Protein AF-A0A9E2FX42-F1 (afdb_monomer_lite)

pLDDT: mean 86.34, std 11.67, range [35.94, 96.38]

Sequence (482 aa):
MENTEETIAGIKALLRQCRVDSQGIVSDPVVRQWSNIDIDQNTAVLVDLDINVQEVVAAVTGYQKTVDETLQQVIRLENELSNLEADLRLNSLPVEEAQRLTRKLLHDAQELQTPLAKIRQYKAILVAAAKDIQGKFSLKNLLQIAQINAAKSHKEREMFEKGYMVFKLVTPDKNFKEDFLNIHDVSAKADRIEAKFRQLDLPTIPELAKVILTCQIDTCYEALQEINRFLAFINHSLKGEITQIDIINEDIKSFKSKPFSEILESLANEGNKLCRNINEFQYKANFIKEIENTDLLLDNLQTFYESLRYSYYPHLAVTMNESGFRLNPRVIAVETGSGYFRGLWGIIRRLKLALSATDGSGSIDKDILSQKIFIALSSCPYYYCGNSEDAARIPDFIDSLISKFRKPYPYD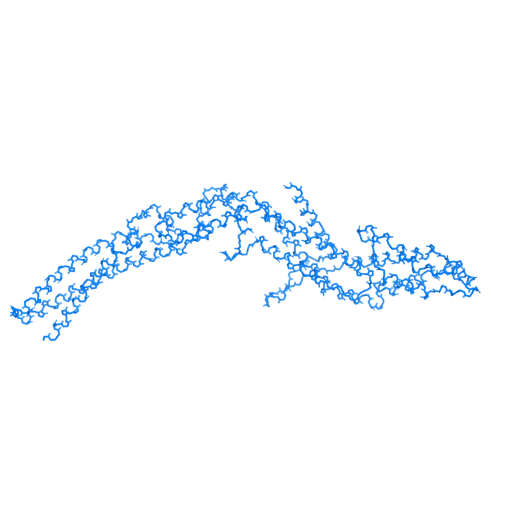DLFRLIKDAITTYGSLIEKDFAQFKAEKRPDPAEDEGSLSPPLMPEILMGRLLSKIETGSARLCSLQNRN

Radius of gyration: 44.35 Å; chains: 1; bounding box: 100×50×130 Å

Structure (mmCIF, N/CA/C/O backbone):
data_AF-A0A9E2FX42-F1
#
_entry.id   AF-A0A9E2FX42-F1
#
loop_
_atom_site.group_PDB
_atom_site.id
_atom_site.type_symbol
_atom_site.label_atom_id
_atom_site.label_alt_id
_atom_site.label_comp_id
_atom_site.label_asym_id
_atom_site.label_entity_id
_atom_site.label_seq_id
_atom_site.pdbx_PDB_ins_code
_atom_site.Cartn_x
_atom_site.Cartn_y
_atom_site.Cartn_z
_atom_site.occupancy
_atom_site.B_iso_or_equiv
_atom_site.auth_seq_id
_atom_site.auth_comp_id
_atom_site.auth_asym_id
_atom_site.auth_atom_id
_atom_site.pdbx_PDB_model_num
ATOM 1 N N . MET A 1 1 ? -58.916 -25.038 46.148 1.00 55.28 1 MET A N 1
ATOM 2 C CA . MET A 1 1 ? -57.530 -25.245 46.614 1.00 55.28 1 MET A CA 1
ATOM 3 C C . MET A 1 1 ? -56.542 -25.231 45.450 1.00 55.28 1 MET A C 1
ATOM 5 O O . MET A 1 1 ? -55.570 -24.508 45.586 1.00 55.28 1 MET A O 1
ATOM 9 N N . GLU A 1 2 ? -56.825 -25.867 44.298 1.00 52.50 2 GLU A N 1
ATOM 10 C CA . GLU A 1 2 ? -55.959 -25.832 43.087 1.00 52.50 2 GLU A CA 1
ATOM 11 C C . GLU A 1 2 ? -55.433 -24.430 42.706 1.00 52.50 2 GLU A C 1
ATOM 13 O O . GLU A 1 2 ? -54.232 -24.241 42.570 1.00 52.50 2 GLU A O 1
ATOM 18 N N . ASN A 1 3 ? -56.296 -23.408 42.656 1.00 72.44 3 ASN A N 1
ATOM 19 C CA . ASN A 1 3 ? -55.891 -22.037 42.291 1.00 72.44 3 ASN A CA 1
ATOM 20 C C . ASN A 1 3 ? -54.934 -21.376 43.323 1.00 72.44 3 ASN A C 1
ATOM 22 O O . ASN A 1 3 ? -54.072 -20.568 42.980 1.00 72.44 3 ASN A O 1
ATOM 26 N N . THR A 1 4 ? -55.038 -21.732 44.609 1.00 78.88 4 THR A N 1
ATOM 27 C CA . THR A 1 4 ? -54.169 -21.182 45.668 1.00 78.88 4 THR A CA 1
ATOM 28 C C . THR A 1 4 ? -52.769 -21.793 45.610 1.00 78.88 4 THR A C 1
ATOM 30 O O . THR A 1 4 ? -51.787 -21.071 45.766 1.00 78.88 4 THR A O 1
ATOM 33 N N . GLU A 1 5 ? -52.668 -23.097 45.349 1.00 82.62 5 GLU A N 1
ATOM 34 C CA . GLU A 1 5 ? -51.383 -23.796 45.212 1.00 82.62 5 GLU A CA 1
ATOM 35 C C . GLU A 1 5 ? -50.612 -23.324 43.975 1.00 82.62 5 GLU A C 1
ATOM 37 O O . GLU A 1 5 ? -49.419 -23.027 44.076 1.00 82.62 5 GLU A O 1
ATOM 42 N N . GLU A 1 6 ? -51.294 -23.153 42.837 1.00 86.06 6 GLU A N 1
ATOM 43 C CA . GLU A 1 6 ? -50.702 -22.563 41.629 1.00 86.06 6 GLU A CA 1
ATOM 44 C C . GLU A 1 6 ? -50.213 -21.130 41.875 1.00 86.06 6 GLU A C 1
ATOM 46 O O . GLU A 1 6 ? -49.101 -20.770 41.478 1.00 86.06 6 GLU A O 1
ATOM 51 N N . THR A 1 7 ? -50.999 -20.318 42.590 1.00 88.31 7 THR A N 1
ATOM 52 C CA . THR A 1 7 ? -50.607 -18.941 42.921 1.00 88.31 7 THR A CA 1
ATOM 53 C C . THR A 1 7 ? -49.375 -18.908 43.830 1.00 88.31 7 THR A C 1
ATOM 55 O O . THR A 1 7 ? -48.439 -18.151 43.570 1.00 88.31 7 THR A O 1
ATOM 58 N N . ILE A 1 8 ? -49.326 -19.754 44.865 1.00 90.56 8 ILE A N 1
ATOM 59 C CA . ILE A 1 8 ? -48.162 -19.883 45.758 1.00 90.56 8 ILE A CA 1
ATOM 60 C C . ILE A 1 8 ? -46.922 -20.326 44.974 1.00 90.56 8 ILE A C 1
ATOM 62 O O . ILE A 1 8 ? -45.842 -19.760 45.162 1.00 90.56 8 ILE A O 1
ATOM 66 N N . ALA A 1 9 ? -47.061 -21.293 44.063 1.00 90.75 9 ALA A N 1
ATOM 67 C CA . ALA A 1 9 ? -45.969 -21.719 43.193 1.00 90.75 9 ALA A CA 1
ATOM 68 C C . ALA A 1 9 ? -45.464 -20.567 42.302 1.00 90.75 9 ALA A C 1
ATOM 70 O O . ALA A 1 9 ? -44.251 -20.374 42.178 1.00 90.75 9 ALA A O 1
ATOM 71 N N . GLY A 1 10 ? -46.373 -19.754 41.752 1.00 91.62 10 GLY A N 1
ATOM 72 C CA . GLY A 1 10 ? -46.040 -18.549 40.988 1.00 91.62 10 GLY A CA 1
ATOM 73 C C . GLY A 1 10 ? -45.273 -17.504 41.807 1.00 91.62 10 GLY A C 1
ATOM 74 O O . GLY A 1 10 ? -44.257 -16.983 41.340 1.00 91.62 10 GLY A O 1
ATOM 75 N N . ILE A 1 11 ? -45.688 -17.251 43.053 1.00 93.88 11 ILE A N 1
ATOM 76 C CA . ILE A 1 11 ? -44.979 -16.345 43.976 1.00 93.88 11 ILE A CA 1
ATOM 77 C C . ILE A 1 11 ? -43.564 -16.872 44.250 1.00 93.88 11 ILE A C 1
ATOM 79 O O . ILE A 1 11 ? -42.592 -16.127 44.116 1.00 93.88 11 ILE A O 1
ATOM 83 N N . LYS A 1 12 ? -43.415 -18.167 44.564 1.00 94.38 12 LYS A N 1
ATOM 84 C CA . LYS A 1 12 ? -42.096 -18.790 44.786 1.00 94.38 12 LYS A CA 1
ATOM 85 C C . LYS A 1 12 ? -41.180 -18.648 43.577 1.00 94.38 12 LYS A C 1
ATOM 87 O O . LYS A 1 12 ? -39.992 -18.370 43.743 1.00 94.38 12 LYS A O 1
ATOM 92 N N . ALA A 1 13 ? -41.714 -18.833 42.371 1.00 93.56 13 ALA A N 1
ATOM 93 C CA . ALA A 1 13 ? -40.950 -18.675 41.141 1.00 93.56 13 ALA A CA 1
ATOM 94 C C . ALA A 1 13 ? -40.448 -17.231 40.966 1.00 93.56 13 ALA A C 1
ATOM 96 O O . ALA A 1 13 ? -39.268 -17.037 40.670 1.00 93.56 13 ALA A O 1
ATOM 97 N N . LEU A 1 14 ? -41.297 -16.226 41.220 1.00 93.88 14 LEU A N 1
ATOM 98 C CA . LEU A 1 14 ? -40.919 -14.808 41.164 1.00 93.88 14 LEU A CA 1
ATOM 99 C C . LEU A 1 14 ? -39.843 -14.449 42.194 1.00 93.88 14 LEU A C 1
ATOM 101 O O . LEU A 1 14 ? -38.828 -13.853 41.831 1.00 93.88 14 LEU A O 1
ATOM 105 N N . LEU A 1 15 ? -40.022 -14.845 43.457 1.00 94.56 15 LEU A N 1
ATOM 106 C CA . LEU A 1 15 ? -39.051 -14.579 44.527 1.00 94.56 15 LEU A CA 1
ATOM 107 C C . LEU A 1 15 ? -37.701 -15.246 44.232 1.00 94.56 15 LEU A C 1
ATOM 109 O O . LEU A 1 15 ? -36.646 -14.618 44.362 1.00 94.56 15 LEU A O 1
ATOM 113 N N . ARG A 1 16 ? -37.726 -16.492 43.739 1.00 94.06 16 ARG A N 1
ATOM 114 C CA . ARG A 1 16 ? -36.521 -17.205 43.299 1.00 94.06 16 ARG A CA 1
ATOM 115 C C . ARG A 1 16 ? -35.827 -16.481 42.147 1.00 94.06 16 ARG A C 1
ATOM 117 O O . ARG A 1 16 ? -34.609 -16.327 42.200 1.00 94.06 16 ARG A O 1
ATOM 124 N N . GLN A 1 17 ? -36.571 -16.022 41.140 1.00 93.25 17 GLN A N 1
ATOM 125 C CA . GLN A 1 17 ? -36.011 -15.261 40.020 1.00 93.25 17 GLN A CA 1
ATOM 126 C C . GLN A 1 17 ? -35.354 -13.961 40.499 1.00 93.25 17 GLN A C 1
ATOM 128 O O . GLN A 1 17 ? -34.236 -13.658 40.087 1.00 93.25 17 GLN A O 1
ATOM 133 N N . CYS A 1 18 ? -36.010 -13.231 41.406 1.00 92.81 18 CYS A N 1
ATOM 134 C CA . CYS A 1 18 ? -35.458 -12.009 41.986 1.00 92.81 18 CYS A CA 1
ATOM 135 C C . CYS A 1 18 ? -34.134 -12.283 42.702 1.00 92.81 18 CYS A C 1
ATOM 137 O O . CYS A 1 18 ? -33.164 -11.560 42.495 1.00 92.81 18 CYS A O 1
ATOM 139 N N . ARG A 1 19 ? -34.054 -13.357 43.499 1.00 92.75 19 ARG A N 1
ATOM 140 C CA . ARG A 1 19 ? -32.804 -13.744 44.167 1.00 92.75 19 ARG A CA 1
ATOM 141 C C . ARG A 1 19 ? -31.709 -14.100 43.159 1.00 92.75 19 ARG A C 1
ATOM 143 O O . ARG A 1 19 ? -30.586 -13.633 43.322 1.00 92.75 19 ARG A O 1
ATOM 150 N N . VAL A 1 20 ? -32.025 -14.890 42.132 1.00 92.88 20 VAL A N 1
ATOM 151 C CA . VAL A 1 20 ? -31.056 -15.309 41.104 1.00 92.88 20 VAL A CA 1
ATOM 152 C C . VAL A 1 20 ? -30.486 -14.110 40.347 1.00 92.88 20 VAL A C 1
ATOM 154 O O . VAL A 1 20 ? -29.271 -14.017 40.211 1.00 92.88 20 VAL A O 1
ATOM 157 N N . ASP A 1 21 ? -31.318 -13.171 39.901 1.00 91.25 21 ASP A N 1
ATOM 158 C CA . ASP A 1 21 ? -30.847 -12.011 39.132 1.00 91.25 21 ASP A CA 1
ATOM 159 C C . ASP A 1 21 ? -30.064 -11.020 40.005 1.00 91.25 21 ASP A C 1
ATOM 161 O O . ASP A 1 21 ? -28.999 -10.542 39.601 1.00 91.25 21 ASP A O 1
ATOM 165 N N . SER A 1 22 ? -30.550 -10.758 41.223 1.00 92.38 22 SER A N 1
ATOM 166 C CA . SER A 1 22 ? -29.889 -9.883 42.198 1.00 92.38 22 SER A CA 1
ATOM 167 C C . SER A 1 22 ? -28.546 -10.441 42.673 1.00 92.38 22 SER A C 1
ATOM 169 O O . SER A 1 22 ? -27.586 -9.694 42.825 1.00 92.38 22 SER A O 1
ATOM 171 N N . GLN A 1 23 ? -28.426 -11.754 42.879 1.00 90.12 23 GLN A N 1
ATOM 172 C CA . GLN A 1 23 ? -27.127 -12.374 43.171 1.00 90.12 23 GLN A CA 1
ATOM 173 C C . GLN A 1 23 ? -26.255 -12.446 41.914 1.00 90.12 23 GLN A C 1
ATOM 175 O O . GLN A 1 23 ? -25.044 -12.232 41.981 1.00 90.12 23 GLN A O 1
ATOM 180 N N . GLY A 1 24 ? -26.879 -12.690 40.760 1.00 90.31 24 GLY A N 1
ATOM 181 C CA . GLY A 1 24 ? -26.226 -12.798 39.465 1.00 90.31 24 GLY A CA 1
ATOM 182 C C . GLY A 1 24 ? -25.442 -11.543 39.100 1.00 90.31 24 GLY A C 1
ATOM 183 O O . GLY A 1 24 ? -24.285 -11.664 38.708 1.00 90.31 24 GLY A O 1
ATOM 184 N N . ILE A 1 25 ? -26.017 -10.350 39.275 1.00 92.50 25 ILE A N 1
ATOM 185 C CA . ILE A 1 25 ? -25.323 -9.081 38.994 1.00 92.50 25 ILE A CA 1
ATOM 186 C C . ILE A 1 25 ? -24.154 -8.820 39.959 1.00 92.50 25 ILE A C 1
ATOM 188 O O . ILE A 1 25 ? -23.085 -8.423 39.514 1.00 92.50 25 ILE A O 1
ATOM 192 N N . VAL A 1 26 ? -24.308 -9.114 41.256 1.00 88.25 26 VAL A N 1
ATOM 193 C CA . VAL A 1 26 ? -23.246 -8.932 42.269 1.00 88.25 26 VAL A CA 1
ATOM 194 C C . VAL A 1 26 ? -22.086 -9.905 42.044 1.00 88.25 26 VAL A C 1
ATOM 196 O O . VAL A 1 26 ? -20.930 -9.610 42.355 1.00 88.25 26 VAL A O 1
ATOM 199 N N . SER A 1 27 ? -22.379 -11.093 41.516 1.00 89.56 27 SER A N 1
ATOM 200 C CA . SER A 1 27 ? -21.373 -12.092 41.150 1.00 89.56 27 SER A CA 1
ATOM 201 C C . SER A 1 27 ? -20.753 -11.876 39.768 1.00 89.56 27 SER A C 1
ATOM 203 O O . SER A 1 27 ? -19.773 -12.544 39.442 1.00 89.56 27 SER A O 1
ATOM 205 N N . ASP A 1 28 ? -21.296 -10.957 38.967 1.00 92.88 28 ASP A N 1
ATOM 206 C CA . ASP A 1 28 ? -20.860 -10.752 37.593 1.00 92.88 28 ASP A CA 1
ATOM 207 C C . ASP A 1 28 ? -19.450 -10.127 37.556 1.00 92.88 28 ASP A C 1
ATOM 209 O O . ASP A 1 28 ? -19.225 -9.060 38.141 1.00 92.88 28 ASP A O 1
ATOM 213 N N . PRO A 1 29 ? -18.475 -10.765 36.883 1.00 91.75 29 PRO A N 1
ATOM 214 C CA . PRO A 1 29 ? -17.095 -10.291 36.870 1.00 91.75 29 PRO A CA 1
ATOM 215 C C . PRO A 1 29 ? -16.936 -8.936 36.172 1.00 91.75 29 PRO A C 1
ATOM 217 O O . PRO A 1 29 ? -15.995 -8.209 36.488 1.00 91.75 29 PRO A O 1
ATOM 220 N N . VAL A 1 30 ? -17.827 -8.579 35.240 1.00 93.81 30 VAL A N 1
ATOM 221 C CA . VAL A 1 30 ? -17.792 -7.285 34.544 1.00 93.81 30 VAL A CA 1
ATOM 222 C C . VAL A 1 30 ? -18.280 -6.175 35.468 1.00 93.81 30 VAL A C 1
ATOM 224 O O . VAL A 1 30 ? -17.649 -5.126 35.571 1.00 93.81 30 VAL A O 1
ATOM 227 N N . VAL A 1 31 ? -19.369 -6.421 36.195 1.00 93.06 31 VAL A N 1
ATOM 228 C CA . VAL A 1 31 ? -19.929 -5.453 37.152 1.00 93.06 31 VAL A CA 1
ATOM 229 C C . VAL A 1 31 ? -18.943 -5.179 38.289 1.00 93.06 31 VAL A C 1
ATOM 231 O O . VAL A 1 31 ? -18.733 -4.025 38.656 1.00 93.06 31 VAL A O 1
ATOM 234 N N . ARG A 1 32 ? -18.269 -6.220 38.792 1.00 92.38 32 ARG A N 1
ATOM 235 C CA . ARG A 1 32 ? -17.219 -6.080 39.817 1.00 92.38 32 ARG A CA 1
ATOM 236 C C . ARG A 1 32 ? -16.003 -5.287 39.345 1.00 92.38 32 ARG A C 1
ATOM 238 O O . ARG A 1 32 ? -15.376 -4.601 40.144 1.00 92.38 32 ARG A O 1
ATOM 245 N N . GLN A 1 33 ? -15.640 -5.388 38.068 1.00 93.50 33 GLN A N 1
ATOM 246 C CA . GLN A 1 33 ? -14.580 -4.550 37.506 1.00 93.50 33 GLN A CA 1
ATOM 247 C C . GLN A 1 33 ? -15.005 -3.082 37.504 1.00 93.50 33 GLN A C 1
ATOM 249 O O . GLN A 1 33 ? -14.257 -2.244 37.992 1.00 93.50 33 GLN A O 1
ATOM 254 N N . TRP A 1 34 ? -16.227 -2.777 37.058 1.00 93.94 34 TRP A N 1
ATOM 255 C CA . TRP A 1 34 ? -16.752 -1.409 37.067 1.00 93.94 34 TRP A CA 1
ATOM 256 C C . TRP A 1 34 ? -16.781 -0.764 38.454 1.00 93.94 34 TRP A C 1
ATOM 258 O O . TRP A 1 34 ? -16.526 0.430 38.557 1.00 93.94 34 TRP A O 1
ATOM 268 N N . SER A 1 35 ? -17.033 -1.527 39.523 1.00 87.94 35 SER A N 1
ATOM 269 C CA . SER A 1 35 ? -16.974 -0.987 40.890 1.00 87.94 35 SER A CA 1
ATOM 270 C C . SER A 1 35 ? -15.564 -0.629 41.370 1.00 87.94 35 SER A C 1
ATOM 272 O O . SER A 1 35 ? -15.437 0.080 42.363 1.00 87.94 35 SER A O 1
ATOM 274 N N . ASN A 1 36 ? -14.522 -1.121 40.696 1.00 89.12 36 ASN A N 1
ATOM 275 C CA . ASN A 1 36 ? -13.124 -0.865 41.050 1.00 89.12 36 ASN A CA 1
ATOM 276 C C . ASN A 1 36 ? -12.463 0.197 40.157 1.00 89.12 36 ASN A C 1
ATOM 278 O O . ASN A 1 36 ? -11.352 0.622 40.456 1.00 89.12 36 ASN A O 1
ATOM 282 N N . ILE A 1 37 ? -13.122 0.603 39.068 1.00 91.12 37 ILE A N 1
ATOM 283 C CA . ILE A 1 37 ? -12.618 1.610 38.131 1.00 91.12 37 ILE A CA 1
ATOM 284 C C . ILE A 1 37 ? -12.961 3.005 38.656 1.00 91.12 37 ILE A C 1
ATOM 286 O O . ILE A 1 37 ? -14.112 3.291 38.988 1.00 91.12 37 ILE A O 1
ATOM 290 N N . ASP A 1 38 ? -11.978 3.904 38.644 1.00 90.06 38 ASP A N 1
ATOM 291 C CA . ASP A 1 38 ? -12.222 5.338 38.801 1.00 90.06 38 ASP A CA 1
ATOM 292 C C . ASP A 1 38 ? -12.773 5.907 37.480 1.00 90.06 38 ASP A C 1
ATOM 294 O O . ASP A 1 38 ? -12.035 6.178 36.526 1.00 90.06 38 ASP A O 1
ATOM 298 N N . ILE A 1 39 ? -14.103 6.013 37.390 1.00 90.12 39 ILE A N 1
ATOM 299 C CA . ILE A 1 39 ? -14.792 6.484 36.178 1.00 90.12 39 ILE A CA 1
ATOM 300 C C . ILE A 1 39 ? -14.477 7.959 35.914 1.00 90.12 39 ILE A C 1
ATOM 302 O O . ILE A 1 39 ? -14.316 8.345 34.755 1.00 90.12 39 ILE A O 1
ATOM 306 N N . ASP A 1 40 ? -14.322 8.768 36.964 1.00 88.25 40 ASP A N 1
ATOM 307 C CA . ASP A 1 40 ? -14.064 10.202 36.833 1.00 88.25 40 ASP A CA 1
ATOM 308 C C . ASP A 1 40 ? -12.725 10.435 36.124 1.00 88.25 40 ASP A C 1
ATOM 310 O O . ASP A 1 40 ? -12.668 11.197 35.153 1.00 88.25 40 ASP A O 1
ATOM 314 N N . GLN A 1 41 ? -11.680 9.691 36.506 1.00 87.56 41 GLN A N 1
ATOM 315 C CA . GLN A 1 41 ? -10.368 9.741 35.844 1.00 87.56 41 GLN A CA 1
ATOM 316 C C . GLN A 1 41 ? -10.402 9.304 34.371 1.00 87.56 41 GLN A C 1
ATOM 318 O O . GLN A 1 41 ? -9.593 9.776 33.572 1.00 87.56 41 GLN A O 1
ATOM 323 N N . ASN A 1 42 ? -11.343 8.436 33.992 1.00 87.62 42 ASN A N 1
ATOM 324 C CA . ASN A 1 42 ? -11.452 7.878 32.641 1.00 87.62 42 ASN A CA 1
ATOM 325 C C . ASN A 1 42 ? -12.539 8.548 31.780 1.00 87.62 42 ASN A C 1
ATOM 327 O O . ASN A 1 42 ? -12.758 8.134 30.641 1.00 87.62 42 ASN A O 1
ATOM 331 N N . THR A 1 43 ? -13.193 9.603 32.279 1.00 89.75 43 THR A N 1
ATOM 332 C CA . THR A 1 43 ? -14.316 10.277 31.601 1.00 89.75 43 THR A CA 1
ATOM 333 C C . THR A 1 43 ? -13.972 10.691 30.171 1.00 89.75 43 THR A C 1
ATOM 335 O O . THR A 1 43 ? -14.744 10.420 29.256 1.00 89.75 43 THR A O 1
ATOM 338 N N . ALA A 1 44 ? -12.804 11.306 29.956 1.00 84.00 44 ALA A N 1
ATOM 339 C CA . ALA A 1 44 ? -12.393 11.762 28.627 1.00 84.00 44 ALA A CA 1
ATOM 340 C C . ALA A 1 44 ? -12.260 10.597 27.631 1.00 84.00 44 ALA A C 1
ATOM 342 O O . ALA A 1 44 ? -12.790 10.668 26.529 1.00 84.00 44 ALA A O 1
ATOM 343 N N . VAL A 1 45 ? -11.635 9.492 28.053 1.00 82.81 45 VAL A N 1
ATOM 344 C CA . VAL A 1 45 ? -11.458 8.295 27.215 1.00 82.81 45 VAL A CA 1
ATOM 345 C C . VAL A 1 45 ? -12.805 7.653 26.888 1.00 82.81 45 VAL A C 1
ATOM 347 O O . VAL A 1 45 ? -13.029 7.233 25.758 1.00 82.81 45 VAL A O 1
ATOM 350 N N . LEU A 1 46 ? -13.722 7.585 27.856 1.00 87.88 46 LEU A N 1
ATOM 351 C CA . LEU A 1 46 ? -15.063 7.043 27.633 1.00 87.88 46 LEU A CA 1
ATOM 352 C C . LEU A 1 46 ? -15.868 7.895 26.642 1.00 87.88 46 LEU A C 1
ATOM 354 O O . LEU A 1 46 ? -16.551 7.336 25.785 1.00 87.88 46 LEU A O 1
ATOM 358 N N . VAL A 1 47 ? -15.748 9.224 26.715 1.00 86.88 47 VAL A N 1
ATOM 359 C CA . VAL A 1 47 ? -16.361 10.145 25.745 1.00 86.88 47 VAL A CA 1
ATOM 360 C C . VAL A 1 47 ? -15.759 9.957 24.352 1.00 86.88 47 VAL A C 1
ATOM 362 O O . VAL A 1 47 ? -16.512 9.840 23.388 1.00 86.88 47 VAL A O 1
ATOM 365 N N . ASP A 1 48 ? -14.433 9.849 24.238 1.00 80.25 48 ASP A N 1
ATOM 366 C CA . ASP A 1 48 ? -13.751 9.600 22.958 1.00 80.25 48 ASP A CA 1
ATOM 367 C C . ASP A 1 48 ? -14.153 8.249 22.340 1.00 80.25 48 ASP A C 1
ATOM 369 O O . ASP A 1 48 ? -14.182 8.087 21.119 1.00 80.25 48 ASP A O 1
ATOM 373 N N . LEU A 1 49 ? -14.501 7.273 23.182 1.00 81.06 49 LEU A N 1
ATOM 374 C CA . LEU A 1 49 ? -15.040 5.983 22.768 1.00 81.06 49 LEU A CA 1
ATOM 375 C C . LEU A 1 49 ? -16.547 6.002 22.490 1.00 81.06 49 LEU A C 1
ATOM 377 O O . LEU A 1 49 ? -17.086 4.935 22.199 1.00 81.06 49 LEU A O 1
ATOM 381 N N . ASP A 1 50 ? -17.230 7.146 22.550 1.00 86.81 50 ASP A N 1
ATOM 382 C CA . ASP A 1 50 ? -18.685 7.263 22.364 1.00 86.81 50 ASP A CA 1
ATOM 383 C C . ASP A 1 50 ? -19.480 6.393 23.362 1.00 86.81 50 ASP A C 1
ATOM 385 O O . ASP A 1 50 ? -20.411 5.670 23.005 1.00 86.81 50 ASP A O 1
ATOM 389 N N . ILE A 1 51 ? -19.050 6.387 24.629 1.00 89.75 51 ILE A N 1
ATOM 390 C CA . ILE A 1 51 ? -19.729 5.706 25.739 1.00 89.75 51 ILE A CA 1
ATOM 391 C C . ILE A 1 51 ? -20.423 6.753 26.610 1.00 89.75 51 ILE A C 1
ATOM 393 O O . ILE A 1 51 ? -19.808 7.720 27.063 1.00 89.75 51 ILE A O 1
ATOM 397 N N . ASN A 1 52 ? -21.711 6.542 26.898 1.00 93.00 52 ASN A N 1
ATOM 398 C CA . ASN A 1 52 ? -22.481 7.436 27.759 1.00 93.00 52 ASN A CA 1
ATOM 399 C C . ASN A 1 52 ? -22.032 7.315 29.226 1.00 93.00 52 ASN A C 1
ATOM 401 O O . ASN A 1 52 ? -22.492 6.451 29.977 1.00 93.00 52 ASN A O 1
ATOM 405 N N . VAL A 1 53 ? -21.145 8.220 29.643 1.00 93.44 53 VAL A N 1
ATOM 406 C CA . VAL A 1 53 ? -20.575 8.247 30.999 1.00 93.44 53 VAL A CA 1
ATOM 407 C C . VAL A 1 53 ? -21.659 8.374 32.071 1.00 93.44 53 VAL A C 1
ATOM 409 O O . VAL A 1 53 ? -21.577 7.711 33.102 1.00 93.44 53 VAL A O 1
ATOM 412 N N . GLN A 1 54 ? -22.711 9.164 31.828 1.00 94.00 54 GLN A N 1
ATOM 413 C CA . GLN A 1 54 ? -23.778 9.375 32.813 1.00 94.00 54 GLN A CA 1
ATOM 414 C C . GLN A 1 54 ? -24.557 8.087 33.095 1.00 94.00 54 GLN A C 1
ATOM 416 O O . GLN A 1 54 ? -24.862 7.792 34.251 1.00 94.00 54 GLN A O 1
ATOM 421 N N . GLU A 1 55 ? -24.846 7.297 32.059 1.00 94.62 55 GLU A N 1
ATOM 422 C CA . GLU A 1 55 ? -25.527 6.007 32.207 1.00 94.62 55 GLU A CA 1
ATOM 423 C C . GLU A 1 55 ? -24.666 4.987 32.950 1.00 94.62 55 GLU A C 1
ATOM 425 O O . GLU A 1 55 ? -25.170 4.290 33.834 1.00 94.62 55 GLU A O 1
ATOM 430 N N . VAL A 1 56 ? -23.367 4.924 32.640 1.00 94.81 56 VAL A N 1
ATOM 431 C CA . VAL A 1 56 ? -22.429 4.021 33.321 1.00 94.81 56 VAL A CA 1
ATOM 432 C C . VAL A 1 56 ? -22.307 4.394 34.800 1.00 94.81 56 VAL A C 1
ATOM 434 O O . VAL A 1 56 ? -22.483 3.528 35.657 1.00 94.81 56 VAL A O 1
ATOM 437 N N . VAL A 1 57 ? -22.104 5.675 35.126 1.00 94.50 57 VAL A N 1
ATOM 438 C CA . VAL A 1 57 ? -22.030 6.153 36.519 1.00 94.50 57 VAL A CA 1
ATOM 439 C C . VAL A 1 57 ? -23.331 5.863 37.273 1.00 94.50 57 VAL A C 1
ATOM 441 O O . VAL A 1 57 ? -23.298 5.342 38.392 1.00 94.50 57 VAL A O 1
ATOM 444 N N . ALA A 1 58 ? -24.490 6.143 36.669 1.00 93.50 58 ALA A N 1
ATOM 445 C CA . ALA A 1 58 ? -25.790 5.856 37.276 1.00 93.50 58 ALA A CA 1
ATOM 446 C C . ALA A 1 58 ? -26.007 4.352 37.512 1.00 93.50 58 ALA A C 1
ATOM 448 O O . ALA A 1 58 ? -26.605 3.964 38.520 1.00 93.50 58 ALA A O 1
ATOM 449 N N . ALA A 1 59 ? -25.513 3.500 36.610 1.00 94.56 59 ALA A N 1
ATOM 450 C CA . ALA A 1 59 ? -25.582 2.055 36.767 1.00 94.56 59 ALA A CA 1
ATOM 451 C C . ALA A 1 59 ? -24.672 1.559 37.896 1.00 94.56 59 ALA A C 1
ATOM 453 O O . ALA A 1 59 ? -25.156 0.834 38.764 1.00 94.56 59 ALA A O 1
ATOM 454 N N . VAL A 1 60 ? -23.404 1.987 37.940 1.00 93.12 60 VAL A N 1
ATOM 455 C CA . VAL A 1 60 ? -22.433 1.585 38.978 1.00 93.12 60 VAL A CA 1
ATOM 456 C C . VAL A 1 60 ? -22.870 2.031 40.373 1.00 93.12 60 VAL A C 1
ATOM 458 O O . VAL A 1 60 ? -22.794 1.256 41.322 1.00 93.12 60 VAL A O 1
ATOM 461 N N . THR A 1 61 ? -23.372 3.255 40.509 1.00 91.06 61 THR A N 1
ATOM 462 C CA . THR A 1 61 ? -23.805 3.790 41.811 1.00 91.06 61 THR A CA 1
ATOM 463 C C . THR A 1 61 ? -25.170 3.253 42.250 1.00 91.06 61 THR A C 1
ATOM 465 O O . THR A 1 61 ? -25.421 3.086 43.445 1.00 91.06 61 THR A O 1
ATOM 468 N N . GLY A 1 62 ? -26.066 2.971 41.299 1.00 90.44 62 GLY A N 1
ATOM 469 C CA . GLY A 1 62 ? -27.451 2.592 41.575 1.00 90.44 62 GLY A CA 1
ATOM 470 C C . GLY A 1 62 ? -27.691 1.097 41.793 1.00 90.44 62 GLY A C 1
ATOM 471 O O . GLY A 1 62 ? -28.647 0.739 42.495 1.00 90.44 62 GLY A O 1
ATOM 472 N N . TYR A 1 63 ? -26.869 0.213 41.210 1.00 93.19 63 TYR A N 1
ATOM 473 C CA . TYR A 1 63 ? -27.181 -1.220 41.208 1.00 93.19 63 TYR A CA 1
ATOM 474 C C . TYR A 1 63 ? -27.138 -1.831 42.610 1.00 93.19 63 TYR A C 1
ATOM 476 O O . TYR A 1 63 ? -28.075 -2.539 42.968 1.00 93.19 63 TYR A O 1
ATOM 484 N N . GLN A 1 64 ? -26.113 -1.522 43.415 1.00 91.31 64 GLN A N 1
ATOM 485 C CA . GLN A 1 64 ? -25.923 -2.146 44.728 1.00 91.31 64 GLN A CA 1
ATOM 486 C C . GLN A 1 64 ? -27.091 -1.824 45.664 1.00 91.31 64 GLN A C 1
ATOM 488 O O . GLN A 1 64 ? -27.709 -2.728 46.217 1.00 91.31 64 GLN A O 1
ATOM 493 N N . LYS A 1 65 ? -27.481 -0.544 45.738 1.00 92.12 65 LYS A N 1
ATOM 494 C CA . LYS A 1 65 ? -28.652 -0.106 46.508 1.00 92.12 65 LYS A CA 1
ATOM 495 C C . LYS A 1 65 ? -29.931 -0.816 46.054 1.00 92.12 65 LYS A C 1
ATOM 497 O O . LYS A 1 65 ? -30.678 -1.321 46.884 1.00 92.12 65 LYS A O 1
ATOM 502 N N . THR A 1 66 ? -30.163 -0.882 44.741 1.00 93.44 66 THR A N 1
ATOM 503 C CA . THR A 1 66 ? -31.362 -1.531 44.183 1.00 93.44 66 THR A CA 1
ATOM 504 C C . THR A 1 66 ? -31.377 -3.032 44.493 1.00 93.44 66 THR A C 1
ATOM 506 O O . THR A 1 66 ? -32.427 -3.581 44.819 1.00 93.44 66 THR A O 1
ATOM 509 N N . VAL A 1 67 ? -30.221 -3.700 44.428 1.00 93.81 67 VAL A N 1
ATOM 510 C CA . VAL A 1 67 ? -30.059 -5.115 44.789 1.00 93.81 67 VAL A CA 1
ATOM 511 C C . VAL A 1 67 ? -30.350 -5.343 46.269 1.00 93.81 67 VAL A C 1
ATOM 513 O O . VAL A 1 67 ? -31.135 -6.235 46.589 1.00 93.81 67 VAL A O 1
ATOM 516 N N . ASP A 1 68 ? -29.769 -4.538 47.155 1.00 93.31 68 ASP A N 1
ATOM 517 C CA . ASP A 1 68 ? -29.930 -4.687 48.603 1.00 93.31 68 ASP A CA 1
ATOM 518 C C . ASP A 1 68 ? -31.391 -4.467 49.024 1.00 93.31 68 ASP A C 1
ATOM 520 O O . ASP A 1 68 ? -31.958 -5.294 49.742 1.00 93.31 68 ASP A O 1
ATOM 524 N N . GLU A 1 69 ? -32.040 -3.418 48.506 1.00 93.75 69 GLU A N 1
ATOM 525 C CA . GLU A 1 69 ? -33.468 -3.147 48.729 1.00 93.75 69 GLU A CA 1
ATOM 526 C C . GLU A 1 69 ? -34.348 -4.298 48.210 1.00 93.75 69 GLU A C 1
ATOM 528 O O . GLU A 1 69 ? -35.247 -4.765 48.913 1.00 93.75 69 GLU A O 1
ATOM 533 N N . THR A 1 70 ? -34.058 -4.815 47.010 1.00 93.62 70 THR A N 1
ATOM 534 C CA . THR A 1 70 ? -34.808 -5.935 46.413 1.00 93.62 70 THR A CA 1
ATOM 535 C C . THR A 1 70 ? -34.640 -7.214 47.227 1.00 93.62 70 THR A C 1
ATOM 537 O O . THR A 1 70 ? -35.620 -7.905 47.497 1.00 93.62 70 THR A O 1
ATOM 540 N N . LEU A 1 71 ? -33.418 -7.548 47.652 1.00 94.19 71 LEU A N 1
ATOM 541 C CA . LEU A 1 71 ? -33.150 -8.751 48.442 1.00 94.19 71 LEU A CA 1
ATOM 542 C C . LEU A 1 71 ? -33.795 -8.678 49.829 1.00 94.19 71 LEU A C 1
ATOM 544 O O . LEU A 1 71 ? -34.333 -9.685 50.292 1.00 94.19 71 LEU A O 1
ATOM 548 N N . GLN A 1 72 ? -33.801 -7.507 50.471 1.00 95.00 72 GLN A N 1
ATOM 549 C CA . GLN A 1 72 ? -34.520 -7.304 51.732 1.00 95.00 72 GLN A CA 1
ATOM 550 C C . GLN A 1 72 ? -36.028 -7.522 51.566 1.00 95.00 72 GLN A C 1
ATOM 552 O O . GLN A 1 72 ? -36.639 -8.210 52.388 1.00 95.00 72 GLN A O 1
ATOM 557 N N . GLN A 1 73 ? -36.627 -6.995 50.493 1.00 94.56 73 GLN A N 1
ATOM 558 C CA . GLN A 1 73 ? -38.043 -7.236 50.212 1.00 94.56 73 GLN A CA 1
ATOM 559 C C . GLN A 1 73 ? -38.333 -8.704 49.887 1.00 94.56 73 GLN A C 1
ATOM 561 O O . GLN A 1 73 ? -39.308 -9.250 50.398 1.00 94.56 73 GLN A O 1
ATOM 566 N N . VAL A 1 74 ? -37.469 -9.377 49.121 1.00 95.00 74 VAL A N 1
ATOM 567 C CA . VAL A 1 74 ? -37.593 -10.820 48.857 1.00 95.00 74 VAL A CA 1
ATOM 568 C C . VAL A 1 74 ? -37.581 -11.611 50.164 1.00 95.00 74 VAL A C 1
ATOM 570 O O . VAL A 1 74 ? -38.476 -12.421 50.373 1.00 95.00 74 VAL A O 1
ATOM 573 N N . ILE A 1 75 ? -36.636 -11.348 51.075 1.00 95.06 75 ILE A N 1
ATOM 574 C CA . ILE A 1 75 ? -36.564 -12.028 52.383 1.00 95.06 75 ILE A CA 1
ATOM 575 C C . ILE A 1 75 ? -37.849 -11.805 53.189 1.00 95.06 75 ILE A C 1
ATOM 577 O O . ILE A 1 75 ? -38.382 -12.740 53.787 1.00 95.06 75 ILE A O 1
ATOM 581 N N . ARG A 1 76 ? -38.368 -10.573 53.196 1.00 96.38 76 ARG A N 1
ATOM 582 C CA . ARG A 1 76 ? -39.630 -10.258 53.868 1.00 96.38 76 ARG A CA 1
ATOM 583 C C . ARG A 1 76 ? -40.791 -11.072 53.286 1.00 96.38 76 ARG A C 1
ATOM 585 O O . ARG A 1 76 ? -41.516 -11.702 54.052 1.00 96.38 76 ARG A O 1
ATOM 592 N N . LEU A 1 77 ? -40.947 -11.091 51.962 1.00 95.62 77 LEU A N 1
ATOM 593 C CA . LEU A 1 77 ? -42.028 -11.820 51.291 1.00 95.62 77 LEU A CA 1
ATOM 594 C C . LEU A 1 77 ? -41.882 -13.341 51.418 1.00 95.62 77 LEU A C 1
ATOM 596 O O . LEU A 1 77 ? -42.886 -14.032 51.545 1.00 95.62 77 LEU A O 1
ATOM 600 N N . GLU A 1 78 ? -40.658 -13.874 51.447 1.00 95.06 78 GLU A N 1
ATOM 601 C CA . GLU A 1 78 ? -40.402 -15.294 51.727 1.00 95.06 78 GLU A CA 1
ATOM 602 C C . GLU A 1 78 ? -40.866 -15.685 53.136 1.00 95.06 78 GLU A C 1
ATOM 604 O O . GLU A 1 78 ? -41.486 -16.735 53.306 1.00 95.06 78 GLU A O 1
ATOM 609 N N . ASN A 1 79 ? -40.623 -14.832 54.136 1.00 94.88 79 ASN A N 1
ATOM 610 C CA . ASN A 1 79 ? -41.094 -15.063 55.502 1.00 94.88 79 ASN A CA 1
ATOM 611 C C . ASN A 1 79 ? -42.626 -14.993 55.592 1.00 94.88 79 ASN A C 1
ATOM 613 O O . ASN A 1 79 ? -43.243 -15.870 56.196 1.00 94.88 79 ASN A O 1
ATOM 617 N N . GLU A 1 80 ? -43.248 -13.983 54.973 1.00 93.88 80 GLU A N 1
ATOM 618 C CA . GLU A 1 80 ? -44.711 -13.851 54.935 1.00 93.88 80 GLU A CA 1
ATOM 619 C C . GLU A 1 80 ? -45.367 -15.035 54.195 1.00 93.88 80 GLU A C 1
ATOM 621 O O . GLU A 1 80 ? -46.380 -15.567 54.654 1.00 93.88 80 GLU A O 1
ATOM 626 N N . LEU A 1 81 ? -44.756 -15.513 53.105 1.00 94.38 81 LEU A N 1
ATOM 627 C CA . LEU A 1 81 ? -45.204 -16.697 52.372 1.00 94.38 81 LEU A CA 1
ATOM 628 C C . LEU A 1 81 ? -45.054 -17.979 53.199 1.00 94.38 81 LEU A C 1
ATOM 630 O O . LEU A 1 81 ? -45.977 -18.787 53.230 1.00 94.38 81 LEU A O 1
ATOM 634 N N . SER A 1 82 ? -43.924 -18.162 53.885 1.00 92.62 82 SER A N 1
ATOM 635 C CA . SER A 1 82 ? -43.679 -19.324 54.749 1.00 92.62 82 SER A CA 1
ATOM 636 C C . SER A 1 82 ? -44.699 -19.405 55.892 1.00 92.62 82 SER A C 1
ATOM 638 O O . SER A 1 82 ? -45.221 -20.484 56.177 1.00 92.62 82 SER A O 1
ATOM 640 N N . ASN A 1 83 ? -45.047 -18.261 56.494 1.00 92.31 83 ASN A N 1
ATOM 641 C CA . ASN A 1 83 ? -46.103 -18.178 57.506 1.00 92.31 83 ASN A CA 1
ATOM 642 C C . ASN A 1 83 ? -47.464 -18.586 56.925 1.00 92.31 83 ASN A C 1
ATOM 644 O O . ASN A 1 83 ? -48.130 -19.452 57.487 1.00 92.31 83 ASN A O 1
ATOM 648 N N . LEU A 1 84 ? -47.836 -18.043 55.758 1.00 90.56 84 LEU A N 1
ATOM 649 C CA . LEU A 1 84 ? -49.085 -18.406 55.083 1.00 90.56 84 LEU A CA 1
ATOM 650 C C . LEU A 1 84 ? -49.142 -19.905 54.737 1.00 90.56 84 LEU A C 1
ATOM 652 O O . LEU A 1 84 ? -50.182 -20.537 54.906 1.00 90.56 84 LEU A O 1
ATOM 656 N N . GLU A 1 85 ? -48.042 -20.497 54.268 1.00 90.81 85 GLU A N 1
ATOM 657 C CA . GLU A 1 85 ? -47.972 -21.935 53.986 1.00 90.81 85 GLU A CA 1
ATOM 658 C C . GLU A 1 85 ? -48.098 -22.791 55.251 1.00 90.81 85 GLU A C 1
ATOM 660 O O . GLU A 1 85 ? -48.744 -23.841 55.215 1.00 90.81 85 GLU A O 1
ATOM 665 N N . ALA A 1 86 ? -47.492 -22.368 56.363 1.00 89.94 86 ALA A N 1
ATOM 666 C CA . ALA A 1 86 ? -47.637 -23.043 57.649 1.00 89.94 86 ALA A CA 1
ATOM 667 C C . ALA A 1 86 ? -49.092 -22.999 58.131 1.00 89.94 86 ALA A C 1
ATOM 669 O O . ALA A 1 86 ? -49.642 -24.034 58.513 1.00 89.94 86 ALA A O 1
ATOM 670 N N . ASP A 1 87 ? -49.737 -21.840 58.028 1.00 88.06 87 ASP A N 1
ATOM 671 C CA . ASP A 1 87 ? -51.128 -21.665 58.427 1.00 88.06 87 ASP A CA 1
ATOM 672 C C . ASP A 1 87 ? -52.108 -22.471 57.561 1.00 88.06 87 ASP A C 1
ATOM 674 O O . ASP A 1 87 ? -53.033 -23.113 58.068 1.00 88.06 87 ASP A O 1
ATOM 678 N N . LEU A 1 88 ? -51.869 -22.511 56.247 1.00 86.88 88 LEU A N 1
ATOM 679 C CA . LEU A 1 88 ? -52.634 -23.343 55.316 1.00 86.88 88 LEU A CA 1
ATOM 680 C C . LEU A 1 88 ? -52.493 -24.838 55.634 1.00 86.88 88 LEU A C 1
ATOM 682 O O . LEU A 1 88 ? -53.484 -25.563 55.592 1.00 86.88 88 LEU A O 1
ATOM 686 N N . ARG A 1 89 ? -51.290 -25.311 55.989 1.00 87.19 89 ARG A N 1
ATOM 687 C CA . ARG A 1 89 ? -51.059 -26.717 56.381 1.00 87.19 89 ARG A CA 1
ATOM 688 C C . ARG A 1 89 ? -51.745 -27.085 57.693 1.00 87.19 89 ARG A C 1
ATOM 690 O O . ARG A 1 89 ? -52.178 -28.223 57.852 1.00 87.19 89 ARG A O 1
ATOM 697 N N . LEU A 1 90 ? -51.816 -26.144 58.631 1.00 88.50 90 LEU A N 1
ATOM 698 C CA . LEU A 1 90 ? -52.430 -26.336 59.946 1.00 88.50 90 LEU A CA 1
ATOM 699 C C . LEU A 1 90 ? -53.952 -26.110 59.939 1.00 88.50 90 LEU A C 1
ATOM 701 O O . LEU A 1 90 ? -54.588 -26.324 60.969 1.00 88.50 90 LEU A O 1
ATOM 705 N N . ASN A 1 91 ? -54.540 -25.702 58.804 1.00 80.38 91 ASN A N 1
ATOM 706 C CA . ASN A 1 91 ? -55.936 -25.258 58.689 1.00 80.38 91 ASN A CA 1
ATOM 707 C C . ASN A 1 91 ? -56.303 -24.168 59.721 1.00 80.38 91 ASN A C 1
ATOM 709 O O . ASN A 1 91 ? -57.437 -24.112 60.196 1.00 80.38 91 ASN A O 1
ATOM 713 N N . SER A 1 92 ? -55.343 -23.312 60.092 1.00 79.56 92 SER A N 1
ATOM 714 C CA . SER A 1 92 ? -55.500 -22.291 61.142 1.00 79.56 92 SER A CA 1
ATOM 715 C C . SER A 1 92 ? -56.195 -21.011 60.657 1.00 79.56 92 SER A C 1
ATOM 717 O O . SER A 1 92 ? -56.541 -20.158 61.473 1.00 79.56 92 SER A O 1
ATOM 719 N N . LEU A 1 93 ? -56.421 -20.873 59.346 1.00 83.69 93 LEU A N 1
ATOM 720 C CA . LEU A 1 93 ? -56.918 -19.658 58.697 1.00 83.69 93 LEU A CA 1
ATOM 721 C C . LEU A 1 93 ? -58.220 -19.918 57.913 1.00 83.69 93 LEU A C 1
ATOM 723 O O . LEU A 1 93 ? -58.290 -20.883 57.145 1.00 83.69 93 LEU A O 1
ATOM 727 N N . PRO A 1 94 ? -59.246 -19.050 58.033 1.00 87.00 94 PRO A N 1
ATOM 728 C CA . PRO A 1 94 ? -60.427 -19.104 57.176 1.00 87.00 94 PRO A CA 1
ATOM 729 C C . PRO A 1 94 ? -60.063 -18.969 55.690 1.00 87.00 94 PRO A C 1
ATOM 731 O O . PRO A 1 94 ? -59.201 -18.172 55.315 1.00 87.00 94 PRO A O 1
ATOM 734 N N . VAL A 1 95 ? -60.769 -19.704 54.824 1.00 82.81 95 VAL A N 1
ATOM 735 C CA . VAL A 1 95 ? -60.491 -19.774 53.373 1.00 82.81 95 VAL A CA 1
ATOM 736 C C . VAL A 1 95 ? -60.469 -18.392 52.707 1.00 82.81 95 VAL A C 1
ATOM 738 O O . VAL A 1 95 ? -59.602 -18.120 51.876 1.00 82.81 95 VAL A O 1
ATOM 741 N N . GLU A 1 96 ? -61.394 -17.505 53.073 1.00 84.19 96 GLU A N 1
ATOM 742 C CA . GLU A 1 96 ? -61.476 -16.144 52.522 1.00 84.19 96 GLU A CA 1
ATOM 743 C C . GLU A 1 96 ? -60.255 -15.293 52.892 1.00 84.19 96 GLU A C 1
ATOM 745 O O . GLU A 1 96 ? -59.726 -14.547 52.063 1.00 84.19 96 GLU A O 1
ATOM 750 N N . GLU A 1 97 ? -59.761 -15.438 54.121 1.00 87.06 97 GLU A N 1
ATOM 751 C CA . GLU A 1 97 ? -58.612 -14.688 54.615 1.00 87.06 97 GLU A CA 1
ATOM 752 C C . GLU A 1 97 ? -57.303 -15.212 54.018 1.00 87.06 97 GLU A C 1
ATOM 754 O O . GLU A 1 97 ? -56.471 -14.416 53.577 1.00 87.06 97 GLU A O 1
ATOM 759 N N . ALA A 1 98 ? -57.172 -16.533 53.867 1.00 84.44 98 ALA A N 1
ATOM 760 C CA . ALA A 1 98 ? -56.066 -17.153 53.144 1.00 84.44 98 ALA A CA 1
ATOM 761 C C . ALA A 1 98 ? -56.008 -16.698 51.675 1.00 84.44 98 ALA A C 1
ATOM 763 O O . ALA A 1 98 ? -54.936 -16.356 51.168 1.00 84.44 98 ALA A O 1
ATOM 764 N N . GLN A 1 99 ? -57.153 -16.613 50.986 1.00 87.25 99 GLN A N 1
ATOM 765 C CA . GLN A 1 99 ? -57.210 -16.074 49.622 1.00 87.25 99 GLN A CA 1
ATOM 766 C C . GLN A 1 99 ? -56.827 -14.592 49.565 1.00 87.25 99 GLN A C 1
ATOM 768 O O . GLN A 1 99 ? -56.109 -14.187 48.649 1.00 87.25 99 GLN A O 1
ATOM 773 N N . ARG A 1 100 ? -57.282 -13.777 50.525 1.00 89.75 100 ARG A N 1
ATOM 774 C CA . ARG A 1 100 ? -56.926 -12.351 50.606 1.00 89.75 100 ARG A CA 1
ATOM 775 C C . ARG A 1 100 ? -55.420 -12.166 50.792 1.00 89.75 100 ARG A C 1
ATOM 777 O O . ARG A 1 100 ? -54.820 -11.375 50.068 1.00 89.75 100 ARG A O 1
ATOM 784 N N . LEU A 1 101 ? -54.813 -12.906 51.722 1.00 90.12 101 LEU A N 1
ATOM 785 C CA . LEU A 1 101 ? -53.369 -12.873 51.978 1.00 90.12 101 LEU A CA 1
ATOM 786 C C . LEU A 1 101 ? -52.568 -13.367 50.770 1.00 90.12 101 LEU A C 1
ATOM 788 O O . LEU A 1 101 ? -51.596 -12.723 50.391 1.00 90.12 101 LEU A O 1
ATOM 792 N N . THR A 1 102 ? -53.021 -14.437 50.108 1.00 91.00 102 THR A N 1
ATOM 793 C CA . THR A 1 102 ? -52.386 -14.945 48.880 1.00 91.00 102 THR A CA 1
ATOM 794 C C . THR A 1 102 ? -52.405 -13.894 47.765 1.00 91.00 102 THR A C 1
ATOM 796 O O . THR A 1 102 ? -51.381 -13.654 47.133 1.00 91.00 102 THR A O 1
ATOM 799 N N . ARG A 1 103 ? -53.546 -13.223 47.532 1.00 89.88 103 ARG A N 1
ATOM 800 C CA . ARG A 1 103 ? -53.650 -12.157 46.516 1.00 89.88 103 ARG A CA 1
ATOM 801 C C . ARG A 1 103 ? -52.774 -10.955 46.852 1.00 89.88 103 ARG A C 1
ATOM 803 O O . ARG A 1 103 ? -52.167 -10.392 45.949 1.00 89.88 103 ARG A O 1
ATOM 810 N N . LYS A 1 104 ? -52.702 -10.579 48.132 1.00 93.62 104 LYS A N 1
ATOM 811 C CA . LYS A 1 104 ? -51.818 -9.506 48.593 1.00 93.62 104 LYS A CA 1
ATOM 812 C C . LYS A 1 104 ? -50.350 -9.863 48.345 1.00 93.62 104 LYS A C 1
ATOM 814 O O . LYS A 1 104 ? -49.654 -9.091 47.709 1.00 93.62 104 LYS A O 1
ATOM 819 N N . LEU A 1 105 ? -49.912 -11.054 48.756 1.00 93.75 105 LEU A N 1
ATOM 820 C CA . LEU A 1 105 ? -48.542 -11.517 48.518 1.00 93.75 105 LEU A CA 1
ATOM 821 C C . LEU A 1 105 ? -48.207 -11.624 47.031 1.00 93.75 105 LEU A C 1
ATOM 823 O O . LEU A 1 105 ? -47.089 -11.311 46.640 1.00 93.75 105 LEU A O 1
ATOM 827 N N . LEU A 1 106 ? -49.163 -12.041 46.197 1.00 93.06 106 LEU A N 1
ATOM 828 C CA . LEU A 1 106 ? -48.986 -12.031 44.749 1.00 93.06 106 LEU A CA 1
ATOM 829 C C . LEU A 1 106 ? -48.766 -10.609 44.226 1.00 93.06 106 LEU A C 1
ATOM 831 O O . LEU A 1 106 ? -47.874 -10.407 43.410 1.00 93.06 106 LEU A O 1
ATOM 835 N N . HIS A 1 107 ? -49.559 -9.644 44.692 1.00 93.88 107 HIS A N 1
ATOM 836 C CA . HIS A 1 107 ? -49.407 -8.243 44.313 1.00 93.88 107 HIS A CA 1
ATOM 837 C C . HIS A 1 107 ? -48.051 -7.684 44.759 1.00 93.88 107 HIS A C 1
ATOM 839 O O . HIS A 1 107 ? -47.291 -7.212 43.918 1.00 93.88 107 HIS A O 1
ATOM 845 N N . ASP A 1 108 ? -47.696 -7.846 46.034 1.00 93.81 108 ASP A N 1
ATOM 846 C CA . ASP A 1 108 ? -46.424 -7.377 46.594 1.00 93.81 108 ASP A CA 1
ATOM 847 C C . ASP A 1 108 ? -45.223 -8.053 45.884 1.00 93.81 108 ASP A C 1
ATOM 849 O O . ASP A 1 108 ? -44.209 -7.419 45.592 1.00 93.81 108 ASP A O 1
ATOM 853 N N . ALA A 1 109 ? -45.340 -9.334 45.509 1.00 93.19 109 ALA A N 1
ATOM 854 C CA . ALA A 1 109 ? -44.327 -10.032 44.712 1.00 93.19 109 ALA A CA 1
ATOM 855 C C . ALA A 1 109 ? -44.264 -9.552 43.250 1.00 93.19 109 ALA A C 1
ATOM 857 O O . ALA A 1 109 ? -43.198 -9.600 42.635 1.00 93.19 109 ALA A O 1
ATOM 858 N N . GLN A 1 110 ? -45.377 -9.095 42.671 1.00 93.31 110 GLN A N 1
ATOM 859 C CA . GLN A 1 110 ? -45.397 -8.484 41.339 1.00 93.31 110 GLN A CA 1
ATOM 860 C C . GLN A 1 110 ? -44.745 -7.097 41.342 1.00 93.31 110 GLN A C 1
ATOM 862 O O . GLN A 1 110 ? -44.084 -6.750 40.362 1.00 93.31 110 GLN A O 1
ATOM 867 N N . GLU A 1 111 ? -44.845 -6.333 42.433 1.00 94.44 111 GLU A N 1
ATOM 868 C CA . GLU A 1 111 ? -44.162 -5.037 42.562 1.00 94.44 111 GLU A CA 1
ATOM 869 C C . GLU A 1 111 ? -42.634 -5.168 42.434 1.00 94.44 111 GLU A C 1
ATOM 871 O O . GLU A 1 111 ? -41.990 -4.276 41.872 1.00 94.44 111 GLU A O 1
ATOM 876 N N . LEU A 1 112 ? -42.057 -6.316 42.824 1.00 93.50 112 LEU A N 1
ATOM 877 C CA . LEU A 1 112 ? -40.630 -6.626 42.644 1.00 93.50 112 LEU A CA 1
ATOM 878 C C . LEU A 1 112 ? -40.181 -6.700 41.177 1.00 93.50 112 LEU A C 1
ATOM 880 O O . LEU A 1 112 ? -38.983 -6.615 40.901 1.00 93.50 112 LEU A O 1
ATOM 884 N N . GLN A 1 113 ? -41.095 -6.820 40.211 1.00 91.56 113 GLN A N 1
ATOM 885 C CA . GLN A 1 113 ? -40.717 -6.853 38.795 1.00 91.56 113 GLN A CA 1
ATOM 886 C C . GLN A 1 113 ? -40.082 -5.539 38.328 1.00 91.56 113 GLN A C 1
ATOM 888 O O . GLN A 1 113 ? -39.178 -5.564 37.493 1.00 91.56 113 GLN A O 1
ATOM 893 N N . THR A 1 114 ? -40.504 -4.402 38.886 1.00 93.75 114 THR A N 1
ATOM 894 C CA . THR A 1 114 ? -39.950 -3.083 38.544 1.00 93.75 114 THR A CA 1
ATOM 895 C C . THR A 1 114 ? -38.477 -2.945 38.954 1.00 93.75 114 THR A C 1
ATOM 897 O O . THR A 1 114 ? -37.643 -2.677 38.082 1.00 93.75 114 THR A O 1
ATOM 900 N N . PRO A 1 115 ? -38.089 -3.153 40.232 1.00 92.94 115 PRO A N 1
ATOM 901 C CA . PRO A 1 115 ? -36.682 -3.113 40.614 1.00 92.94 115 PRO A CA 1
ATOM 902 C C . PRO A 1 115 ? -35.868 -4.229 39.946 1.00 92.94 115 PRO A C 1
ATOM 904 O O . PRO A 1 115 ? -34.725 -3.989 39.560 1.00 92.94 115 PRO A O 1
ATOM 907 N N . LEU A 1 116 ? -36.454 -5.405 39.693 1.00 92.25 116 LEU A N 1
ATOM 908 C CA . LEU A 1 116 ? -35.796 -6.473 38.935 1.00 92.25 116 LEU A CA 1
ATOM 909 C C . LEU A 1 116 ? -35.460 -6.054 37.494 1.00 92.25 116 LEU A C 1
ATOM 911 O O . LEU A 1 116 ? -34.345 -6.288 37.021 1.00 92.25 116 LEU A O 1
ATOM 915 N N . ALA A 1 117 ? -36.397 -5.413 36.791 1.00 93.25 117 ALA A N 1
ATOM 916 C CA . ALA A 1 117 ? -36.163 -4.875 35.452 1.00 93.25 117 ALA A CA 1
ATOM 917 C C . ALA A 1 117 ? -35.039 -3.829 35.462 1.00 93.25 117 ALA A C 1
ATOM 919 O O . ALA A 1 117 ? -34.172 -3.844 34.588 1.00 93.25 117 ALA A O 1
ATOM 920 N N . LYS A 1 118 ? -34.999 -2.986 36.498 1.00 93.94 118 LYS A N 1
ATOM 921 C CA . LYS A 1 118 ? -33.944 -1.989 36.698 1.00 93.94 118 LYS A CA 1
ATOM 922 C C . LYS A 1 118 ? -32.571 -2.626 36.952 1.00 93.94 118 LYS A C 1
ATOM 924 O O . LYS A 1 118 ? -31.589 -2.202 36.352 1.00 93.94 118 LYS A O 1
ATOM 929 N N . ILE A 1 119 ? -32.495 -3.690 37.756 1.00 93.62 119 ILE A N 1
ATOM 930 C CA . ILE A 1 119 ? -31.261 -4.475 37.957 1.00 93.62 119 ILE A CA 1
ATOM 931 C C . ILE A 1 119 ? -30.768 -5.059 36.626 1.00 93.62 119 ILE A C 1
ATOM 933 O O . ILE A 1 119 ? -29.591 -4.931 36.284 1.00 93.62 119 ILE A O 1
ATOM 937 N N . ARG A 1 120 ? -31.668 -5.659 35.838 1.00 93.50 120 ARG A N 1
ATOM 938 C CA . ARG A 1 120 ? -31.333 -6.200 34.509 1.00 93.50 120 ARG A CA 1
ATOM 939 C C . ARG A 1 120 ? -30.838 -5.109 33.559 1.00 93.50 120 ARG A C 1
ATOM 941 O O . ARG A 1 120 ? -29.873 -5.339 32.835 1.00 93.50 120 ARG A O 1
ATOM 948 N N . GLN A 1 121 ? -31.451 -3.927 33.596 1.00 95.06 121 GLN A N 1
ATOM 949 C CA . GLN A 1 121 ? -31.021 -2.769 32.815 1.00 95.06 121 GLN A CA 1
ATOM 950 C C . GLN A 1 121 ? -29.610 -2.315 33.208 1.00 95.06 121 GLN A C 1
ATOM 952 O O . GLN A 1 121 ? -28.769 -2.143 32.329 1.00 95.06 121 GLN A O 1
ATOM 957 N N . TYR A 1 122 ? -29.315 -2.184 34.505 1.00 95.00 122 TYR A N 1
ATOM 958 C CA . TYR A 1 122 ? -27.971 -1.835 34.972 1.00 95.00 122 TYR A CA 1
ATOM 959 C C . TYR A 1 122 ? -26.921 -2.836 34.503 1.00 95.00 122 TYR A C 1
ATOM 961 O O . TYR A 1 122 ? -25.898 -2.437 33.949 1.00 95.00 122 TYR A O 1
ATOM 969 N N . LYS A 1 123 ? -27.199 -4.138 34.638 1.00 94.62 123 LYS A N 1
ATOM 970 C CA . LYS A 1 123 ? -26.315 -5.181 34.110 1.00 94.62 123 LYS A CA 1
ATOM 971 C C . LYS A 1 123 ? -26.081 -5.009 32.607 1.00 94.62 123 LYS A C 1
ATOM 973 O O . LYS A 1 123 ? -24.940 -5.085 32.161 1.00 94.62 123 LYS A O 1
ATOM 978 N N . ALA A 1 124 ? -27.143 -4.783 31.834 1.00 94.75 124 ALA A N 1
ATOM 979 C CA . ALA A 1 124 ? -27.050 -4.632 30.387 1.00 94.75 124 ALA A CA 1
ATOM 980 C C . ALA A 1 124 ? -26.172 -3.437 29.981 1.00 94.75 124 ALA A C 1
ATOM 982 O O . ALA A 1 124 ? -25.310 -3.608 29.123 1.00 94.75 124 ALA A O 1
ATOM 983 N N . ILE A 1 125 ? -26.331 -2.278 30.632 1.00 95.38 125 ILE A N 1
ATOM 984 C CA . ILE A 1 125 ? -25.512 -1.076 30.388 1.00 95.38 125 ILE A CA 1
ATOM 985 C C . ILE A 1 125 ? -24.029 -1.374 30.642 1.00 95.38 125 ILE A C 1
ATOM 987 O O . ILE A 1 125 ? -23.190 -1.141 29.774 1.00 95.38 125 ILE A O 1
ATOM 991 N N . LEU A 1 126 ? -23.702 -1.941 31.808 1.00 95.38 126 LEU A N 1
ATOM 992 C CA . LEU A 1 126 ? -22.315 -2.206 32.206 1.00 95.38 126 LEU A CA 1
ATOM 993 C C . LEU A 1 126 ? -21.634 -3.249 31.309 1.00 95.38 126 LEU A C 1
ATOM 995 O O . LEU A 1 126 ? -20.467 -3.091 30.943 1.00 95.38 126 LEU A O 1
ATOM 999 N N . VAL A 1 127 ? -22.362 -4.302 30.928 1.00 94.75 127 VAL A N 1
ATOM 1000 C CA . VAL A 1 127 ? -21.858 -5.343 30.021 1.00 94.75 127 VAL A CA 1
ATOM 1001 C C . VAL A 1 127 ? -21.688 -4.808 28.600 1.00 94.75 127 VAL A C 1
ATOM 1003 O O . VAL A 1 127 ? -20.683 -5.117 27.960 1.00 94.75 127 VAL A O 1
ATOM 1006 N N . ALA A 1 128 ? -22.629 -3.998 28.109 1.00 94.50 128 ALA A N 1
ATOM 1007 C CA . ALA A 1 128 ? -22.526 -3.376 26.792 1.00 94.50 128 ALA A CA 1
ATOM 1008 C C . ALA A 1 128 ? -21.314 -2.439 26.717 1.00 94.50 128 ALA A C 1
ATOM 1010 O O . ALA A 1 128 ? -20.484 -2.604 25.828 1.00 94.50 128 ALA A O 1
ATOM 1011 N N . ALA A 1 129 ? -21.142 -1.549 27.699 1.00 94.38 129 ALA A N 1
ATOM 1012 C CA . ALA A 1 129 ? -20.004 -0.634 27.751 1.00 94.38 129 ALA A CA 1
ATOM 1013 C C . ALA A 1 129 ? -18.657 -1.379 27.803 1.00 94.38 129 ALA A C 1
ATOM 1015 O O . ALA A 1 129 ? -17.737 -1.049 27.059 1.00 94.38 129 ALA A O 1
ATOM 1016 N N . ALA A 1 130 ? -18.541 -2.429 28.624 1.00 93.56 130 ALA A N 1
ATOM 1017 C CA . ALA A 1 130 ? -17.325 -3.244 28.691 1.00 93.56 130 ALA A CA 1
ATOM 1018 C C . ALA A 1 130 ? -17.005 -3.931 27.353 1.00 93.56 130 ALA A C 1
ATOM 1020 O O . ALA A 1 130 ? -15.855 -3.937 26.904 1.00 93.56 130 ALA A O 1
ATOM 1021 N N . LYS A 1 131 ? -18.031 -4.480 26.693 1.00 91.50 131 LYS A N 1
ATOM 1022 C CA . LYS A 1 131 ? -17.894 -5.099 25.372 1.00 91.50 131 LYS A CA 1
ATOM 1023 C C . LYS A 1 131 ? -17.483 -4.076 24.314 1.00 91.50 131 LYS A C 1
ATOM 1025 O O . LYS A 1 131 ? -16.644 -4.392 23.471 1.00 91.50 131 LYS A O 1
ATOM 1030 N N . ASP A 1 132 ? -18.025 -2.865 24.374 1.00 90.12 132 ASP A N 1
ATOM 1031 C CA . ASP A 1 132 ? -17.670 -1.779 23.464 1.00 90.12 132 ASP A CA 1
ATOM 1032 C C . ASP A 1 132 ? -16.222 -1.332 23.661 1.00 90.12 132 ASP A C 1
ATOM 1034 O O . ASP A 1 132 ? -15.510 -1.202 22.671 1.00 90.12 132 ASP A O 1
ATOM 1038 N N . ILE A 1 133 ? -15.742 -1.190 24.902 1.00 89.94 133 ILE A N 1
ATOM 1039 C CA . ILE A 1 133 ? -14.327 -0.890 25.195 1.00 89.94 133 ILE A CA 1
ATOM 1040 C C . ILE A 1 133 ? -13.415 -1.959 24.576 1.00 89.94 133 ILE A C 1
ATOM 1042 O O . ILE A 1 133 ? -12.471 -1.636 23.853 1.00 89.94 133 ILE A O 1
ATOM 1046 N N . GLN A 1 134 ? -13.722 -3.241 24.796 1.00 88.62 134 GLN A N 1
ATOM 1047 C CA . GLN A 1 134 ? -12.942 -4.353 24.241 1.00 88.62 134 GLN A CA 1
ATOM 1048 C C . GLN A 1 134 ? -12.987 -4.401 22.707 1.00 88.62 134 GLN A C 1
ATOM 1050 O O . GLN A 1 134 ? -11.965 -4.633 22.059 1.00 88.62 134 GLN A O 1
ATOM 1055 N N . GLY A 1 135 ? -14.160 -4.169 22.112 1.00 83.75 135 GLY A N 1
ATOM 1056 C CA . GLY A 1 135 ? -14.343 -4.151 20.662 1.00 83.75 135 GLY A CA 1
ATOM 1057 C C . GLY A 1 135 ? -13.659 -2.959 19.991 1.00 83.75 135 GLY A C 1
ATOM 1058 O O . GLY A 1 135 ? -13.090 -3.102 18.907 1.00 83.75 135 GLY A O 1
ATOM 1059 N N . LYS A 1 136 ? -13.672 -1.798 20.652 1.00 81.50 136 LYS A N 1
ATOM 1060 C CA . LYS A 1 136 ? -13.072 -0.548 20.175 1.00 81.50 136 LYS A CA 1
ATOM 1061 C C . LYS A 1 136 ? -11.562 -0.484 20.433 1.00 81.50 136 LYS A C 1
ATOM 1063 O O . LYS A 1 136 ? -10.899 0.355 19.831 1.00 81.50 136 LYS A O 1
ATOM 1068 N N . PHE A 1 137 ? -10.966 -1.375 21.223 1.00 85.06 137 PHE A N 1
ATOM 1069 C CA . PHE A 1 137 ? -9.509 -1.424 21.358 1.00 85.06 137 PHE A CA 1
ATOM 1070 C C . PHE A 1 137 ? -8.849 -1.901 20.050 1.00 85.06 137 PHE A C 1
ATOM 1072 O O . PHE A 1 137 ? -8.826 -3.086 19.713 1.00 85.06 137 PHE A O 1
ATOM 1079 N N . SER A 1 138 ? -8.359 -0.958 19.250 1.00 83.94 138 SER A N 1
ATOM 1080 C CA . SER A 1 138 ? -7.792 -1.204 17.923 1.00 83.94 138 SER A CA 1
ATOM 1081 C C . SER A 1 138 ? -6.777 -0.126 17.559 1.00 83.94 138 SER A C 1
ATOM 1083 O O . SER A 1 138 ? -6.828 0.980 18.095 1.00 83.94 138 SER A O 1
ATOM 1085 N N . LEU A 1 139 ? -5.896 -0.423 16.597 1.00 86.19 139 LEU A N 1
ATOM 1086 C CA . LEU A 1 139 ? -4.910 0.543 16.106 1.00 86.19 139 LEU A CA 1
ATOM 1087 C C . LEU A 1 139 ? -5.583 1.820 15.587 1.00 86.19 139 LEU A C 1
ATOM 1089 O O . LEU A 1 139 ? -5.119 2.917 15.869 1.00 86.19 139 LEU A O 1
ATOM 1093 N N . LYS A 1 140 ? -6.724 1.681 14.902 1.00 83.94 140 LYS A N 1
ATOM 1094 C CA . LYS A 1 140 ? -7.524 2.808 14.408 1.00 83.94 140 LYS A CA 1
ATOM 1095 C C . LYS A 1 140 ? -7.958 3.758 15.528 1.00 83.94 140 LYS A C 1
ATOM 1097 O O . LYS A 1 140 ? -7.802 4.965 15.389 1.00 83.94 140 LYS A O 1
ATOM 1102 N N . ASN A 1 141 ? -8.468 3.231 16.636 1.00 82.06 141 ASN A N 1
ATOM 1103 C CA . ASN A 1 141 ? -8.950 4.076 17.731 1.00 82.06 141 ASN A CA 1
ATOM 1104 C C . ASN A 1 141 ? -7.793 4.640 18.564 1.00 82.06 141 ASN A C 1
ATOM 1106 O O . ASN A 1 141 ? -7.843 5.793 18.981 1.00 82.06 141 ASN A O 1
ATOM 1110 N N . LEU A 1 142 ? -6.700 3.887 18.724 1.00 87.44 142 LEU A N 1
ATOM 1111 C CA . LEU A 1 142 ? -5.475 4.428 19.317 1.00 87.44 142 LEU A CA 1
ATOM 1112 C C . LEU A 1 142 ? -4.898 5.579 18.481 1.00 87.44 142 LEU A C 1
ATOM 1114 O O . LEU A 1 142 ? -4.421 6.555 19.052 1.00 87.44 142 LEU A O 1
ATOM 1118 N N . LEU A 1 143 ? -4.977 5.507 17.146 1.00 88.50 143 LEU A N 1
ATOM 1119 C CA . LEU A 1 143 ? -4.573 6.603 16.258 1.00 88.50 143 LEU A CA 1
ATOM 1120 C C . LEU A 1 143 ? -5.437 7.852 16.442 1.00 88.50 143 LEU A C 1
ATOM 1122 O O . LEU A 1 143 ? -4.892 8.950 16.436 1.00 88.50 143 LEU A O 1
ATOM 1126 N N . GLN A 1 144 ? -6.750 7.705 16.638 1.00 85.44 144 GLN A N 1
ATOM 1127 C CA . GLN A 1 144 ? -7.632 8.842 16.934 1.00 85.44 144 GLN A CA 1
ATOM 1128 C C . GLN A 1 144 ? -7.235 9.519 18.252 1.00 85.44 144 GLN A C 1
ATOM 1130 O O . GLN A 1 144 ? -7.055 10.736 18.293 1.00 85.44 144 GLN A O 1
ATOM 1135 N N . ILE A 1 145 ? -6.992 8.732 19.304 1.00 85.31 145 ILE A N 1
ATOM 1136 C CA . ILE A 1 145 ? -6.499 9.246 20.592 1.00 85.31 145 ILE A CA 1
ATOM 1137 C C . ILE A 1 145 ? -5.129 9.925 20.412 1.00 85.31 145 ILE A C 1
ATOM 1139 O O . ILE A 1 145 ? -4.880 10.998 20.964 1.00 85.31 145 ILE A O 1
ATOM 1143 N N . ALA A 1 146 ? -4.229 9.340 19.617 1.00 89.69 146 ALA A N 1
ATOM 1144 C CA . ALA A 1 146 ? -2.922 9.920 19.320 1.00 89.69 146 ALA A CA 1
ATOM 1145 C C . ALA A 1 146 ? -3.034 11.264 18.570 1.00 89.69 146 ALA A C 1
ATOM 1147 O O . ALA A 1 146 ? -2.344 12.216 18.929 1.00 89.69 146 ALA A O 1
ATOM 1148 N N . GLN A 1 147 ? -3.942 11.373 17.595 1.00 88.75 147 GLN A N 1
ATOM 1149 C CA . GLN A 1 147 ? -4.231 12.612 16.860 1.00 88.75 147 GLN A CA 1
ATOM 1150 C C . GLN A 1 147 ? -4.758 13.720 17.778 1.00 88.75 147 GLN A C 1
ATOM 1152 O O . GLN A 1 147 ? -4.272 14.851 17.716 1.00 88.75 147 GLN A O 1
ATOM 1157 N N . ILE A 1 148 ? -5.713 13.400 18.659 1.00 85.81 148 ILE A N 1
ATOM 1158 C CA . ILE A 1 148 ? -6.243 14.345 19.655 1.00 85.81 148 ILE A CA 1
ATOM 1159 C C . ILE A 1 148 ? -5.115 14.829 20.573 1.00 85.81 148 ILE A C 1
ATOM 1161 O O . ILE A 1 148 ? -4.992 16.026 20.840 1.00 85.81 148 ILE A O 1
ATOM 1165 N N . ASN A 1 149 ? -4.244 13.919 21.018 1.00 81.69 149 ASN A N 1
ATOM 1166 C CA . ASN A 1 149 ? -3.097 14.272 21.851 1.00 81.69 149 ASN A CA 1
ATOM 1167 C C . ASN A 1 149 ? -2.089 15.174 21.127 1.00 81.69 149 ASN A C 1
ATOM 1169 O O . ASN A 1 149 ? -1.614 16.135 21.729 1.00 81.69 149 ASN A O 1
ATOM 1173 N N . ALA A 1 150 ? -1.797 14.918 19.851 1.00 86.31 150 ALA A N 1
ATOM 1174 C CA . ALA A 1 150 ? -0.900 15.755 19.054 1.00 86.31 150 ALA A CA 1
ATOM 1175 C C . ALA A 1 150 ? -1.465 17.163 18.788 1.00 86.31 150 ALA A C 1
ATOM 1177 O O . ALA A 1 150 ? -0.706 18.117 18.630 1.00 86.31 150 ALA A O 1
ATOM 1178 N N . ALA A 1 151 ? -2.793 17.326 18.781 1.00 84.88 151 ALA A N 1
ATOM 1179 C CA . ALA A 1 151 ? -3.451 18.612 18.545 1.00 84.88 151 ALA A CA 1
ATOM 1180 C C . ALA A 1 151 ? -3.280 19.637 19.690 1.00 84.88 151 ALA A C 1
ATOM 1182 O O . ALA A 1 151 ? -3.710 20.783 19.548 1.00 84.88 151 ALA A O 1
ATOM 1183 N N . LYS A 1 152 ? -2.632 19.263 20.805 1.00 83.06 152 LYS A N 1
ATOM 1184 C CA . LYS A 1 152 ? -2.371 20.138 21.964 1.00 83.06 152 LYS A CA 1
ATOM 1185 C C . LYS A 1 152 ? -1.453 21.318 21.645 1.00 83.06 152 LYS A C 1
ATOM 1187 O O . LYS A 1 152 ? -1.561 22.365 22.282 1.00 83.06 152 LYS A O 1
ATOM 1192 N N . SER A 1 153 ? -0.564 21.180 20.662 1.00 89.00 153 SER A N 1
ATOM 1193 C CA . SER A 1 153 ? 0.293 22.271 20.200 1.00 89.00 153 SER A CA 1
ATOM 1194 C C . SER A 1 153 ? 0.506 22.219 18.690 1.00 89.00 153 SER A C 1
ATOM 1196 O O . SER A 1 153 ? 0.537 21.151 18.083 1.00 89.00 153 SER A O 1
ATOM 1198 N N . HIS A 1 154 ? 0.709 23.383 18.064 1.00 89.62 154 HIS A N 1
ATOM 1199 C CA . HIS A 1 154 ? 0.989 23.451 16.623 1.00 89.62 154 HIS A CA 1
ATOM 1200 C C . HIS A 1 154 ? 2.235 22.637 16.244 1.00 89.62 154 HIS A C 1
ATOM 1202 O O . HIS A 1 154 ? 2.272 21.995 15.198 1.00 89.62 154 HIS A O 1
ATOM 1208 N N . LYS A 1 155 ? 3.263 22.657 17.099 1.00 91.12 155 LYS A N 1
ATOM 1209 C CA . LYS A 1 155 ? 4.516 21.939 16.859 1.00 91.12 155 LYS A CA 1
ATOM 1210 C C . LYS A 1 155 ? 4.293 20.426 16.858 1.00 91.12 155 LYS A C 1
ATOM 1212 O O . LYS A 1 155 ? 4.724 19.765 15.923 1.00 91.12 155 LYS A O 1
ATOM 1217 N N . GLU A 1 156 ? 3.625 19.882 17.875 1.00 89.38 156 GLU A N 1
ATOM 1218 C CA . GLU A 1 156 ? 3.345 18.440 17.959 1.00 89.38 156 GLU A CA 1
ATOM 1219 C C . GLU A 1 156 ? 2.432 17.973 16.832 1.00 89.38 156 GLU A C 1
ATOM 1221 O O . GLU A 1 156 ? 2.680 16.917 16.257 1.00 89.38 156 GLU A O 1
ATOM 1226 N N . ARG A 1 157 ? 1.443 18.788 16.456 1.00 92.19 157 ARG A N 1
ATOM 1227 C CA . ARG A 1 157 ? 0.584 18.511 15.307 1.00 92.19 157 ARG A CA 1
ATOM 1228 C C . ARG A 1 157 ? 1.387 18.357 14.015 1.00 92.19 157 ARG A C 1
ATOM 1230 O O . ARG A 1 157 ? 1.183 17.389 13.295 1.00 92.19 157 ARG A O 1
ATOM 1237 N N . GLU A 1 158 ? 2.316 19.270 13.736 1.00 92.62 158 GLU A N 1
ATOM 1238 C CA . GLU A 1 158 ? 3.147 19.197 12.528 1.00 92.62 158 GLU A CA 1
ATOM 1239 C C . GLU A 1 158 ? 4.064 17.959 12.529 1.00 92.62 158 GLU A C 1
ATOM 1241 O O . GLU A 1 158 ? 4.210 17.290 11.502 1.00 92.62 158 GLU A O 1
ATOM 1246 N N . MET A 1 159 ? 4.665 17.629 13.681 1.00 93.94 159 MET A N 1
ATOM 1247 C CA . MET A 1 159 ? 5.472 16.409 13.828 1.00 93.94 159 MET A CA 1
ATOM 1248 C C . MET A 1 159 ? 4.633 15.160 13.566 1.00 93.94 159 MET A C 1
ATOM 1250 O O . MET A 1 159 ? 5.062 14.270 12.830 1.00 93.94 159 MET A O 1
ATOM 1254 N N . PHE A 1 160 ? 3.429 15.122 14.138 1.00 94.75 160 PHE A N 1
ATOM 1255 C CA . PHE A 1 160 ? 2.514 14.004 13.998 1.00 94.75 160 PHE A CA 1
ATOM 1256 C C . PHE A 1 160 ? 2.051 13.850 12.556 1.00 94.75 160 PHE A C 1
ATOM 1258 O O . PHE A 1 160 ? 2.097 12.746 12.038 1.00 94.75 160 PHE A O 1
ATOM 1265 N N . GLU A 1 161 ? 1.656 14.927 11.875 1.00 93.44 161 GLU A N 1
ATOM 1266 C CA . GLU A 1 161 ? 1.215 14.873 10.474 1.00 93.44 161 GLU A CA 1
ATOM 1267 C C . GLU A 1 161 ? 2.314 14.304 9.560 1.00 93.44 161 GLU A C 1
ATOM 1269 O O . GLU A 1 161 ? 2.049 13.405 8.760 1.00 93.44 161 GLU A O 1
ATOM 1274 N N . LYS A 1 162 ? 3.568 14.747 9.725 1.00 93.81 162 LYS A N 1
ATOM 1275 C CA . LYS A 1 162 ? 4.722 14.213 8.975 1.00 93.81 162 LYS A CA 1
ATOM 1276 C C . LYS A 1 162 ? 4.996 12.747 9.296 1.00 93.81 162 LYS A C 1
ATOM 1278 O O . LYS A 1 162 ? 5.181 11.937 8.389 1.00 93.81 162 LYS A O 1
ATOM 1283 N N . GLY A 1 163 ? 5.022 12.407 10.579 1.00 94.88 163 GLY A N 1
ATOM 1284 C CA . GLY A 1 163 ? 5.226 11.039 11.038 1.00 94.88 163 GLY A CA 1
ATOM 1285 C C . GLY A 1 163 ? 4.107 10.093 10.613 1.00 94.88 163 GLY A C 1
ATOM 1286 O O . GLY A 1 163 ? 4.356 8.944 10.259 1.00 94.88 163 GLY A O 1
ATOM 1287 N N . TYR A 1 164 ? 2.875 10.590 10.570 1.00 92.88 164 TYR A N 1
ATOM 1288 C CA . TYR A 1 164 ? 1.695 9.834 10.180 1.00 92.88 164 TYR A CA 1
ATOM 1289 C C . TYR A 1 164 ? 1.720 9.466 8.695 1.00 92.88 164 TYR A C 1
ATOM 1291 O O . TYR A 1 164 ? 1.297 8.371 8.335 1.00 92.88 164 TYR A O 1
ATOM 1299 N N . MET A 1 165 ? 2.293 10.314 7.834 1.00 91.56 165 MET A N 1
ATOM 1300 C CA . MET A 1 165 ? 2.538 9.949 6.434 1.00 91.56 165 MET A CA 1
ATOM 1301 C C . MET A 1 165 ? 3.529 8.788 6.313 1.00 91.56 165 MET A C 1
ATOM 1303 O O . MET A 1 165 ? 3.306 7.874 5.525 1.00 91.56 165 MET A O 1
ATOM 1307 N N . VAL A 1 166 ? 4.592 8.773 7.125 1.00 93.19 166 VAL A N 1
ATOM 1308 C CA . VAL A 1 166 ? 5.544 7.648 7.158 1.00 93.19 166 VAL A CA 1
ATOM 1309 C C . VAL A 1 166 ? 4.886 6.395 7.720 1.00 93.19 166 VAL A C 1
ATOM 1311 O O . VAL A 1 166 ? 5.037 5.325 7.142 1.00 93.19 166 VAL A O 1
ATOM 1314 N N . PHE A 1 167 ? 4.099 6.529 8.789 1.00 92.00 167 PHE A N 1
ATOM 1315 C CA . PHE A 1 167 ? 3.292 5.439 9.330 1.00 92.00 167 PHE A CA 1
ATOM 1316 C C . PHE A 1 167 ? 2.396 4.825 8.246 1.00 92.00 167 PHE A C 1
ATOM 1318 O O . PHE A 1 167 ? 2.386 3.607 8.085 1.00 92.00 167 PHE A O 1
ATOM 1325 N N . LYS A 1 168 ? 1.693 5.652 7.462 1.00 89.56 168 LYS A N 1
ATOM 1326 C CA . LYS A 1 168 ? 0.885 5.198 6.322 1.00 89.56 168 LYS A CA 1
ATOM 1327 C C . LYS A 1 168 ? 1.732 4.480 5.276 1.00 89.56 168 LYS A C 1
ATOM 1329 O O . LYS A 1 168 ? 1.386 3.371 4.890 1.00 89.56 168 LYS A O 1
ATOM 1334 N N . LEU A 1 169 ? 2.871 5.056 4.891 1.00 90.06 169 LEU A N 1
ATOM 1335 C CA . LEU A 1 169 ? 3.762 4.485 3.878 1.00 90.06 169 LEU A CA 1
ATOM 1336 C C . LEU A 1 169 ? 4.162 3.032 4.181 1.00 90.06 169 LEU A C 1
ATOM 1338 O O . LEU A 1 169 ? 4.281 2.233 3.253 1.00 90.06 169 LEU A O 1
ATOM 1342 N N . VAL A 1 170 ? 4.376 2.698 5.456 1.00 89.12 170 VAL A N 1
ATOM 1343 C CA . VAL A 1 170 ? 4.872 1.378 5.880 1.00 89.12 170 VAL A CA 1
ATOM 1344 C C . VAL A 1 170 ? 3.790 0.451 6.441 1.00 89.12 170 VAL A C 1
ATOM 1346 O O . VAL A 1 170 ? 4.069 -0.718 6.694 1.00 89.12 170 VAL A O 1
ATOM 1349 N N . THR A 1 171 ? 2.561 0.934 6.658 1.00 85.12 171 THR A N 1
ATOM 1350 C CA . THR A 1 171 ? 1.491 0.109 7.238 1.00 85.12 171 THR A CA 1
ATOM 1351 C C . THR A 1 171 ? 0.617 -0.504 6.143 1.00 85.12 171 THR A C 1
ATOM 1353 O O . THR A 1 171 ? -0.004 0.246 5.395 1.00 85.12 171 THR A O 1
ATOM 1356 N N . PRO A 1 172 ? 0.488 -1.842 6.050 1.00 72.25 172 PRO A N 1
ATOM 1357 C CA . PRO A 1 172 ? -0.349 -2.497 5.039 1.00 72.25 172 PRO A CA 1
ATOM 1358 C C . PRO A 1 172 ? -1.813 -2.011 5.050 1.00 72.25 172 PRO A C 1
ATOM 1360 O O . PRO A 1 172 ? -2.447 -1.977 6.109 1.00 72.25 172 PRO A O 1
ATOM 1363 N N . ASP A 1 173 ? -2.377 -1.716 3.871 1.00 60.78 173 ASP A N 1
ATOM 1364 C CA . ASP A 1 173 ? -3.708 -1.091 3.688 1.00 60.78 173 ASP A CA 1
ATOM 1365 C C . ASP A 1 173 ? -4.892 -1.910 4.255 1.00 60.78 173 ASP A C 1
ATOM 1367 O O . ASP A 1 173 ? -5.939 -1.376 4.629 1.00 60.78 173 ASP A O 1
ATOM 1371 N N . LYS A 1 174 ? -4.703 -3.218 4.485 1.00 62.16 174 LYS A N 1
ATOM 1372 C CA . LYS A 1 174 ? -5.734 -4.113 5.057 1.00 62.16 174 LYS A CA 1
ATOM 1373 C C . LYS A 1 174 ? -6.364 -3.604 6.366 1.00 62.16 174 LYS A C 1
ATOM 1375 O O . LYS A 1 174 ? -7.446 -4.065 6.729 1.00 62.16 174 LYS A O 1
ATOM 1380 N N . ASN A 1 175 ? -5.705 -2.681 7.067 1.00 56.25 175 ASN A N 1
ATOM 1381 C CA . ASN A 1 175 ? -6.143 -2.149 8.352 1.00 56.25 175 ASN A CA 1
ATOM 1382 C C . ASN A 1 175 ? -6.949 -0.836 8.276 1.00 56.25 175 ASN A C 1
ATOM 1384 O O . ASN A 1 175 ? -7.641 -0.529 9.249 1.00 56.25 175 ASN A O 1
ATOM 1388 N N . PHE A 1 176 ? -6.893 -0.073 7.174 1.00 59.25 176 PHE A N 1
ATOM 1389 C CA . PHE A 1 176 ? -7.382 1.317 7.161 1.00 59.25 176 PHE A CA 1
ATOM 1390 C C . PHE A 1 176 ? -8.407 1.650 6.074 1.00 59.25 176 PHE A C 1
ATOM 1392 O O . PHE A 1 176 ? -9.255 2.500 6.350 1.00 59.25 176 PHE A O 1
ATOM 1399 N N . LYS A 1 177 ? -8.431 0.942 4.931 1.00 58.62 177 LYS A N 1
ATOM 1400 C CA . LYS A 1 177 ? -9.347 1.242 3.805 1.00 58.62 177 LYS A CA 1
ATOM 1401 C C . LYS A 1 177 ? -9.309 2.726 3.408 1.00 58.62 177 LYS A C 1
ATOM 1403 O O . LYS A 1 177 ? -10.352 3.339 3.179 1.00 58.62 177 LYS A O 1
ATOM 1408 N N . GLU A 1 178 ? -8.123 3.313 3.418 1.00 60.69 178 GLU A N 1
ATOM 1409 C CA . GLU A 1 178 ? -7.899 4.688 2.982 1.00 60.69 178 GLU A CA 1
ATOM 1410 C C . GLU A 1 178 ? -7.024 4.616 1.728 1.00 60.69 178 GLU A C 1
ATOM 1412 O O . GLU A 1 178 ? -6.044 3.880 1.727 1.00 60.69 178 GLU A O 1
ATOM 1417 N N . ASP A 1 179 ? -7.339 5.382 0.682 1.00 63.00 179 ASP A N 1
ATOM 1418 C CA . ASP A 1 179 ? -6.476 5.479 -0.501 1.00 63.00 179 ASP A CA 1
ATOM 1419 C C . ASP A 1 179 ? -5.199 6.251 -0.129 1.00 63.00 179 ASP A C 1
ATOM 1421 O O . ASP A 1 179 ? -5.150 7.484 -0.195 1.00 63.00 179 ASP A O 1
ATOM 1425 N N . PHE A 1 180 ? -4.164 5.546 0.328 1.00 72.75 180 PHE A N 1
ATOM 1426 C CA . PHE A 1 180 ? -2.847 6.124 0.590 1.00 72.75 180 PHE A CA 1
ATOM 1427 C C . PHE A 1 180 ? -1.731 5.321 -0.068 1.00 72.75 180 PHE A C 1
ATOM 1429 O O . PHE A 1 180 ? -1.810 4.111 -0.259 1.00 72.75 180 PHE A O 1
ATOM 1436 N N . LEU A 1 181 ? -0.653 6.030 -0.397 1.00 80.44 181 LEU A N 1
ATOM 1437 C CA . LEU A 1 181 ? 0.522 5.461 -1.035 1.00 80.44 181 LEU A CA 1
ATOM 1438 C C . LEU A 1 181 ? 1.298 4.585 -0.042 1.00 80.44 181 LEU A C 1
ATOM 1440 O O . LEU A 1 181 ? 1.796 5.077 0.972 1.00 80.44 181 LEU A O 1
ATOM 1444 N N . ASN A 1 182 ? 1.413 3.295 -0.350 1.00 85.75 182 ASN A N 1
ATOM 1445 C CA . ASN A 1 182 ? 2.108 2.300 0.461 1.00 85.75 182 ASN A CA 1
ATOM 1446 C C . ASN A 1 182 ? 3.320 1.740 -0.297 1.00 85.75 182 ASN A C 1
ATOM 1448 O O . ASN A 1 182 ? 3.225 1.407 -1.480 1.00 85.75 182 ASN A O 1
ATOM 1452 N N . ILE A 1 183 ? 4.458 1.582 0.384 1.00 89.25 183 ILE A N 1
ATOM 1453 C CA . ILE A 1 183 ? 5.685 1.050 -0.224 1.00 89.25 183 ILE A CA 1
ATOM 1454 C C . ILE A 1 183 ? 5.510 -0.367 -0.786 1.00 89.25 183 ILE A C 1
ATOM 1456 O O . ILE A 1 183 ? 6.098 -0.697 -1.818 1.00 89.25 183 ILE A O 1
ATOM 1460 N N . HIS A 1 184 ? 4.687 -1.200 -0.149 1.00 87.19 184 HIS A N 1
ATOM 1461 C CA . HIS A 1 184 ? 4.389 -2.554 -0.607 1.00 87.19 184 HIS A CA 1
ATOM 1462 C C . HIS A 1 184 ? 3.597 -2.545 -1.916 1.00 87.19 184 HIS A C 1
ATOM 1464 O O . HIS A 1 184 ? 3.906 -3.331 -2.811 1.00 87.19 184 HIS A O 1
ATOM 1470 N N . ASP A 1 185 ? 2.637 -1.630 -2.059 1.00 88.62 185 ASP A N 1
ATOM 1471 C CA . ASP A 1 185 ? 1.827 -1.514 -3.274 1.00 88.62 185 ASP A CA 1
ATOM 1472 C C . ASP A 1 185 ? 2.646 -0.947 -4.437 1.00 88.62 185 ASP A C 1
ATOM 1474 O O . ASP A 1 185 ? 2.576 -1.467 -5.552 1.00 88.62 185 ASP A O 1
ATOM 1478 N N . VAL A 1 186 ? 3.505 0.042 -4.168 1.00 92.25 186 VAL A N 1
ATOM 1479 C CA . VAL A 1 186 ? 4.448 0.586 -5.160 1.00 92.25 186 VAL A CA 1
ATOM 1480 C C . VAL A 1 186 ? 5.453 -0.482 -5.608 1.00 92.25 186 VAL A C 1
ATOM 1482 O O . VAL A 1 186 ? 5.713 -0.615 -6.804 1.00 92.25 186 VAL A O 1
ATOM 1485 N N . SER A 1 187 ? 5.965 -1.298 -4.682 1.00 93.19 187 SER A N 1
ATOM 1486 C CA . SER A 1 187 ? 6.854 -2.426 -5.012 1.00 93.19 187 SER A CA 1
ATOM 1487 C C . SER A 1 187 ? 6.136 -3.470 -5.868 1.00 93.19 187 SER A C 1
ATOM 1489 O O . SER A 1 187 ? 6.636 -3.868 -6.916 1.00 93.19 187 SER A O 1
ATOM 1491 N N . ALA A 1 18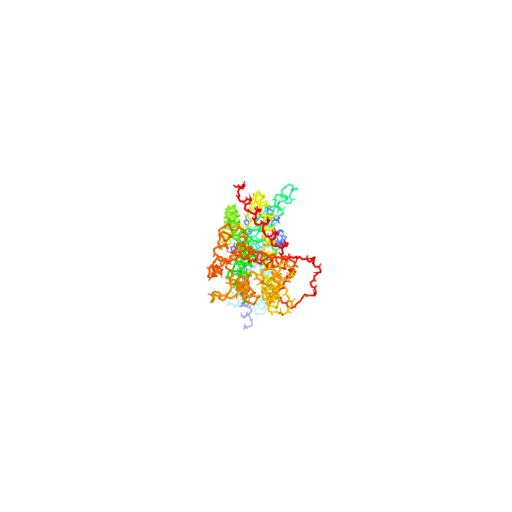8 ? 4.910 -3.844 -5.494 1.00 91.69 188 ALA A N 1
ATOM 1492 C CA . ALA A 1 188 ? 4.108 -4.780 -6.276 1.00 91.69 188 ALA A CA 1
ATOM 1493 C C . ALA A 1 188 ? 3.769 -4.234 -7.676 1.00 91.69 188 ALA A C 1
ATOM 1495 O O . ALA A 1 188 ? 3.699 -5.002 -8.637 1.00 91.69 188 ALA A O 1
ATOM 1496 N N . LYS A 1 189 ? 3.553 -2.921 -7.816 1.00 93.75 189 LYS A N 1
ATOM 1497 C CA . LYS A 1 189 ? 3.362 -2.256 -9.113 1.00 93.75 189 LYS A CA 1
ATOM 1498 C C . LYS A 1 189 ? 4.629 -2.336 -9.967 1.00 93.75 189 LYS A C 1
ATOM 1500 O O . LYS A 1 189 ? 4.524 -2.688 -11.141 1.00 93.75 189 LYS A O 1
ATOM 1505 N N . ALA A 1 190 ? 5.803 -2.080 -9.388 1.00 95.94 190 ALA A N 1
ATOM 1506 C CA . ALA A 1 190 ? 7.086 -2.211 -10.078 1.00 95.94 190 ALA A CA 1
ATOM 1507 C C . ALA A 1 190 ? 7.312 -3.639 -10.602 1.00 95.94 190 ALA A C 1
ATOM 1509 O O . ALA A 1 190 ? 7.569 -3.811 -11.794 1.00 95.94 190 ALA A O 1
ATOM 1510 N N . ASP A 1 191 ? 7.089 -4.657 -9.765 1.00 93.88 191 ASP A N 1
ATOM 1511 C CA . ASP A 1 191 ? 7.215 -6.071 -10.148 1.00 93.88 191 ASP A CA 1
ATOM 1512 C C . ASP A 1 191 ? 6.273 -6.453 -11.304 1.00 93.88 191 ASP A C 1
ATOM 1514 O O . ASP A 1 191 ? 6.662 -7.157 -12.241 1.00 93.88 191 ASP A O 1
ATOM 1518 N N . ARG A 1 192 ? 5.019 -5.971 -11.278 1.00 94.44 192 ARG A N 1
ATOM 1519 C CA . ARG A 1 192 ? 4.049 -6.206 -12.364 1.00 94.44 192 ARG A CA 1
ATOM 1520 C C . ARG A 1 192 ? 4.503 -5.573 -13.676 1.00 94.44 192 ARG A C 1
ATOM 1522 O O . ARG A 1 192 ? 4.368 -6.200 -14.727 1.00 94.44 192 ARG A O 1
ATOM 1529 N N . ILE A 1 193 ? 5.011 -4.341 -13.632 1.00 94.81 193 ILE A N 1
ATOM 1530 C CA . ILE A 1 193 ? 5.498 -3.637 -14.825 1.00 94.81 193 ILE A CA 1
ATOM 1531 C C . ILE A 1 193 ? 6.746 -4.342 -15.367 1.00 94.81 193 ILE A C 1
ATOM 1533 O O . ILE A 1 193 ? 6.823 -4.604 -16.566 1.00 94.81 193 ILE A O 1
ATOM 1537 N N . GLU A 1 194 ? 7.681 -4.739 -14.505 1.00 93.81 194 GLU A N 1
ATOM 1538 C CA . GLU A 1 194 ? 8.864 -5.500 -14.915 1.00 93.81 194 GLU A CA 1
ATOM 1539 C C . GLU A 1 194 ? 8.488 -6.824 -15.591 1.00 93.81 194 GLU A C 1
ATOM 1541 O O . GLU A 1 194 ? 9.016 -7.148 -16.658 1.00 93.81 194 GLU A O 1
ATOM 1546 N N . ALA A 1 195 ? 7.524 -7.561 -15.036 1.00 91.88 195 ALA A N 1
ATOM 1547 C CA . ALA A 1 195 ? 7.021 -8.785 -15.652 1.00 91.88 195 ALA A CA 1
ATOM 1548 C C . ALA A 1 195 ? 6.428 -8.537 -17.052 1.00 91.88 195 ALA A C 1
ATOM 1550 O O . ALA A 1 195 ? 6.684 -9.326 -17.965 1.00 91.88 195 ALA A O 1
ATOM 1551 N N . LYS A 1 196 ? 5.694 -7.429 -17.247 1.00 91.06 196 LYS A N 1
ATOM 1552 C CA . LYS A 1 196 ? 5.167 -7.023 -18.563 1.00 91.06 196 LYS A CA 1
ATOM 1553 C C . LYS A 1 196 ? 6.295 -6.759 -19.567 1.00 91.06 196 LYS A C 1
ATOM 1555 O O . LYS A 1 196 ? 6.209 -7.238 -20.697 1.00 91.06 196 LYS A O 1
ATOM 1560 N N . PHE A 1 197 ? 7.356 -6.052 -19.169 1.00 90.56 197 PHE A N 1
ATOM 1561 C CA . PHE A 1 197 ? 8.520 -5.799 -20.030 1.00 90.56 197 PHE A CA 1
ATOM 1562 C C . PHE A 1 197 ? 9.302 -7.077 -20.364 1.00 90.56 197 PHE A C 1
ATOM 1564 O O . PHE A 1 197 ? 9.695 -7.256 -21.512 1.00 90.56 197 PHE A O 1
ATOM 1571 N N . ARG A 1 198 ? 9.476 -8.008 -19.415 1.00 87.56 198 ARG A N 1
ATOM 1572 C CA . ARG A 1 198 ? 10.156 -9.296 -19.674 1.00 87.56 198 ARG A CA 1
ATOM 1573 C C . ARG A 1 198 ? 9.426 -10.184 -20.686 1.00 87.56 198 ARG A C 1
ATOM 1575 O O . ARG A 1 198 ? 10.059 -11.004 -21.338 1.00 87.56 198 ARG A O 1
ATOM 1582 N N . GLN A 1 199 ? 8.107 -10.043 -20.790 1.00 87.81 199 GLN A N 1
ATOM 1583 C CA . GLN A 1 199 ? 7.262 -10.777 -21.740 1.00 87.81 199 GLN A CA 1
ATOM 1584 C C . GLN A 1 199 ? 7.019 -9.993 -23.042 1.00 87.81 199 GLN A C 1
ATOM 1586 O O . GLN A 1 199 ? 6.166 -10.370 -23.847 1.00 87.81 199 GLN A O 1
ATOM 1591 N N . LEU A 1 200 ? 7.702 -8.862 -23.238 1.00 88.12 200 LEU A N 1
ATOM 1592 C CA . LEU A 1 200 ? 7.483 -8.003 -24.391 1.00 88.12 200 LEU A CA 1
ATOM 1593 C C . LEU A 1 200 ? 8.139 -8.592 -25.643 1.00 88.12 200 LEU A C 1
ATOM 1595 O O . LEU A 1 200 ? 9.319 -8.379 -25.907 1.00 88.12 200 LEU A O 1
ATOM 1599 N N . ASP A 1 201 ? 7.335 -9.258 -26.465 1.00 86.44 201 ASP A N 1
ATOM 1600 C CA . ASP A 1 201 ? 7.787 -9.729 -27.771 1.00 86.44 201 ASP A CA 1
ATOM 1601 C C . ASP A 1 201 ? 7.760 -8.606 -28.814 1.00 86.44 201 ASP A C 1
ATOM 1603 O O . ASP A 1 201 ? 6.724 -7.964 -29.058 1.00 86.44 201 ASP A O 1
ATOM 1607 N N . LEU A 1 202 ? 8.904 -8.400 -29.473 1.00 87.00 202 LEU A N 1
ATOM 1608 C CA . LEU A 1 202 ? 9.014 -7.511 -30.626 1.00 87.00 202 LEU A CA 1
ATOM 1609 C C . LEU A 1 202 ? 8.222 -8.072 -31.821 1.00 87.00 202 LEU A C 1
ATOM 1611 O O . LEU A 1 202 ? 8.231 -9.282 -32.065 1.00 87.00 202 LEU A O 1
ATOM 1615 N N . PRO A 1 203 ? 7.550 -7.212 -32.607 1.00 87.12 203 PRO A N 1
ATOM 1616 C CA . PRO A 1 203 ? 6.852 -7.636 -33.815 1.00 87.12 203 PRO A CA 1
ATOM 1617 C C . PRO A 1 203 ? 7.834 -8.157 -34.877 1.00 87.12 203 PRO A C 1
ATOM 1619 O O . PRO A 1 203 ? 9.049 -7.966 -34.798 1.00 87.12 203 PRO A O 1
ATOM 1622 N N . THR A 1 204 ? 7.311 -8.800 -35.924 1.00 87.69 204 THR A N 1
ATOM 1623 C CA . THR A 1 204 ? 8.120 -9.217 -37.079 1.00 87.69 204 THR A CA 1
ATOM 1624 C C . THR A 1 204 ? 8.548 -7.995 -37.899 1.00 87.69 204 THR A C 1
ATOM 1626 O O . THR A 1 204 ? 7.872 -7.594 -38.842 1.00 87.69 204 THR A O 1
ATOM 1629 N N . ILE A 1 205 ? 9.676 -7.397 -37.518 1.00 90.00 205 ILE A N 1
ATOM 1630 C CA . ILE A 1 205 ? 10.284 -6.221 -38.157 1.00 90.00 205 ILE A CA 1
ATOM 1631 C C . ILE A 1 205 ? 11.738 -6.511 -38.581 1.00 90.00 205 ILE A C 1
ATOM 1633 O O . ILE A 1 205 ? 12.321 -7.495 -38.117 1.00 90.00 205 ILE A O 1
ATOM 1637 N N . PRO A 1 206 ? 12.330 -5.693 -39.472 1.00 91.75 206 PRO A N 1
ATOM 1638 C CA . PRO A 1 206 ? 13.752 -5.739 -39.823 1.00 91.75 206 PRO A CA 1
ATOM 1639 C C . PRO A 1 206 ? 14.682 -5.802 -38.607 1.00 91.75 206 PRO A C 1
ATOM 1641 O O . PRO A 1 206 ? 14.444 -5.119 -37.613 1.00 91.75 206 PRO A O 1
ATOM 1644 N N . GLU A 1 207 ? 15.773 -6.565 -38.700 1.00 91.31 207 GLU A N 1
ATOM 1645 C CA . GLU A 1 207 ? 16.665 -6.818 -37.560 1.00 91.31 207 GLU A CA 1
ATOM 1646 C C . GLU A 1 207 ? 17.295 -5.532 -37.010 1.00 91.31 207 GLU A C 1
ATOM 1648 O O . GLU A 1 207 ? 17.278 -5.305 -35.807 1.00 91.31 207 GLU A O 1
ATOM 1653 N N . LEU A 1 208 ? 17.724 -4.620 -37.887 1.00 90.88 208 LEU A N 1
ATOM 1654 C CA . LEU A 1 208 ? 18.274 -3.328 -37.469 1.00 90.88 208 LEU A CA 1
ATOM 1655 C C . LEU A 1 208 ? 17.251 -2.487 -36.687 1.00 90.88 208 LEU A C 1
ATOM 1657 O O . LEU A 1 208 ? 17.605 -1.810 -35.727 1.00 90.88 208 LEU A O 1
ATOM 1661 N N . ALA A 1 209 ? 15.969 -2.560 -37.062 1.00 91.81 209 ALA A N 1
ATOM 1662 C CA . ALA A 1 209 ? 14.901 -1.898 -36.321 1.00 91.81 209 ALA A CA 1
ATOM 1663 C C . ALA A 1 209 ? 14.650 -2.560 -34.963 1.00 91.81 209 ALA A C 1
ATOM 1665 O O . ALA A 1 209 ? 14.442 -1.849 -33.981 1.00 91.81 209 ALA A O 1
ATOM 1666 N N . LYS A 1 210 ? 14.714 -3.898 -34.882 1.00 91.94 210 LYS A N 1
ATOM 1667 C CA . LYS A 1 210 ? 14.632 -4.605 -33.595 1.00 91.94 210 LYS A CA 1
ATOM 1668 C C . LYS A 1 210 ? 15.720 -4.140 -32.646 1.00 91.94 210 LYS A C 1
ATOM 1670 O O . LYS A 1 210 ? 15.401 -3.823 -31.508 1.00 91.94 210 LYS A O 1
ATOM 1675 N N . VAL A 1 211 ? 16.966 -4.066 -33.114 1.00 90.75 211 VAL A N 1
ATOM 1676 C CA . VAL A 1 211 ? 18.106 -3.629 -32.297 1.00 90.75 211 VAL A CA 1
ATOM 1677 C C . VAL A 1 211 ? 17.840 -2.233 -31.738 1.00 90.75 211 VAL A C 1
ATOM 1679 O O . VAL A 1 211 ? 17.865 -2.062 -30.527 1.00 90.75 211 VAL A O 1
ATOM 1682 N N . ILE A 1 212 ? 17.466 -1.265 -32.584 1.00 90.62 212 ILE A N 1
ATOM 1683 C CA . ILE A 1 212 ? 17.178 0.119 -32.159 1.00 90.62 212 ILE A CA 1
ATOM 1684 C C . ILE A 1 212 ? 16.097 0.179 -31.073 1.00 90.62 212 ILE A C 1
ATOM 1686 O O . ILE A 1 212 ? 16.269 0.888 -30.081 1.00 90.62 212 ILE A O 1
ATOM 1690 N N . LEU A 1 213 ? 14.991 -0.552 -31.250 1.00 91.94 213 LEU A N 1
ATOM 1691 C CA . LEU A 1 213 ? 13.908 -0.587 -30.261 1.00 91.94 213 LEU A CA 1
ATOM 1692 C C . LEU A 1 213 ? 14.311 -1.313 -28.985 1.00 91.94 213 LEU A C 1
ATOM 1694 O O . LEU A 1 213 ? 13.916 -0.881 -27.907 1.00 91.94 213 LEU A O 1
ATOM 1698 N N . THR A 1 214 ? 15.109 -2.373 -29.107 1.00 90.94 214 THR A N 1
ATOM 1699 C CA . THR A 1 214 ? 15.659 -3.097 -27.958 1.00 90.94 214 THR A CA 1
ATOM 1700 C C . THR A 1 214 ? 16.475 -2.147 -27.095 1.00 90.94 214 THR A C 1
ATOM 1702 O O . THR A 1 214 ? 16.230 -2.104 -25.900 1.00 90.94 214 THR A O 1
ATOM 1705 N N . CYS A 1 215 ? 17.296 -1.265 -27.681 1.00 89.00 215 CYS A N 1
ATOM 1706 C CA . CYS A 1 215 ? 18.041 -0.281 -26.887 1.00 89.00 215 CYS A CA 1
ATOM 1707 C C . CYS A 1 215 ? 17.110 0.644 -26.069 1.00 89.00 215 CYS A C 1
ATOM 1709 O O . CYS A 1 215 ? 17.422 0.964 -24.929 1.00 89.00 215 CYS A O 1
ATOM 1711 N N . GLN A 1 216 ? 15.947 1.045 -26.609 1.00 90.94 216 GLN A N 1
ATOM 1712 C CA . GLN A 1 216 ? 14.975 1.863 -25.859 1.00 90.94 216 GLN A CA 1
ATOM 1713 C C . GLN A 1 216 ? 14.283 1.059 -24.744 1.00 90.94 216 GLN A C 1
ATOM 1715 O O . GLN A 1 216 ? 13.987 1.590 -23.675 1.00 90.94 216 GLN A O 1
ATOM 1720 N N . ILE A 1 217 ? 13.999 -0.221 -25.003 1.00 92.19 217 ILE A N 1
ATOM 1721 C CA . ILE A 1 217 ? 13.398 -1.147 -24.034 1.00 92.19 217 ILE A CA 1
ATOM 1722 C C . ILE A 1 217 ? 14.381 -1.437 -22.896 1.00 92.19 217 ILE A C 1
ATOM 1724 O O . ILE A 1 217 ? 13.976 -1.416 -21.734 1.00 92.19 217 ILE A O 1
ATOM 1728 N N . ASP A 1 218 ? 15.657 -1.642 -23.215 1.00 89.75 218 ASP A N 1
ATOM 1729 C CA . ASP A 1 218 ? 16.725 -1.885 -22.248 1.00 89.75 218 ASP A CA 1
ATOM 1730 C C . ASP A 1 218 ? 16.871 -0.698 -21.293 1.00 89.75 218 ASP A C 1
ATOM 1732 O O . ASP A 1 218 ? 16.925 -0.900 -20.084 1.00 89.75 218 ASP A O 1
ATOM 1736 N N . THR A 1 219 ? 16.787 0.542 -21.787 1.00 90.69 219 THR A N 1
ATOM 1737 C CA . THR A 1 219 ? 16.738 1.740 -20.930 1.00 90.69 219 THR A CA 1
ATOM 1738 C C . THR A 1 219 ? 15.575 1.702 -19.929 1.00 90.69 219 THR A C 1
ATOM 1740 O O . THR A 1 219 ? 15.743 2.045 -18.756 1.00 90.69 219 THR A O 1
ATOM 1743 N N . CYS A 1 220 ? 14.381 1.270 -20.350 1.00 93.69 220 CYS A N 1
ATOM 1744 C CA . CYS A 1 220 ? 13.248 1.101 -19.436 1.00 93.69 220 CYS A CA 1
ATOM 1745 C C . CYS A 1 220 ? 13.476 -0.036 -18.432 1.00 93.69 220 CYS A C 1
ATOM 1747 O O . CYS A 1 220 ? 13.076 0.082 -17.272 1.00 93.69 220 CYS A O 1
ATOM 1749 N N . TYR A 1 221 ? 14.123 -1.121 -18.857 1.00 91.81 221 TYR A N 1
ATOM 1750 C CA . TYR A 1 221 ? 14.448 -2.249 -17.992 1.00 91.81 221 TYR A CA 1
ATOM 1751 C C . TYR A 1 221 ? 15.495 -1.877 -16.935 1.00 91.81 221 TYR A C 1
ATOM 1753 O O . TYR A 1 221 ? 15.315 -2.182 -15.757 1.00 91.81 221 TYR A O 1
ATOM 1761 N N . GLU A 1 222 ? 16.543 -1.149 -17.315 1.00 91.50 222 GLU A N 1
ATOM 1762 C CA . GLU A 1 222 ? 17.526 -0.581 -16.389 1.00 91.50 222 GLU A CA 1
ATOM 1763 C C . GLU A 1 222 ? 16.858 0.366 -15.385 1.00 91.50 222 GLU A C 1
ATOM 1765 O O . GLU A 1 222 ? 17.096 0.259 -14.183 1.00 91.50 222 GLU A O 1
ATOM 1770 N N . ALA A 1 223 ? 15.950 1.235 -15.843 1.00 94.75 223 ALA A N 1
ATOM 1771 C CA . ALA A 1 223 ? 15.185 2.107 -14.954 1.00 94.75 223 ALA A CA 1
ATOM 1772 C C . ALA A 1 223 ? 14.327 1.326 -13.944 1.00 94.75 223 ALA A C 1
ATOM 1774 O O . ALA A 1 223 ? 14.284 1.694 -12.771 1.00 94.75 223 ALA A O 1
ATOM 1775 N N . LEU A 1 224 ? 13.677 0.234 -14.360 1.00 95.50 224 LEU A N 1
ATOM 1776 C CA . LEU A 1 224 ? 12.934 -0.653 -13.456 1.00 95.50 224 LEU A CA 1
ATOM 1777 C C . LEU A 1 224 ? 13.841 -1.321 -12.418 1.00 95.50 224 LEU A C 1
ATOM 1779 O O . LEU A 1 224 ? 13.483 -1.378 -11.241 1.00 95.50 224 LEU A O 1
ATOM 1783 N N . GLN A 1 225 ? 15.028 -1.785 -12.819 1.00 93.44 225 GLN A N 1
ATOM 1784 C CA . GLN A 1 225 ? 16.001 -2.344 -11.878 1.00 93.44 225 GLN A CA 1
ATOM 1785 C C . GLN A 1 225 ? 16.450 -1.307 -10.844 1.00 93.44 225 GLN A C 1
ATOM 1787 O O . GLN A 1 225 ? 16.531 -1.627 -9.657 1.00 93.44 225 GLN A O 1
ATOM 1792 N N . GLU A 1 226 ? 16.712 -0.070 -11.269 1.00 94.56 226 GLU A N 1
ATOM 1793 C CA . GLU A 1 226 ? 17.060 1.033 -10.368 1.00 94.56 226 GLU A CA 1
ATOM 1794 C C . GLU A 1 226 ? 15.913 1.377 -9.408 1.00 94.56 226 GLU A C 1
ATOM 1796 O O . GLU A 1 226 ? 16.150 1.546 -8.209 1.00 94.56 226 GLU A O 1
ATOM 1801 N N . ILE A 1 227 ? 14.663 1.390 -9.887 1.00 96.31 227 ILE A N 1
ATOM 1802 C CA . ILE A 1 227 ? 13.475 1.553 -9.033 1.00 96.31 227 ILE A CA 1
ATOM 1803 C C . ILE A 1 227 ? 13.406 0.439 -7.987 1.00 96.31 227 ILE A C 1
ATOM 1805 O O . ILE A 1 227 ? 13.285 0.731 -6.798 1.00 96.31 227 ILE A O 1
ATOM 1809 N N . ASN A 1 228 ? 13.543 -0.825 -8.388 1.00 95.06 228 ASN A N 1
ATOM 1810 C CA . ASN A 1 228 ? 13.485 -1.957 -7.462 1.00 95.06 228 ASN A CA 1
ATOM 1811 C C . ASN A 1 228 ? 14.614 -1.910 -6.421 1.00 95.06 228 ASN A C 1
ATOM 1813 O O . ASN A 1 228 ? 14.373 -2.135 -5.232 1.00 95.06 228 ASN A O 1
ATOM 1817 N N . ARG A 1 229 ? 15.834 -1.530 -6.826 1.00 94.50 229 ARG A N 1
ATOM 1818 C CA . ARG A 1 229 ? 16.946 -1.275 -5.892 1.00 94.50 229 ARG A CA 1
ATOM 1819 C C . ARG A 1 229 ? 16.610 -0.146 -4.916 1.00 94.50 229 ARG A C 1
ATOM 1821 O O . ARG A 1 229 ? 16.901 -0.258 -3.726 1.00 94.50 229 ARG A O 1
ATOM 1828 N N . PHE A 1 230 ? 15.988 0.933 -5.389 1.00 95.12 230 PHE A N 1
ATOM 1829 C CA . PHE A 1 230 ? 15.616 2.082 -4.561 1.00 95.12 230 PHE A CA 1
ATOM 1830 C C . PHE A 1 230 ? 14.511 1.753 -3.558 1.00 95.12 230 PHE A C 1
ATOM 1832 O O . PHE A 1 230 ? 14.639 2.086 -2.380 1.00 95.12 230 PHE A O 1
ATOM 1839 N N . LEU A 1 231 ? 13.473 1.037 -3.982 1.00 94.31 231 LEU A N 1
ATOM 1840 C CA . LEU A 1 231 ? 12.405 0.574 -3.097 1.00 94.31 231 LEU A CA 1
ATOM 1841 C C . LEU A 1 231 ? 12.945 -0.381 -2.026 1.00 94.31 231 LEU A C 1
ATOM 1843 O O . LEU A 1 231 ? 12.613 -0.230 -0.850 1.00 94.31 231 LEU A O 1
ATOM 1847 N N . ALA A 1 232 ? 13.851 -1.294 -2.391 1.00 92.75 232 ALA A N 1
ATOM 1848 C CA . ALA A 1 232 ? 14.536 -2.155 -1.429 1.00 92.75 232 ALA A CA 1
ATOM 1849 C C . ALA A 1 232 ? 15.375 -1.350 -0.418 1.00 92.75 232 ALA A C 1
ATOM 1851 O O . ALA A 1 232 ? 15.343 -1.642 0.781 1.00 92.75 232 ALA A O 1
ATOM 1852 N N . PHE A 1 233 ? 16.082 -0.311 -0.875 1.00 93.56 233 PHE A N 1
ATOM 1853 C CA . PHE A 1 233 ? 16.831 0.606 -0.011 1.00 93.56 233 PHE A CA 1
ATOM 1854 C C . PHE A 1 233 ? 15.922 1.358 0.976 1.00 93.56 233 PHE A C 1
ATOM 1856 O O . PHE A 1 233 ? 16.241 1.427 2.167 1.00 93.56 233 PHE A O 1
ATOM 1863 N N . ILE A 1 234 ? 14.778 1.887 0.524 1.00 92.31 234 ILE A N 1
ATOM 1864 C CA . ILE A 1 234 ? 13.820 2.563 1.413 1.00 92.31 234 ILE A CA 1
ATOM 1865 C C . ILE A 1 234 ? 13.244 1.569 2.420 1.00 92.31 234 ILE A C 1
ATOM 1867 O O . ILE A 1 234 ? 13.227 1.863 3.613 1.00 92.31 234 ILE A O 1
ATOM 1871 N N . ASN A 1 235 ? 12.831 0.382 1.975 1.00 90.69 235 ASN A N 1
ATOM 1872 C CA . ASN A 1 235 ? 12.287 -0.649 2.857 1.00 90.69 235 ASN A CA 1
ATOM 1873 C C . ASN A 1 235 ? 13.299 -1.055 3.947 1.00 90.69 235 ASN A C 1
ATOM 1875 O O . ASN A 1 235 ? 12.947 -1.201 5.115 1.00 90.69 235 ASN A O 1
ATOM 1879 N N . HIS A 1 236 ? 14.585 -1.159 3.595 1.00 91.94 236 HIS A N 1
ATOM 1880 C CA . HIS A 1 236 ? 15.653 -1.367 4.572 1.00 91.94 236 HIS A CA 1
ATOM 1881 C C . HIS A 1 236 ? 15.804 -0.180 5.538 1.00 91.94 236 HIS A C 1
ATOM 1883 O O . HIS A 1 236 ? 15.912 -0.373 6.749 1.00 91.94 236 HIS A O 1
ATOM 1889 N N . SER A 1 237 ? 15.767 1.047 5.015 1.00 91.75 237 SER A N 1
ATOM 1890 C CA . SER A 1 237 ? 15.896 2.287 5.793 1.00 91.75 237 SER A CA 1
ATOM 1891 C C . SER A 1 237 ? 14.723 2.559 6.738 1.00 91.75 237 SER A C 1
ATOM 1893 O O . SER A 1 237 ? 14.898 3.325 7.688 1.00 91.75 237 SER A O 1
ATOM 1895 N N . LEU A 1 238 ? 13.560 1.959 6.462 1.00 91.94 238 LEU A N 1
ATOM 1896 C CA . LEU A 1 238 ? 12.322 2.036 7.244 1.00 91.94 238 LEU A CA 1
ATOM 1897 C C . LEU A 1 238 ? 12.086 0.801 8.129 1.00 91.94 238 LEU A C 1
ATOM 1899 O O . LEU A 1 238 ? 11.022 0.639 8.729 1.00 91.94 238 LEU A O 1
ATOM 1903 N N . LYS A 1 239 ? 13.070 -0.104 8.225 1.00 91.19 239 LYS A N 1
ATOM 1904 C CA . LYS A 1 239 ? 12.934 -1.355 8.982 1.00 91.19 239 LYS A CA 1
ATOM 1905 C C . LYS A 1 239 ? 12.609 -1.117 10.460 1.00 91.19 239 LYS A C 1
ATOM 1907 O O . LYS A 1 239 ? 11.890 -1.920 11.053 1.00 91.19 239 LYS A O 1
ATOM 1912 N N . GLY A 1 240 ? 13.143 -0.048 11.055 1.00 90.88 240 GLY A N 1
ATOM 1913 C CA . GLY A 1 240 ? 12.869 0.306 12.449 1.00 90.88 240 GLY A CA 1
ATOM 1914 C C . GLY A 1 240 ? 11.399 0.662 12.658 1.00 90.88 240 GLY A C 1
ATOM 1915 O O . GLY A 1 240 ? 10.755 0.124 13.554 1.00 90.88 240 GLY A O 1
ATOM 1916 N N . GLU A 1 241 ? 10.853 1.492 11.776 1.00 92.44 241 GLU A N 1
ATOM 1917 C CA . GLU A 1 241 ? 9.463 1.938 11.781 1.00 92.44 241 GLU A CA 1
ATOM 1918 C C . GLU A 1 241 ? 8.497 0.772 11.527 1.00 92.44 241 GLU A C 1
ATOM 1920 O O . GLU A 1 241 ? 7.520 0.615 12.261 1.00 92.44 241 GLU A O 1
ATOM 1925 N N . ILE A 1 242 ? 8.816 -0.098 10.560 1.00 89.81 242 ILE A N 1
ATOM 1926 C CA . ILE A 1 242 ? 8.065 -1.335 10.285 1.00 89.81 242 ILE A CA 1
ATOM 1927 C C . ILE A 1 242 ? 8.028 -2.224 11.534 1.00 89.81 242 ILE A C 1
ATOM 1929 O O . ILE A 1 242 ? 6.954 -2.599 11.999 1.00 89.81 242 ILE A O 1
ATOM 1933 N N . THR A 1 243 ? 9.194 -2.492 12.133 1.00 91.19 243 THR A N 1
ATOM 1934 C CA . THR A 1 243 ? 9.297 -3.323 13.345 1.00 91.19 243 THR A CA 1
ATOM 1935 C C . THR A 1 243 ? 8.498 -2.714 14.499 1.00 91.19 243 THR A C 1
ATOM 1937 O O . THR A 1 243 ? 7.824 -3.427 15.238 1.00 91.19 243 THR A O 1
ATOM 1940 N N . GLN A 1 244 ? 8.532 -1.388 14.651 1.00 90.62 244 GLN A N 1
ATOM 1941 C CA . GLN A 1 244 ? 7.789 -0.697 15.700 1.00 90.62 244 GLN A CA 1
ATOM 1942 C C . GLN A 1 244 ? 6.271 -0.830 15.512 1.00 90.62 244 GLN A C 1
ATOM 1944 O O . GLN A 1 244 ? 5.549 -0.987 16.497 1.00 90.62 244 GLN A O 1
ATOM 1949 N N . ILE A 1 245 ? 5.777 -0.795 14.272 1.00 88.44 245 ILE A N 1
ATOM 1950 C CA . ILE A 1 245 ? 4.358 -1.014 13.956 1.00 88.44 245 ILE A CA 1
ATOM 1951 C C . ILE A 1 245 ? 3.952 -2.466 14.199 1.00 88.44 245 ILE A C 1
ATOM 1953 O O . ILE A 1 245 ? 2.864 -2.707 14.729 1.00 88.44 245 ILE A O 1
ATOM 1957 N N . ASP A 1 246 ? 4.817 -3.426 13.883 1.00 88.75 246 ASP A N 1
ATOM 1958 C CA . ASP A 1 246 ? 4.580 -4.836 14.197 1.00 88.75 246 ASP A CA 1
ATOM 1959 C C . ASP A 1 246 ? 4.468 -5.057 15.711 1.00 88.75 246 ASP A C 1
ATOM 1961 O O . ASP A 1 246 ? 3.486 -5.648 16.163 1.00 88.75 246 ASP A O 1
ATOM 1965 N N . ILE A 1 247 ? 5.380 -4.475 16.503 1.00 90.19 247 ILE A N 1
ATOM 1966 C CA . ILE A 1 247 ? 5.319 -4.503 17.975 1.00 90.19 247 ILE A CA 1
ATOM 1967 C C . ILE A 1 247 ? 4.008 -3.890 18.477 1.00 90.19 247 ILE A C 1
ATOM 1969 O O . ILE A 1 247 ? 3.339 -4.481 19.316 1.00 90.19 247 ILE A O 1
ATOM 1973 N N . ILE A 1 248 ? 3.590 -2.734 17.948 1.00 87.38 248 ILE A N 1
ATOM 1974 C CA . ILE A 1 248 ? 2.316 -2.104 18.336 1.00 87.38 248 ILE A CA 1
ATOM 1975 C C . ILE A 1 248 ? 1.131 -3.028 18.018 1.00 87.38 248 ILE A C 1
ATOM 1977 O O . ILE A 1 248 ? 0.209 -3.163 18.822 1.00 87.38 248 ILE A O 1
ATOM 1981 N N . ASN A 1 249 ? 1.132 -3.680 16.856 1.00 87.00 249 ASN A N 1
ATOM 1982 C CA . ASN A 1 249 ? 0.071 -4.612 16.477 1.00 87.00 249 ASN A CA 1
ATOM 1983 C C . ASN A 1 249 ? 0.039 -5.860 17.371 1.00 87.00 249 ASN A C 1
ATOM 1985 O O . ASN A 1 249 ? -1.047 -6.355 17.690 1.00 87.00 249 ASN A O 1
ATOM 1989 N N . GLU A 1 250 ? 1.197 -6.376 17.773 1.00 88.62 250 GLU A N 1
ATOM 1990 C CA . GLU A 1 250 ? 1.312 -7.477 18.733 1.00 88.62 250 GLU A CA 1
ATOM 1991 C C . GLU A 1 250 ? 0.862 -7.060 20.137 1.00 88.62 250 GLU A C 1
ATOM 1993 O O . GLU A 1 250 ? 0.049 -7.766 20.744 1.00 88.62 250 GLU A O 1
ATOM 1998 N N . ASP A 1 251 ? 1.284 -5.883 20.607 1.00 86.06 251 ASP A N 1
ATOM 1999 C CA . ASP A 1 251 ? 0.840 -5.276 21.864 1.00 86.06 251 ASP A CA 1
ATOM 2000 C C . ASP A 1 251 ? -0.693 -5.174 21.873 1.00 86.06 251 ASP A C 1
ATOM 2002 O O . ASP A 1 251 ? -1.340 -5.668 22.797 1.00 86.06 251 ASP A O 1
ATOM 2006 N N . ILE A 1 252 ? -1.302 -4.656 20.800 1.00 86.25 252 ILE A N 1
ATOM 2007 C CA . ILE A 1 252 ? -2.763 -4.542 20.683 1.00 86.25 252 ILE A CA 1
ATOM 2008 C C . ILE A 1 252 ? -3.441 -5.917 20.747 1.00 86.25 252 ILE A C 1
ATOM 2010 O O . ILE A 1 252 ? -4.443 -6.090 21.447 1.00 86.25 252 ILE A O 1
ATOM 2014 N N . LYS A 1 253 ? -2.922 -6.912 20.018 1.00 86.69 253 LYS A N 1
ATOM 2015 C CA . LYS A 1 253 ? -3.474 -8.277 20.034 1.00 86.69 253 LYS A CA 1
ATOM 2016 C C . LYS A 1 253 ? -3.378 -8.907 21.421 1.00 86.69 253 LYS A C 1
ATOM 2018 O O . LYS A 1 253 ? -4.341 -9.538 21.852 1.00 86.69 253 LYS A O 1
ATOM 2023 N N . SER A 1 254 ? -2.258 -8.724 22.119 1.00 86.56 254 SER A N 1
ATOM 2024 C CA . SER A 1 254 ? -2.066 -9.263 23.468 1.00 86.56 254 SER A CA 1
ATOM 2025 C C . SER A 1 254 ? -3.007 -8.597 24.480 1.00 86.56 254 SER A C 1
ATOM 2027 O O . SER A 1 254 ? -3.668 -9.287 25.260 1.00 86.56 254 SER A O 1
ATOM 2029 N N . PHE A 1 255 ? -3.168 -7.273 24.407 1.00 85.19 255 PHE A N 1
ATOM 2030 C CA . PHE A 1 255 ? -4.049 -6.506 25.287 1.00 85.19 255 PHE A CA 1
ATOM 2031 C C . PHE A 1 255 ? -5.530 -6.858 25.130 1.00 85.19 255 PHE A C 1
ATOM 2033 O O . PHE A 1 255 ? -6.258 -6.811 26.116 1.00 85.19 255 PHE A O 1
ATOM 2040 N N . LYS A 1 256 ? -5.988 -7.295 23.948 1.00 82.94 256 LYS A N 1
ATOM 2041 C CA . LYS A 1 256 ? -7.378 -7.763 23.764 1.00 82.94 256 LYS A CA 1
ATOM 2042 C C . LYS A 1 256 ? -7.751 -8.969 24.625 1.00 82.94 256 LYS A C 1
ATOM 2044 O O . LYS A 1 256 ? -8.935 -9.236 24.800 1.00 82.94 256 LYS A O 1
ATOM 2049 N N . SER A 1 257 ? -6.766 -9.706 25.136 1.00 84.44 257 SER A N 1
ATOM 2050 C CA . SER A 1 257 ? -7.004 -10.848 26.024 1.00 84.44 257 SER A CA 1
ATOM 2051 C C . SER A 1 257 ? -7.177 -10.450 27.496 1.00 84.44 257 SER A C 1
ATOM 2053 O O . SER A 1 257 ? -7.578 -11.281 28.310 1.00 84.44 257 SER A O 1
ATOM 2055 N N . LYS A 1 258 ? -6.900 -9.185 27.838 1.00 89.19 258 LYS A N 1
ATOM 2056 C CA . LYS A 1 258 ? -6.972 -8.658 29.201 1.00 89.19 258 LYS A CA 1
ATOM 2057 C C . LYS A 1 258 ? -8.398 -8.247 29.600 1.00 89.19 258 LYS A C 1
ATOM 2059 O O . LYS A 1 258 ? -9.249 -8.006 28.735 1.00 89.19 258 LYS A O 1
ATOM 2064 N N . PRO A 1 259 ? -8.677 -8.140 30.913 1.00 90.38 259 PRO A N 1
ATOM 2065 C CA . PRO A 1 259 ? -9.917 -7.555 31.415 1.00 90.38 259 PRO A CA 1
ATOM 2066 C C . PRO A 1 259 ? -10.135 -6.138 30.860 1.00 90.38 259 PRO A C 1
ATOM 2068 O O . PRO A 1 259 ? -9.178 -5.392 30.650 1.00 90.38 259 PRO A O 1
ATOM 2071 N N . PHE A 1 260 ? -11.393 -5.744 30.624 1.00 91.44 260 PHE A N 1
ATOM 2072 C CA . PHE A 1 260 ? -11.686 -4.429 30.034 1.00 91.44 260 PHE A CA 1
ATOM 2073 C C . PHE A 1 260 ? -11.246 -3.270 30.941 1.00 91.44 260 PHE A C 1
ATOM 2075 O O . PHE A 1 260 ? -10.952 -2.195 30.426 1.00 91.44 260 PHE A O 1
ATOM 2082 N N . SER A 1 261 ? -11.170 -3.487 32.261 1.00 91.12 261 SER A N 1
ATOM 2083 C CA . SER A 1 261 ? -10.654 -2.500 33.214 1.00 91.12 261 SER A CA 1
ATOM 2084 C C . SER A 1 261 ? -9.200 -2.133 32.916 1.00 91.12 261 SER A C 1
ATOM 2086 O O . SER A 1 261 ? -8.880 -0.957 32.789 1.00 91.12 261 SER A O 1
ATOM 2088 N N . GLU A 1 262 ? -8.340 -3.133 32.696 1.00 90.94 262 GLU A N 1
ATOM 2089 C CA . GLU A 1 262 ? -6.932 -2.910 32.342 1.00 90.94 262 GLU A CA 1
ATOM 2090 C C . GLU A 1 262 ? -6.794 -2.220 30.981 1.00 90.94 262 GLU A C 1
ATOM 2092 O O . GLU A 1 262 ? -5.904 -1.390 30.788 1.00 90.94 262 GLU A O 1
ATOM 2097 N N . ILE A 1 263 ? -7.675 -2.552 30.029 1.00 89.94 263 ILE A N 1
ATOM 2098 C CA . ILE A 1 263 ? -7.715 -1.897 28.717 1.00 89.94 263 ILE A CA 1
ATOM 2099 C C . ILE A 1 263 ? -8.077 -0.419 28.882 1.00 89.94 263 ILE A C 1
ATOM 2101 O O . ILE A 1 263 ? -7.377 0.434 28.339 1.00 89.94 263 ILE A O 1
ATOM 2105 N N . LEU A 1 264 ? -9.134 -0.112 29.641 1.00 89.25 264 LEU A N 1
ATOM 2106 C CA . LEU A 1 264 ? -9.599 1.256 29.863 1.00 89.25 264 LEU A CA 1
ATOM 2107 C C . LEU A 1 264 ? -8.514 2.124 30.510 1.00 89.25 264 LEU A C 1
ATOM 2109 O O . LEU A 1 264 ? -8.200 3.190 29.988 1.00 89.25 264 LEU A O 1
ATOM 2113 N N . GLU A 1 265 ? -7.888 1.627 31.576 1.00 87.38 265 GLU A N 1
ATOM 2114 C CA . GLU A 1 265 ? -6.818 2.334 32.292 1.00 87.38 265 GLU A CA 1
ATOM 2115 C C . GLU A 1 265 ? -5.558 2.534 31.431 1.00 87.38 265 GLU A C 1
ATOM 2117 O O . GLU A 1 265 ? -4.817 3.505 31.605 1.00 87.38 265 GLU A O 1
ATOM 2122 N N . SER A 1 266 ? -5.308 1.639 30.470 1.00 86.19 266 SER A N 1
ATOM 2123 C CA . SER A 1 266 ? -4.124 1.705 29.605 1.00 86.19 266 SER A CA 1
ATOM 2124 C C . SER A 1 266 ? -4.336 2.533 28.334 1.00 86.19 266 SER A C 1
ATOM 2126 O O . SER A 1 266 ? -3.360 3.006 27.755 1.00 86.19 266 SER A O 1
ATOM 2128 N N . LEU A 1 267 ? -5.580 2.748 27.892 1.00 86.62 267 LEU A N 1
ATOM 2129 C CA . LEU A 1 267 ? -5.909 3.365 26.597 1.00 86.62 267 LEU A CA 1
ATOM 2130 C C . LEU A 1 267 ? -5.240 4.726 26.373 1.00 86.62 267 LEU A C 1
ATOM 2132 O O . LEU A 1 267 ? -4.632 4.951 25.326 1.00 86.62 267 LEU A O 1
ATOM 2136 N N . ALA A 1 268 ? -5.318 5.626 27.356 1.00 83.81 268 ALA A N 1
ATOM 2137 C CA . ALA A 1 268 ? -4.705 6.949 27.251 1.00 83.81 268 ALA A CA 1
ATOM 2138 C C . ALA A 1 268 ? -3.173 6.859 27.137 1.00 83.81 268 ALA A C 1
ATOM 2140 O O . ALA A 1 268 ? -2.557 7.576 26.345 1.00 83.81 268 ALA A O 1
ATOM 2141 N N . ASN A 1 269 ? -2.552 5.953 27.898 1.00 87.94 269 ASN A N 1
ATOM 2142 C CA . ASN A 1 269 ? -1.106 5.743 27.883 1.00 87.94 269 ASN A CA 1
ATOM 2143 C C . ASN A 1 269 ? -0.635 5.120 26.566 1.00 87.94 269 ASN A C 1
ATOM 2145 O O . ASN A 1 269 ? 0.341 5.600 25.991 1.00 87.94 269 ASN A O 1
ATOM 2149 N N . GLU A 1 270 ? -1.351 4.123 26.046 1.00 88.31 270 GLU A N 1
ATOM 2150 C CA . GLU A 1 270 ? -1.048 3.508 24.749 1.00 88.31 270 GLU A CA 1
ATOM 2151 C C . GLU A 1 27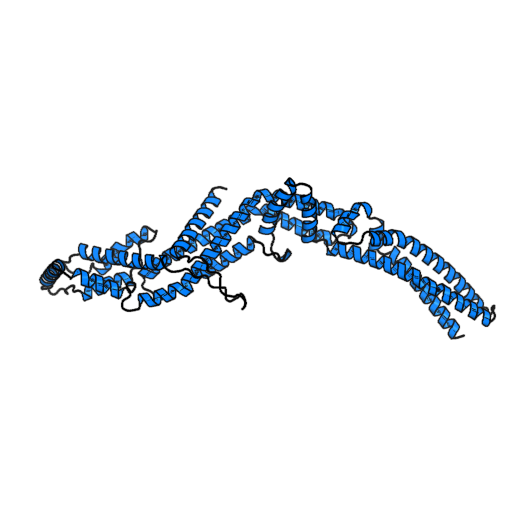0 ? -1.268 4.490 23.588 1.00 88.31 270 GLU A C 1
ATOM 2153 O O . GLU A 1 270 ? -0.444 4.561 22.676 1.00 88.31 270 GLU A O 1
ATOM 2158 N N . GLY A 1 271 ? -2.304 5.333 23.648 1.00 88.81 271 GLY A N 1
ATOM 2159 C CA . GLY A 1 271 ? -2.505 6.421 22.685 1.00 88.81 271 GLY A CA 1
ATOM 2160 C C . GLY A 1 271 ? -1.367 7.451 22.714 1.00 88.81 271 GLY A C 1
ATOM 2161 O O . GLY A 1 271 ? -0.871 7.869 21.666 1.00 88.81 271 GLY A O 1
ATOM 2162 N N . ASN A 1 272 ? -0.882 7.816 23.906 1.00 88.56 272 ASN A N 1
ATOM 2163 C CA . ASN A 1 272 ? 0.286 8.688 24.066 1.00 88.56 272 ASN A CA 1
ATOM 2164 C C . ASN A 1 272 ? 1.581 8.035 23.552 1.00 88.56 272 ASN A C 1
ATOM 2166 O O . ASN A 1 272 ? 2.387 8.699 22.899 1.00 88.56 272 ASN A O 1
ATOM 2170 N N . LYS A 1 273 ? 1.790 6.742 23.832 1.00 90.75 273 LYS A N 1
ATOM 2171 C CA . LYS A 1 273 ? 2.932 5.958 23.333 1.00 90.75 273 LYS A CA 1
ATOM 2172 C C . LYS A 1 273 ? 2.925 5.922 21.804 1.00 90.75 273 LYS A C 1
ATOM 2174 O O . LYS A 1 273 ? 3.941 6.232 21.187 1.00 90.75 273 LYS A O 1
ATOM 2179 N N . LEU A 1 274 ? 1.771 5.648 21.195 1.00 91.81 274 LEU A N 1
ATOM 2180 C CA . LEU A 1 274 ? 1.601 5.673 19.744 1.00 91.81 274 LEU A CA 1
ATOM 2181 C C . LEU A 1 274 ? 1.882 7.061 19.155 1.00 91.81 274 LEU A C 1
ATOM 2183 O O . LEU A 1 274 ? 2.593 7.159 18.160 1.00 91.81 274 LEU A O 1
ATOM 2187 N N . CYS A 1 275 ? 1.388 8.131 19.786 1.00 92.44 275 CYS A N 1
ATOM 2188 C CA . CYS A 1 275 ? 1.680 9.502 19.362 1.00 92.44 275 CYS A CA 1
ATOM 2189 C C . CYS A 1 275 ? 3.188 9.790 19.339 1.00 92.44 275 CYS A C 1
ATOM 2191 O O . CYS A 1 275 ? 3.678 10.392 18.386 1.00 92.44 275 CYS A O 1
ATOM 2193 N N . ARG A 1 276 ? 3.932 9.352 20.362 1.00 91.69 276 ARG A N 1
ATOM 2194 C CA . ARG A 1 276 ? 5.394 9.517 20.417 1.00 91.69 276 ARG A CA 1
ATOM 2195 C C . ARG A 1 276 ? 6.091 8.733 19.310 1.00 91.69 276 ARG A C 1
ATOM 2197 O O . ARG A 1 276 ? 6.882 9.324 18.586 1.00 91.69 276 ARG A O 1
ATOM 2204 N N . ASN A 1 277 ? 5.730 7.463 19.128 1.00 91.75 277 ASN A N 1
ATOM 2205 C CA . ASN A 1 277 ? 6.291 6.622 18.068 1.00 91.75 277 ASN A CA 1
ATOM 2206 C C . ASN A 1 277 ? 6.059 7.244 16.680 1.00 91.75 277 ASN A C 1
ATOM 2208 O O . ASN A 1 277 ? 6.983 7.349 15.883 1.00 91.75 277 ASN A O 1
ATOM 2212 N N . ILE A 1 278 ? 4.843 7.729 16.406 1.00 93.94 278 ILE A N 1
ATOM 2213 C CA . ILE A 1 278 ? 4.532 8.402 15.138 1.00 93.94 278 ILE A CA 1
ATOM 2214 C C . ILE A 1 278 ? 5.344 9.689 14.994 1.00 93.94 278 ILE A C 1
ATOM 2216 O O . ILE A 1 278 ? 5.924 9.918 13.939 1.00 93.94 278 ILE A O 1
ATOM 2220 N N . ASN A 1 279 ? 5.456 10.507 16.043 1.00 93.44 279 ASN A N 1
ATOM 2221 C CA . ASN A 1 279 ? 6.275 11.720 15.999 1.00 93.44 279 ASN A CA 1
ATOM 2222 C C . ASN A 1 279 ? 7.749 11.426 15.684 1.00 93.44 279 ASN A C 1
ATOM 2224 O O . ASN A 1 279 ? 8.399 12.244 15.037 1.00 93.44 279 ASN A O 1
ATOM 2228 N N . GLU A 1 280 ? 8.294 10.287 16.108 1.00 92.88 280 GLU A N 1
ATOM 2229 C CA . GLU A 1 280 ? 9.664 9.885 15.767 1.00 92.88 280 GLU A CA 1
ATOM 2230 C C . GLU A 1 280 ? 9.815 9.560 14.275 1.00 92.88 280 GLU A C 1
ATOM 2232 O O . GLU A 1 280 ? 10.838 9.882 13.670 1.00 92.88 280 GLU A O 1
ATOM 2237 N N . PHE A 1 281 ? 8.773 9.035 13.630 1.00 94.88 281 PHE A N 1
ATOM 2238 C CA . PHE A 1 281 ? 8.819 8.706 12.203 1.00 94.88 281 PHE A CA 1
ATOM 2239 C C . PHE A 1 281 ? 8.964 9.942 11.305 1.00 94.88 281 PHE A C 1
ATOM 2241 O O . PHE A 1 281 ? 9.382 9.822 10.153 1.00 94.88 281 PHE A O 1
ATOM 2248 N N . GLN A 1 282 ? 8.690 11.151 11.813 1.00 94.06 282 GLN A N 1
ATOM 2249 C CA . GLN A 1 282 ? 8.805 12.396 11.043 1.00 94.06 282 GLN A CA 1
ATOM 2250 C C . GLN A 1 282 ? 10.188 12.583 10.394 1.00 94.06 282 GLN A C 1
ATOM 2252 O O . GLN A 1 282 ? 10.299 13.217 9.344 1.00 94.06 282 GLN A O 1
ATOM 2257 N N . TYR A 1 283 ? 11.247 12.032 11.001 1.00 92.19 283 TYR A N 1
ATOM 2258 C CA . TYR A 1 283 ? 12.618 12.148 10.499 1.00 92.19 283 TYR A CA 1
ATOM 2259 C C . TYR A 1 283 ? 12.836 11.397 9.178 1.00 92.19 283 TYR A C 1
ATOM 2261 O O . TYR A 1 283 ? 13.845 11.616 8.511 1.00 92.19 283 TYR A O 1
ATOM 2269 N N . LYS A 1 284 ? 11.878 10.555 8.777 1.00 93.19 284 LYS A N 1
ATOM 2270 C CA . LYS A 1 284 ? 11.855 9.815 7.511 1.00 93.19 284 LYS A CA 1
ATOM 2271 C C . LYS A 1 284 ? 10.840 10.366 6.504 1.00 93.19 284 LYS A C 1
ATOM 2273 O O . LYS A 1 284 ? 10.641 9.779 5.443 1.00 93.19 284 LYS A O 1
ATOM 2278 N N . ALA A 1 285 ? 10.199 11.501 6.798 1.00 91.44 285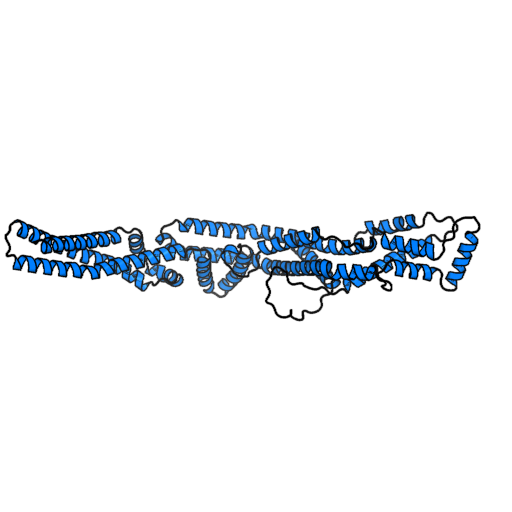 ALA A N 1
ATOM 2279 C CA . ALA A 1 285 ? 9.165 12.082 5.936 1.00 91.44 285 ALA A CA 1
ATOM 2280 C C . ALA A 1 285 ? 9.686 12.495 4.546 1.00 91.44 285 ALA A C 1
ATOM 2282 O O . ALA A 1 285 ? 8.908 12.620 3.602 1.00 91.44 285 ALA A O 1
ATOM 2283 N N . ASN A 1 286 ? 11.002 12.666 4.385 1.00 89.56 286 ASN A N 1
ATOM 2284 C CA . ASN A 1 286 ? 11.627 12.887 3.081 1.00 89.56 286 ASN A CA 1
ATOM 2285 C C . ASN A 1 286 ? 11.383 11.728 2.097 1.00 89.56 286 ASN A C 1
ATOM 2287 O O . ASN A 1 286 ? 11.295 11.983 0.897 1.00 89.56 286 ASN A O 1
ATOM 2291 N N . PHE A 1 287 ? 11.219 10.490 2.578 1.00 91.50 287 PHE A N 1
ATOM 2292 C CA . PHE A 1 287 ? 10.925 9.345 1.715 1.00 91.50 287 PHE A CA 1
ATOM 2293 C C . PHE A 1 287 ? 9.542 9.410 1.067 1.00 91.50 287 PHE A C 1
ATOM 2295 O O . PHE A 1 287 ? 9.385 8.864 -0.018 1.00 91.50 287 PHE A O 1
ATOM 2302 N N . ILE A 1 288 ? 8.573 10.123 1.652 1.00 91.75 288 ILE A N 1
ATOM 2303 C CA . ILE A 1 288 ? 7.217 10.250 1.090 1.00 91.75 288 ILE A CA 1
ATOM 2304 C C . ILE A 1 288 ? 7.275 10.829 -0.319 1.00 91.75 288 ILE A C 1
ATOM 2306 O O . ILE A 1 288 ? 6.831 10.200 -1.275 1.00 91.75 288 ILE A O 1
ATOM 2310 N N . LYS A 1 289 ? 7.942 11.977 -0.462 1.00 91.06 289 LYS A N 1
ATOM 2311 C CA . LYS A 1 289 ? 8.095 12.644 -1.755 1.00 91.06 289 LYS A CA 1
ATOM 2312 C C . LYS A 1 289 ? 8.861 11.786 -2.762 1.00 91.06 289 LYS A C 1
ATOM 2314 O O . LYS A 1 289 ? 8.611 11.874 -3.960 1.00 91.06 289 LYS A O 1
ATOM 2319 N N . GLU A 1 290 ? 9.832 10.994 -2.309 1.00 91.88 290 GLU A N 1
ATOM 2320 C CA . GLU A 1 290 ? 10.600 10.135 -3.213 1.00 91.88 290 GLU A CA 1
ATOM 2321 C C . GLU A 1 290 ? 9.811 8.900 -3.661 1.00 91.88 290 GLU A C 1
ATOM 2323 O O . GLU A 1 290 ? 9.915 8.516 -4.826 1.00 91.88 290 GLU A O 1
ATOM 2328 N N . ILE A 1 291 ? 8.955 8.337 -2.805 1.00 93.44 291 ILE A N 1
ATOM 2329 C CA . ILE A 1 291 ? 8.022 7.274 -3.197 1.00 93.44 291 ILE A CA 1
ATOM 2330 C C . ILE A 1 291 ? 6.944 7.817 -4.145 1.00 93.44 291 ILE A C 1
ATOM 2332 O O . ILE A 1 291 ? 6.681 7.179 -5.158 1.00 93.44 291 ILE A O 1
ATOM 2336 N N . GLU A 1 292 ? 6.404 9.017 -3.915 1.00 91.94 292 GLU A N 1
ATOM 2337 C CA . GLU A 1 292 ? 5.482 9.685 -4.856 1.00 91.94 292 GLU A CA 1
ATOM 2338 C C . GLU A 1 292 ? 6.121 9.889 -6.240 1.00 91.94 292 GLU A C 1
ATOM 2340 O O . GLU A 1 292 ? 5.518 9.585 -7.269 1.00 91.94 292 GLU A O 1
ATOM 2345 N N . ASN A 1 293 ? 7.376 10.358 -6.286 1.00 92.56 293 ASN A N 1
ATOM 2346 C CA . ASN A 1 293 ? 8.109 10.494 -7.551 1.00 92.56 293 ASN A CA 1
ATOM 2347 C C . ASN A 1 293 ? 8.353 9.133 -8.219 1.00 92.56 293 ASN A C 1
ATOM 2349 O O . ASN A 1 293 ? 8.337 9.044 -9.447 1.00 92.56 293 ASN A O 1
ATOM 2353 N N . THR A 1 294 ? 8.604 8.091 -7.422 1.00 94.75 294 THR A N 1
ATOM 2354 C CA . THR A 1 294 ? 8.816 6.724 -7.913 1.00 94.75 294 THR A CA 1
ATOM 2355 C C . THR A 1 294 ? 7.528 6.153 -8.498 1.00 94.75 294 THR A C 1
ATOM 2357 O O . THR A 1 294 ? 7.559 5.578 -9.582 1.00 94.75 294 THR A O 1
ATOM 2360 N N . ASP A 1 295 ? 6.385 6.373 -7.852 1.00 94.50 295 ASP A N 1
ATOM 2361 C CA . ASP A 1 295 ? 5.087 5.932 -8.362 1.00 94.50 295 ASP A CA 1
ATOM 2362 C C . ASP A 1 295 ? 4.713 6.639 -9.677 1.00 94.50 295 ASP A C 1
ATOM 2364 O O . ASP A 1 295 ? 4.311 5.989 -10.644 1.00 94.50 295 ASP A O 1
ATOM 2368 N N . LEU A 1 296 ? 4.979 7.948 -9.781 1.00 92.88 296 LEU A N 1
ATOM 2369 C CA . LEU A 1 296 ? 4.843 8.694 -11.038 1.00 92.88 296 LEU A CA 1
ATOM 2370 C C . LEU A 1 296 ? 5.774 8.148 -12.137 1.00 92.88 296 LEU A C 1
ATOM 2372 O O . LEU A 1 296 ? 5.425 8.122 -13.320 1.00 92.88 296 LEU A O 1
ATOM 2376 N N . LEU A 1 297 ? 6.991 7.741 -11.776 1.00 95.12 297 LEU A N 1
ATOM 2377 C CA . LEU A 1 297 ? 7.935 7.131 -12.709 1.00 95.12 297 LEU A CA 1
ATOM 2378 C C . LEU A 1 297 ? 7.435 5.762 -13.199 1.00 95.12 297 LEU A C 1
ATOM 2380 O O . LEU A 1 297 ? 7.531 5.480 -14.394 1.00 95.12 297 LEU A O 1
ATOM 2384 N N . LEU A 1 298 ? 6.836 4.955 -12.321 1.00 95.88 298 LEU A N 1
ATOM 2385 C CA . LEU A 1 298 ? 6.172 3.703 -12.691 1.00 95.88 298 LEU A CA 1
ATOM 2386 C C . LEU A 1 298 ? 4.973 3.942 -13.619 1.00 95.88 298 LEU A C 1
ATOM 2388 O O . LEU A 1 298 ? 4.813 3.212 -14.595 1.00 95.88 298 LEU A O 1
ATOM 2392 N N . ASP A 1 299 ? 4.184 4.995 -13.397 1.00 93.19 299 ASP A N 1
ATOM 2393 C CA . ASP A 1 299 ? 3.114 5.398 -14.323 1.00 93.19 299 ASP A CA 1
ATOM 2394 C C . ASP A 1 299 ? 3.647 5.747 -15.718 1.00 93.19 299 ASP A C 1
ATOM 2396 O O . ASP A 1 299 ? 3.047 5.379 -16.734 1.00 93.19 299 ASP A O 1
ATOM 2400 N N . ASN A 1 300 ? 4.794 6.430 -15.787 1.00 93.81 300 ASN A N 1
ATOM 2401 C CA . ASN A 1 300 ? 5.457 6.727 -17.057 1.00 93.81 300 ASN A CA 1
ATOM 2402 C C . ASN A 1 300 ? 5.932 5.444 -17.757 1.00 93.81 300 ASN A C 1
ATOM 2404 O O . ASN A 1 300 ? 5.730 5.310 -18.962 1.00 93.81 300 ASN A O 1
ATOM 2408 N N . LEU A 1 301 ? 6.517 4.495 -17.019 1.00 95.31 301 LEU A N 1
ATOM 2409 C CA . LEU A 1 301 ? 6.945 3.191 -17.546 1.00 95.31 301 LEU A CA 1
ATOM 2410 C C . LEU A 1 301 ? 5.763 2.351 -18.046 1.00 95.31 301 LEU A C 1
ATOM 2412 O O . LEU A 1 301 ? 5.839 1.767 -19.126 1.00 95.31 301 LEU A O 1
ATOM 2416 N N . GLN A 1 302 ? 4.654 2.327 -17.305 1.00 94.50 302 GLN A N 1
ATOM 2417 C CA . GLN A 1 302 ? 3.428 1.639 -17.714 1.00 94.50 302 GLN A CA 1
ATOM 2418 C C . GLN A 1 302 ? 2.844 2.270 -18.988 1.00 94.50 302 GLN A C 1
ATOM 2420 O O . GLN A 1 302 ? 2.549 1.556 -19.947 1.00 94.50 302 GLN A O 1
ATOM 2425 N N . THR A 1 303 ? 2.763 3.604 -19.043 1.00 92.81 303 THR A N 1
ATOM 2426 C CA . THR A 1 303 ? 2.301 4.339 -20.235 1.00 92.81 303 THR A CA 1
ATOM 2427 C C . THR A 1 303 ? 3.205 4.068 -21.439 1.00 92.81 303 THR A C 1
ATOM 2429 O O . THR A 1 303 ? 2.718 3.878 -22.555 1.00 92.81 303 THR A O 1
ATOM 2432 N N . PHE A 1 304 ? 4.523 4.020 -21.225 1.00 94.31 304 PHE A N 1
ATOM 2433 C CA . PHE A 1 304 ? 5.494 3.699 -22.266 1.00 94.31 304 PHE A CA 1
ATOM 2434 C C . PHE A 1 304 ? 5.267 2.289 -22.809 1.00 94.31 304 PHE A C 1
ATOM 2436 O O . PHE A 1 304 ? 5.157 2.121 -24.020 1.00 94.31 304 PHE A O 1
ATOM 2443 N N . TYR A 1 305 ? 5.144 1.294 -21.926 1.00 93.44 305 TYR A N 1
ATOM 2444 C CA . TYR A 1 305 ? 4.871 -0.092 -22.305 1.00 93.44 305 TYR A CA 1
ATOM 2445 C C . TYR A 1 305 ? 3.597 -0.210 -23.149 1.00 93.44 305 TYR A C 1
ATOM 2447 O O . TYR A 1 305 ? 3.609 -0.828 -24.214 1.00 93.44 305 TYR A O 1
ATOM 2455 N N . GLU A 1 306 ? 2.501 0.402 -22.698 1.00 92.12 306 GLU A N 1
ATOM 2456 C CA . GLU A 1 306 ? 1.218 0.364 -23.403 1.00 92.12 306 GLU A CA 1
ATOM 2457 C C . GLU A 1 306 ? 1.301 1.022 -24.777 1.00 92.12 306 GLU A C 1
ATOM 2459 O O . GLU A 1 306 ? 0.883 0.430 -25.775 1.00 92.12 306 GLU A O 1
ATOM 2464 N N . SER A 1 307 ? 1.891 2.217 -24.835 1.00 92.56 307 SER A N 1
ATOM 2465 C CA . SER A 1 307 ? 2.091 2.960 -26.080 1.00 92.56 307 SER A CA 1
ATOM 2466 C C . SER A 1 307 ? 2.947 2.162 -27.057 1.00 92.56 307 SER A C 1
ATOM 2468 O O . SER A 1 307 ? 2.612 2.056 -28.237 1.00 92.56 307 SER A O 1
ATOM 2470 N N . LEU A 1 308 ? 4.025 1.553 -26.560 1.00 92.81 308 LEU A N 1
ATOM 2471 C CA . LEU A 1 308 ? 4.939 0.742 -27.346 1.00 92.81 308 LEU A CA 1
ATOM 2472 C C . LEU A 1 308 ? 4.225 -0.482 -27.930 1.00 92.81 308 LEU A C 1
ATOM 2474 O O . LEU A 1 308 ? 4.227 -0.685 -29.146 1.00 92.81 308 LEU A O 1
ATOM 2478 N N . ARG A 1 309 ? 3.572 -1.274 -27.074 1.00 91.69 309 ARG A N 1
ATOM 2479 C CA . ARG A 1 309 ? 2.967 -2.555 -27.451 1.00 91.69 309 ARG A CA 1
ATOM 2480 C C . ARG A 1 309 ? 1.724 -2.392 -28.318 1.00 91.69 309 ARG A C 1
ATOM 2482 O O . ARG A 1 309 ? 1.552 -3.152 -29.271 1.00 91.69 309 ARG A O 1
ATOM 2489 N N . TYR A 1 310 ? 0.848 -1.451 -27.976 1.00 90.06 310 TYR A N 1
ATOM 2490 C CA . TYR A 1 310 ? -0.500 -1.394 -28.541 1.00 90.06 310 TYR A CA 1
ATOM 2491 C C . TYR A 1 310 ? -0.716 -0.312 -29.595 1.00 90.06 310 TYR A C 1
ATOM 2493 O O . TYR A 1 310 ? -1.703 -0.406 -30.329 1.00 90.06 310 TYR A O 1
ATOM 2501 N N . SER A 1 311 ? 0.173 0.679 -29.686 1.00 90.94 311 SER A N 1
ATOM 2502 C CA . SER A 1 311 ? 0.038 1.784 -30.644 1.00 90.94 311 SER A CA 1
ATOM 2503 C C . SER A 1 311 ? 1.251 1.867 -31.577 1.00 90.94 311 SER A C 1
ATOM 2505 O O . SER A 1 311 ? 1.088 1.826 -32.798 1.00 90.94 311 SER A O 1
ATOM 2507 N N . TYR A 1 312 ? 2.473 1.870 -31.039 1.00 92.88 312 TYR A N 1
ATOM 2508 C CA . TYR A 1 312 ? 3.686 2.017 -31.844 1.00 92.88 312 TYR A CA 1
ATOM 2509 C C . TYR A 1 312 ? 4.043 0.760 -32.647 1.00 92.88 312 TYR A C 1
ATOM 2511 O O . TYR A 1 312 ? 4.312 0.863 -33.840 1.00 92.88 312 TYR A O 1
ATOM 2519 N N . TYR A 1 313 ? 4.016 -0.438 -32.052 1.00 92.06 313 TYR A N 1
ATOM 2520 C CA . TYR A 1 313 ? 4.300 -1.678 -32.792 1.00 92.06 313 TYR A CA 1
ATOM 2521 C C . TYR A 1 313 ? 3.371 -1.891 -34.000 1.00 92.06 313 TYR A C 1
ATOM 2523 O O . TYR A 1 313 ? 3.890 -2.191 -35.079 1.00 92.06 313 TYR A O 1
ATOM 2531 N N . PRO A 1 314 ? 2.039 -1.706 -33.890 1.00 90.12 314 PRO A N 1
ATOM 2532 C CA . PRO A 1 314 ? 1.160 -1.723 -35.059 1.00 90.12 314 PRO A CA 1
ATOM 2533 C C . PRO A 1 314 ? 1.514 -0.662 -36.110 1.00 90.12 314 PRO A C 1
ATOM 2535 O O . PRO A 1 314 ? 1.582 -0.991 -37.294 1.00 90.12 314 PRO A O 1
ATOM 2538 N N . HIS A 1 315 ? 1.787 0.582 -35.698 1.00 91.00 315 HIS A N 1
ATOM 2539 C CA . HIS A 1 315 ? 2.219 1.661 -36.604 1.00 91.00 315 HIS A CA 1
ATOM 2540 C C . HIS A 1 315 ? 3.494 1.288 -37.368 1.00 91.00 315 HIS A C 1
ATOM 2542 O O . HIS A 1 315 ? 3.574 1.431 -38.591 1.00 91.00 315 HIS A O 1
ATOM 2548 N N . LEU A 1 316 ? 4.475 0.731 -36.666 1.00 90.81 316 LEU A N 1
ATOM 2549 C CA . LEU A 1 316 ? 5.740 0.312 -37.249 1.00 90.81 316 LEU A CA 1
ATOM 2550 C C . LEU A 1 316 ? 5.559 -0.842 -38.244 1.00 90.81 316 LEU A C 1
ATOM 2552 O O . LEU A 1 316 ? 6.139 -0.832 -39.329 1.00 90.81 316 LEU A O 1
ATOM 2556 N N . ALA A 1 317 ? 4.713 -1.819 -37.908 1.00 86.50 317 ALA A N 1
ATOM 2557 C CA . ALA A 1 317 ? 4.412 -2.945 -38.787 1.00 86.50 317 ALA A CA 1
ATOM 2558 C C . ALA A 1 317 ? 3.769 -2.498 -40.114 1.00 86.50 317 ALA A C 1
ATOM 2560 O O . ALA A 1 317 ? 4.056 -3.090 -41.156 1.00 86.50 317 ALA A O 1
ATOM 2561 N N . VAL A 1 318 ? 2.942 -1.447 -40.098 1.00 87.19 318 VAL A N 1
ATOM 2562 C CA . VAL A 1 318 ? 2.363 -0.850 -41.314 1.00 87.19 318 VAL A CA 1
ATOM 2563 C C . VAL A 1 318 ? 3.438 -0.099 -42.105 1.00 87.19 318 VAL A C 1
ATOM 2565 O O . VAL A 1 318 ? 3.709 -0.428 -43.262 1.00 87.19 318 VAL A O 1
ATOM 2568 N N . THR A 1 319 ? 4.119 0.854 -41.468 1.00 89.38 319 THR A N 1
ATOM 2569 C CA . THR A 1 319 ? 5.062 1.765 -42.144 1.00 89.38 319 THR A CA 1
ATOM 2570 C C . THR A 1 319 ? 6.314 1.077 -42.694 1.00 89.38 319 THR A C 1
ATOM 2572 O O . THR A 1 319 ? 6.892 1.551 -43.675 1.00 89.38 319 THR A O 1
ATOM 2575 N N . MET A 1 320 ? 6.734 -0.054 -42.121 1.00 89.44 320 MET A N 1
ATOM 2576 C CA . MET A 1 320 ? 7.883 -0.826 -42.615 1.00 89.44 320 MET A CA 1
ATOM 2577 C C . MET A 1 320 ? 7.557 -1.738 -43.801 1.00 89.44 320 MET A C 1
ATOM 2579 O O . MET A 1 320 ? 8.469 -2.130 -44.533 1.00 89.44 320 MET A O 1
ATOM 2583 N N . ASN A 1 321 ? 6.282 -2.068 -44.017 1.00 84.44 321 ASN A N 1
ATOM 2584 C CA . ASN A 1 321 ? 5.854 -2.975 -45.085 1.00 84.44 321 ASN A CA 1
ATOM 2585 C C . ASN A 1 321 ? 5.169 -2.254 -46.254 1.00 84.44 321 ASN A C 1
ATOM 2587 O O . ASN A 1 321 ? 5.165 -2.769 -47.374 1.00 84.44 321 ASN A O 1
ATOM 2591 N N . GLU A 1 322 ? 4.631 -1.057 -46.031 1.00 86.12 322 GLU A N 1
ATOM 2592 C CA . GLU A 1 322 ? 3.906 -0.305 -47.049 1.00 86.12 322 GLU A CA 1
ATOM 2593 C C . GLU A 1 322 ? 4.842 0.372 -48.069 1.00 86.12 322 GLU A C 1
ATOM 2595 O O . GLU A 1 322 ? 5.926 0.876 -47.752 1.00 86.12 322 GLU A O 1
ATOM 2600 N N . SER A 1 323 ? 4.444 0.354 -49.343 1.00 77.88 323 SER A N 1
ATOM 2601 C CA . SER A 1 323 ? 5.186 1.007 -50.421 1.00 77.88 323 SER A CA 1
ATOM 2602 C C . SER A 1 323 ? 5.037 2.526 -50.334 1.00 77.88 323 SER A C 1
ATOM 2604 O O . SER A 1 323 ? 3.920 3.029 -50.310 1.00 77.88 323 SER A O 1
ATOM 2606 N N . GLY A 1 324 ? 6.153 3.260 -50.351 1.00 76.62 324 GLY A N 1
ATOM 2607 C CA . GLY A 1 324 ? 6.167 4.731 -50.320 1.00 76.62 324 GLY A CA 1
ATOM 2608 C C . GLY A 1 324 ? 6.551 5.334 -48.967 1.00 76.62 324 GLY A C 1
ATOM 2609 O O . GLY A 1 324 ? 6.929 6.504 -48.914 1.00 76.62 324 GLY A O 1
ATOM 2610 N N . PHE A 1 325 ? 6.560 4.541 -47.894 1.00 85.69 325 PHE A N 1
ATOM 2611 C CA . PHE A 1 325 ? 7.082 4.971 -46.600 1.00 85.69 325 PHE A CA 1
ATOM 2612 C C . PHE A 1 325 ? 8.601 4.823 -46.539 1.00 85.69 325 PHE A C 1
ATOM 2614 O O . PHE A 1 325 ? 9.164 3.797 -46.918 1.00 85.69 325 PHE A O 1
ATOM 2621 N N . ARG A 1 326 ? 9.283 5.846 -46.010 1.00 85.75 326 ARG A N 1
ATOM 2622 C CA . ARG A 1 326 ? 10.746 5.825 -45.848 1.00 85.75 326 ARG A CA 1
ATOM 2623 C C . ARG A 1 326 ? 11.228 4.858 -44.769 1.00 85.75 326 ARG A C 1
ATOM 2625 O O . ARG A 1 326 ? 12.392 4.503 -44.786 1.00 85.75 326 ARG A O 1
ATOM 2632 N N . LEU A 1 327 ? 10.356 4.396 -43.873 1.00 90.19 327 LEU A N 1
ATOM 2633 C CA . LEU A 1 327 ? 10.689 3.336 -42.914 1.00 90.19 327 LEU A CA 1
ATOM 2634 C C . LEU A 1 327 ? 10.710 1.942 -43.552 1.00 90.19 327 LEU A C 1
ATOM 2636 O O . LEU A 1 327 ? 11.163 0.993 -42.925 1.00 90.19 327 LEU A O 1
ATOM 2640 N N . ASN A 1 328 ? 10.277 1.797 -44.805 1.00 92.69 328 ASN A N 1
ATOM 2641 C CA . ASN A 1 328 ? 10.425 0.544 -45.524 1.00 92.69 328 ASN A CA 1
ATOM 2642 C C . ASN A 1 328 ? 11.883 0.387 -46.008 1.00 92.69 328 ASN A C 1
ATOM 2644 O O . ASN A 1 328 ? 12.334 1.164 -46.864 1.00 92.69 328 ASN A O 1
ATOM 2648 N N . PRO A 1 329 ? 12.630 -0.636 -45.547 1.00 92.38 329 PRO A N 1
ATOM 2649 C CA . PRO A 1 329 ? 14.039 -0.805 -45.902 1.00 92.38 329 PRO A CA 1
ATOM 2650 C C . PRO A 1 329 ? 14.250 -1.006 -47.409 1.00 92.38 329 PRO A C 1
ATOM 2652 O O . PRO A 1 329 ? 15.305 -0.647 -47.933 1.00 92.38 329 PRO A O 1
ATOM 2655 N N . ARG A 1 330 ? 13.255 -1.527 -48.147 1.00 92.94 330 ARG A N 1
ATOM 2656 C CA . ARG A 1 330 ? 13.334 -1.650 -49.614 1.00 92.94 330 ARG A CA 1
ATOM 2657 C C . ARG A 1 330 ? 13.287 -0.293 -50.304 1.00 92.94 330 ARG A C 1
ATOM 2659 O O . ARG A 1 330 ? 13.994 -0.104 -51.289 1.00 92.94 330 ARG A O 1
ATOM 2666 N N . VAL A 1 331 ? 12.486 0.645 -49.795 1.00 91.00 331 VAL A N 1
ATOM 2667 C CA . VAL A 1 331 ? 12.371 1.997 -50.362 1.00 91.00 331 VAL A CA 1
ATOM 2668 C C . VAL A 1 331 ? 13.712 2.715 -50.245 1.00 91.00 331 VAL A C 1
ATOM 2670 O O . VAL A 1 331 ? 14.251 3.143 -51.264 1.00 91.00 331 VAL A O 1
ATOM 2673 N N . ILE A 1 332 ? 14.317 2.738 -49.052 1.00 91.81 332 ILE A N 1
ATOM 2674 C CA . ILE A 1 332 ? 15.648 3.341 -48.856 1.00 91.81 332 ILE A CA 1
ATOM 2675 C C . ILE A 1 332 ? 16.705 2.628 -49.692 1.00 91.81 332 ILE A C 1
ATOM 2677 O O . ILE A 1 332 ? 17.524 3.278 -50.338 1.00 91.81 332 ILE A O 1
ATOM 2681 N N . ALA A 1 333 ? 16.699 1.297 -49.724 1.00 92.94 333 ALA A N 1
ATOM 2682 C CA . ALA A 1 333 ? 17.685 0.548 -50.489 1.00 92.94 333 ALA A CA 1
ATOM 2683 C C . ALA A 1 333 ? 17.623 0.852 -51.998 1.00 92.94 333 ALA A C 1
ATOM 2685 O O . ALA A 1 333 ? 18.661 0.972 -52.660 1.00 92.94 333 ALA A O 1
ATOM 2686 N N . VAL A 1 334 ? 16.418 1.024 -52.548 1.00 90.69 334 VAL A N 1
ATOM 2687 C CA . VAL A 1 334 ? 16.207 1.428 -53.946 1.00 90.69 334 VAL A CA 1
ATOM 2688 C C . VAL A 1 334 ? 16.582 2.893 -54.165 1.00 90.69 334 VAL A C 1
ATOM 2690 O O . VAL A 1 334 ? 17.255 3.198 -55.153 1.00 90.69 334 VAL A O 1
ATOM 2693 N N . GLU A 1 335 ? 16.201 3.803 -53.266 1.00 89.56 335 GLU A N 1
ATOM 2694 C CA . GLU A 1 335 ? 16.558 5.224 -53.348 1.00 89.56 335 GLU A CA 1
ATOM 2695 C C . GLU A 1 335 ? 18.078 5.412 -53.316 1.00 89.56 335 GLU A C 1
ATOM 2697 O O . GLU A 1 335 ? 18.635 5.973 -54.264 1.00 89.56 335 GLU A O 1
ATOM 2702 N N . THR A 1 336 ? 18.756 4.858 -52.311 1.00 89.06 336 THR A N 1
ATOM 2703 C CA . THR A 1 336 ? 20.211 4.944 -52.126 1.00 89.06 336 THR A CA 1
ATOM 2704 C C . THR A 1 336 ? 20.972 4.247 -53.252 1.00 89.06 336 THR A C 1
ATOM 2706 O O . THR A 1 336 ? 21.872 4.844 -53.849 1.00 89.06 336 THR A O 1
ATOM 2709 N N . GLY A 1 337 ? 20.582 3.020 -53.619 1.00 86.19 337 GLY A N 1
ATOM 2710 C CA . GLY A 1 337 ? 21.214 2.291 -54.724 1.00 86.19 337 GLY A CA 1
ATOM 2711 C C . GLY A 1 337 ? 21.026 2.998 -56.069 1.00 86.19 337 GLY A C 1
ATOM 2712 O O . GLY A 1 337 ? 21.972 3.132 -56.844 1.00 86.19 337 GLY A O 1
ATOM 2713 N N . SER A 1 338 ? 19.837 3.551 -56.337 1.00 84.44 338 SER A N 1
ATOM 2714 C CA . SER A 1 338 ? 19.603 4.357 -57.543 1.00 84.44 338 SER A CA 1
ATOM 2715 C C . SER A 1 338 ? 20.386 5.670 -57.530 1.00 84.44 338 SER A C 1
ATOM 2717 O O . SER A 1 338 ? 20.933 6.058 -58.564 1.00 84.44 338 SER A O 1
ATOM 2719 N N . GLY A 1 339 ? 20.465 6.334 -56.374 1.00 85.50 339 GLY A N 1
ATOM 2720 C CA . GLY A 1 339 ? 21.166 7.597 -56.170 1.00 85.50 339 GLY A CA 1
ATOM 2721 C C . GLY A 1 339 ? 22.659 7.483 -56.453 1.00 85.50 339 GLY A C 1
ATOM 2722 O O . GLY A 1 339 ? 23.214 8.351 -57.124 1.00 85.50 339 GLY A O 1
ATOM 2723 N N . TYR A 1 340 ? 23.284 6.371 -56.054 1.00 85.25 340 TYR A N 1
ATOM 2724 C CA . TYR A 1 340 ? 24.703 6.101 -56.311 1.00 85.25 340 TYR A CA 1
ATOM 2725 C C . TYR A 1 340 ? 25.074 6.167 -57.805 1.00 85.25 340 TYR A C 1
ATOM 2727 O O . TYR A 1 340 ? 26.162 6.629 -58.169 1.00 85.25 340 TYR A O 1
ATOM 2735 N N . PHE A 1 341 ? 24.141 5.757 -58.669 1.00 82.69 341 PHE A N 1
ATOM 2736 C CA . PHE A 1 341 ? 24.295 5.672 -60.121 1.00 82.69 341 PHE A CA 1
ATOM 2737 C C . PHE A 1 341 ? 23.598 6.797 -60.905 1.00 82.69 341 PHE A C 1
ATOM 2739 O O . PHE A 1 341 ? 23.482 6.687 -62.133 1.00 82.69 341 PHE A O 1
ATOM 2746 N N . ARG A 1 342 ? 23.102 7.848 -60.241 1.00 83.94 342 ARG A N 1
ATOM 2747 C CA . ARG A 1 342 ? 22.483 9.027 -60.879 1.00 83.94 342 ARG A CA 1
ATOM 2748 C C . ARG A 1 342 ? 23.505 10.156 -61.095 1.00 83.94 342 ARG A C 1
ATOM 2750 O O . ARG A 1 342 ? 24.512 10.251 -60.399 1.00 83.94 342 ARG A O 1
ATOM 2757 N N . GLY A 1 343 ? 23.231 11.028 -62.069 1.00 82.62 343 GLY A N 1
ATOM 2758 C CA . GLY A 1 343 ? 24.068 12.191 -62.403 1.00 82.62 343 GLY A CA 1
ATOM 2759 C C . GLY A 1 343 ? 25.373 11.858 -63.144 1.00 82.62 343 GLY A C 1
ATOM 2760 O O . GLY A 1 343 ? 25.661 10.699 -63.437 1.00 82.62 343 GLY A O 1
ATOM 2761 N N . LEU A 1 344 ? 26.175 12.889 -63.440 1.00 77.50 344 LEU A N 1
ATOM 2762 C CA . LEU A 1 344 ? 27.440 12.772 -64.191 1.00 77.50 344 LEU A CA 1
ATOM 2763 C C . LEU A 1 344 ? 28.442 11.820 -63.513 1.00 77.50 344 LEU A C 1
ATOM 2765 O O . LEU A 1 344 ? 29.021 10.956 -64.167 1.00 77.50 344 LEU A O 1
ATOM 2769 N N . TRP A 1 345 ? 28.576 11.906 -62.186 1.00 77.56 345 TRP A N 1
ATOM 2770 C CA . TRP A 1 345 ? 29.403 10.984 -61.399 1.00 77.56 345 TRP A CA 1
ATOM 2771 C C . TRP A 1 345 ? 28.877 9.544 -61.424 1.00 77.56 345 TRP A C 1
ATOM 2773 O O . TRP A 1 345 ? 29.666 8.602 -61.476 1.00 77.56 345 TRP A O 1
ATOM 2783 N N . GLY A 1 346 ? 27.554 9.360 -61.452 1.00 79.31 346 GLY A N 1
ATOM 2784 C CA . GLY A 1 346 ? 26.928 8.052 -61.627 1.00 79.31 346 GLY A CA 1
ATOM 2785 C C . GLY A 1 346 ? 27.247 7.421 -62.984 1.00 79.31 346 GLY A C 1
ATOM 2786 O O . GLY A 1 346 ? 27.532 6.227 -63.041 1.00 79.31 346 GLY A O 1
ATOM 2787 N N . ILE A 1 347 ? 27.275 8.214 -64.064 1.00 78.06 347 ILE A N 1
ATOM 2788 C CA . ILE A 1 347 ? 27.665 7.754 -65.411 1.00 78.06 347 ILE A CA 1
ATOM 2789 C C . ILE A 1 347 ? 29.132 7.305 -65.422 1.00 78.06 347 ILE A C 1
ATOM 2791 O O . ILE A 1 347 ? 29.430 6.210 -65.896 1.00 78.06 347 ILE A O 1
ATOM 2795 N N . ILE A 1 348 ? 30.034 8.096 -64.830 1.00 78.19 348 ILE A N 1
ATOM 2796 C CA . ILE A 1 348 ? 31.459 7.747 -64.703 1.00 78.19 348 ILE A CA 1
ATOM 2797 C C . ILE A 1 348 ? 31.635 6.432 -63.925 1.00 78.19 348 ILE A C 1
ATOM 2799 O O . ILE A 1 348 ? 32.394 5.562 -64.351 1.00 78.19 348 ILE A O 1
ATOM 2803 N N . ARG A 1 349 ? 30.904 6.242 -62.818 1.00 78.62 349 ARG A N 1
ATOM 2804 C CA . ARG A 1 349 ? 30.928 4.995 -62.030 1.00 78.62 349 ARG A CA 1
ATOM 2805 C C . ARG A 1 349 ? 30.418 3.794 -62.823 1.00 78.62 349 ARG A C 1
ATOM 2807 O O . ARG A 1 349 ? 31.057 2.747 -62.780 1.00 78.62 349 ARG A O 1
ATOM 2814 N N . ARG A 1 350 ? 29.319 3.942 -63.578 1.00 76.75 350 ARG A N 1
ATOM 2815 C CA . ARG A 1 350 ? 28.799 2.877 -64.457 1.00 76.75 350 ARG A CA 1
ATOM 2816 C C . ARG A 1 350 ? 29.823 2.474 -65.512 1.00 76.75 350 ARG A C 1
ATOM 2818 O O . ARG A 1 350 ? 30.040 1.286 -65.700 1.00 76.75 350 ARG A O 1
ATOM 2825 N N . LEU A 1 351 ? 30.476 3.443 -66.157 1.00 73.00 351 LEU A N 1
ATOM 2826 C CA . LEU A 1 351 ? 31.524 3.176 -67.148 1.00 73.00 351 LEU A CA 1
ATOM 2827 C C . LEU A 1 351 ? 32.728 2.471 -66.514 1.00 73.00 351 LEU A C 1
ATOM 2829 O O . LEU A 1 351 ? 33.197 1.472 -67.050 1.00 73.00 351 LEU A O 1
ATOM 2833 N N . LYS A 1 352 ? 33.186 2.936 -65.344 1.00 73.75 352 LYS A N 1
ATOM 2834 C CA . LYS A 1 352 ? 34.302 2.323 -64.608 1.00 73.75 352 LYS A CA 1
ATOM 2835 C C . LYS A 1 352 ? 34.000 0.873 -64.214 1.00 73.75 352 LYS A C 1
ATOM 2837 O O . LYS A 1 352 ? 34.853 0.009 -64.385 1.00 73.75 352 LYS A O 1
ATOM 2842 N N . LEU A 1 353 ? 32.789 0.600 -63.728 1.00 73.12 353 LEU A N 1
ATOM 2843 C CA . LEU A 1 353 ? 32.349 -0.749 -63.355 1.00 73.12 353 LEU A CA 1
ATOM 2844 C C . LEU A 1 353 ? 32.101 -1.648 -64.578 1.00 73.12 353 LEU A C 1
ATOM 2846 O O . LEU A 1 353 ? 32.421 -2.830 -64.523 1.00 73.12 353 LEU A O 1
ATOM 2850 N N . ALA A 1 354 ? 31.600 -1.106 -65.693 1.00 70.56 354 ALA A N 1
ATOM 2851 C CA . ALA A 1 354 ? 31.396 -1.851 -66.938 1.00 70.56 354 ALA A CA 1
ATOM 2852 C C . ALA A 1 354 ? 32.722 -2.247 -67.612 1.00 70.56 354 ALA A C 1
ATOM 2854 O O . ALA A 1 354 ? 32.874 -3.393 -68.023 1.00 70.56 354 ALA A O 1
ATOM 2855 N N . LEU A 1 355 ? 33.704 -1.337 -67.652 1.00 66.62 355 LEU A N 1
ATOM 2856 C CA . LEU A 1 355 ? 35.063 -1.605 -68.154 1.00 66.62 355 LEU A CA 1
ATOM 2857 C C . LEU A 1 355 ? 35.831 -2.626 -67.302 1.00 66.62 355 LEU A C 1
ATOM 2859 O O . LEU A 1 355 ? 36.826 -3.176 -67.752 1.00 66.62 355 LEU A O 1
ATOM 2863 N N . SER A 1 356 ? 35.374 -2.862 -66.072 1.00 61.34 356 SER A N 1
ATOM 2864 C CA . SER A 1 356 ? 35.979 -3.806 -65.128 1.00 61.34 356 SER A CA 1
ATOM 2865 C C . SER A 1 356 ? 35.282 -5.174 -65.117 1.00 61.34 356 SER A C 1
ATOM 2867 O O . SER A 1 356 ? 35.807 -6.121 -64.541 1.00 61.34 356 SER A O 1
ATOM 2869 N N . ALA A 1 357 ? 34.100 -5.284 -65.735 1.00 57.84 357 ALA A N 1
ATOM 2870 C CA . ALA A 1 357 ? 33.294 -6.507 -65.789 1.00 57.84 357 ALA A CA 1
ATOM 2871 C C . ALA A 1 357 ? 33.614 -7.396 -67.011 1.00 57.84 357 ALA A C 1
ATOM 2873 O O . ALA A 1 357 ? 33.114 -8.516 -67.112 1.00 57.84 357 ALA A O 1
ATOM 2874 N N . THR A 1 358 ? 34.454 -6.926 -67.940 1.00 53.28 358 THR A N 1
ATOM 2875 C CA . THR A 1 358 ? 34.886 -7.677 -69.135 1.00 53.28 358 THR A CA 1
ATOM 2876 C C . THR A 1 358 ? 35.734 -8.914 -68.820 1.00 53.28 358 THR A C 1
ATOM 2878 O O . THR A 1 358 ? 35.834 -9.796 -69.666 1.00 53.28 358 THR A O 1
ATOM 2881 N N . ASP A 1 359 ? 36.244 -9.045 -67.591 1.00 54.31 359 ASP A N 1
ATOM 2882 C CA . ASP A 1 359 ? 37.021 -10.204 -67.120 1.00 54.31 359 ASP A CA 1
ATOM 2883 C C . ASP A 1 359 ? 36.141 -11.353 -66.568 1.00 54.31 359 ASP A C 1
ATOM 2885 O O . ASP A 1 359 ? 36.599 -12.210 -65.808 1.00 54.31 359 ASP A O 1
ATOM 2889 N N . GLY A 1 360 ? 34.851 -11.392 -66.932 1.00 50.72 360 GLY A N 1
ATOM 2890 C CA . GLY A 1 360 ? 33.920 -12.473 -66.568 1.00 50.72 360 GLY A CA 1
ATOM 2891 C C . GLY A 1 360 ? 33.463 -12.463 -65.103 1.00 50.72 360 GLY A C 1
ATOM 2892 O 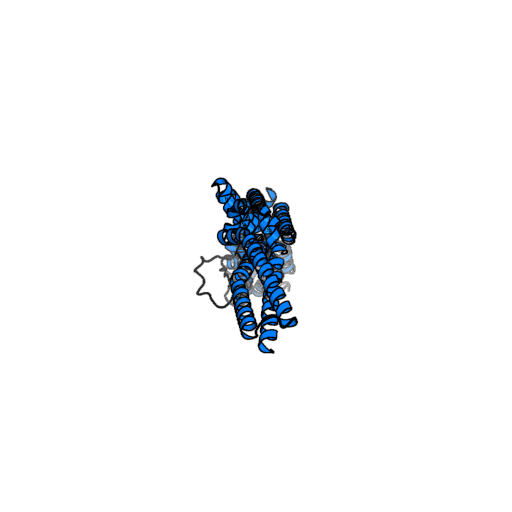O . GLY A 1 360 ? 32.853 -13.422 -64.627 1.00 50.72 360 GLY A O 1
ATOM 2893 N N . SER A 1 361 ? 33.744 -11.389 -64.370 1.00 50.91 361 SER A N 1
ATOM 2894 C CA . SER A 1 361 ? 33.286 -11.148 -63.004 1.00 50.91 361 SER A CA 1
ATOM 2895 C C . SER A 1 361 ? 31.992 -10.330 -63.032 1.00 50.91 361 SER A C 1
ATOM 2897 O O . SER A 1 361 ? 31.924 -9.273 -63.652 1.00 50.91 361 SER A O 1
ATOM 2899 N N . GLY A 1 362 ? 30.939 -10.830 -62.377 1.00 55.56 362 GLY A N 1
ATOM 2900 C CA . GLY A 1 362 ? 29.618 -10.192 -62.363 1.00 55.56 362 GLY A CA 1
ATOM 2901 C C . GLY A 1 362 ? 29.680 -8.690 -62.061 1.00 55.56 362 GLY A C 1
ATOM 2902 O O . GLY A 1 362 ? 30.304 -8.266 -61.087 1.00 55.56 362 GLY A O 1
ATOM 2903 N N . SER A 1 363 ? 29.038 -7.895 -62.918 1.00 64.81 363 SER A N 1
ATOM 2904 C CA . SER A 1 363 ? 28.954 -6.442 -62.776 1.00 64.81 363 SER A CA 1
ATOM 2905 C C . SER A 1 363 ? 28.108 -6.075 -61.557 1.00 64.81 363 SER A C 1
ATOM 2907 O O . SER A 1 363 ? 27.073 -6.692 -61.319 1.00 64.81 363 SER A O 1
ATOM 2909 N N . ILE A 1 364 ? 28.529 -5.069 -60.788 1.00 71.94 364 ILE A N 1
ATOM 2910 C CA . ILE A 1 364 ? 27.693 -4.484 -59.734 1.00 71.94 364 ILE A CA 1
ATOM 2911 C C . ILE A 1 364 ? 26.802 -3.446 -60.391 1.00 71.94 364 ILE A C 1
ATOM 2913 O O . ILE A 1 364 ? 27.235 -2.327 -60.679 1.00 71.94 364 ILE A O 1
ATOM 2917 N N . ASP A 1 365 ? 25.560 -3.832 -60.635 1.00 76.50 365 ASP A N 1
ATOM 2918 C CA . ASP A 1 365 ? 24.531 -2.925 -61.104 1.00 76.50 365 ASP A CA 1
ATOM 2919 C C . ASP A 1 365 ? 23.728 -2.330 -59.936 1.00 76.50 365 ASP A C 1
ATOM 2921 O O . ASP A 1 365 ? 23.984 -2.564 -58.748 1.00 76.50 365 ASP A O 1
ATOM 2925 N N . LYS A 1 366 ? 22.756 -1.494 -60.299 1.00 81.12 366 LYS A N 1
ATOM 2926 C CA . LYS A 1 366 ? 21.848 -0.852 -59.352 1.00 81.12 366 LYS A CA 1
ATOM 2927 C C . LYS A 1 366 ? 21.103 -1.881 -58.498 1.00 81.12 366 LYS A C 1
ATOM 2929 O O . LYS A 1 366 ? 20.934 -1.640 -57.305 1.00 81.12 366 LYS A O 1
ATOM 2934 N N . ASP A 1 367 ? 20.662 -2.987 -59.085 1.00 84.44 367 ASP A N 1
ATOM 2935 C CA . ASP A 1 367 ? 19.776 -3.940 -58.421 1.00 84.44 367 ASP A CA 1
ATOM 2936 C C . ASP A 1 367 ? 20.552 -4.785 -57.406 1.00 84.44 367 ASP A C 1
ATOM 2938 O O . ASP A 1 367 ? 20.096 -4.954 -56.273 1.00 84.44 367 ASP A O 1
ATOM 2942 N N . ILE A 1 368 ? 21.781 -5.192 -57.740 1.00 86.06 368 ILE A N 1
ATOM 2943 C CA . ILE A 1 368 ? 22.706 -5.859 -56.814 1.00 86.06 368 ILE A CA 1
ATOM 2944 C C . ILE A 1 368 ? 23.061 -4.934 -55.644 1.00 86.06 368 ILE A C 1
ATOM 2946 O O . ILE A 1 368 ? 23.045 -5.366 -54.488 1.00 86.06 368 ILE A O 1
ATOM 2950 N N . LEU A 1 369 ? 23.353 -3.656 -55.907 1.00 86.38 369 LEU A N 1
ATOM 2951 C CA . LEU A 1 369 ? 23.676 -2.695 -54.850 1.00 86.38 369 LEU A CA 1
ATOM 2952 C C . LEU A 1 369 ? 22.476 -2.425 -53.932 1.00 86.38 369 LEU A C 1
ATOM 2954 O O . LEU A 1 369 ? 22.615 -2.459 -52.709 1.00 86.38 369 LEU A O 1
ATOM 2958 N N . SER A 1 370 ? 21.288 -2.216 -54.504 1.00 90.38 370 SER A N 1
ATOM 2959 C CA . SER A 1 370 ? 20.048 -2.091 -53.737 1.00 90.38 370 SER A CA 1
ATOM 2960 C C . SER A 1 370 ? 19.761 -3.353 -52.923 1.00 90.38 370 SER A C 1
ATOM 2962 O O . SER A 1 370 ? 19.390 -3.245 -51.760 1.00 90.38 370 SER A O 1
ATOM 2964 N N . GLN A 1 371 ? 20.007 -4.552 -53.453 1.00 91.00 371 GLN A N 1
ATOM 2965 C CA . GLN A 1 371 ? 19.849 -5.789 -52.685 1.00 91.00 371 GLN A CA 1
ATOM 2966 C C . GLN A 1 371 ? 20.817 -5.857 -51.494 1.00 91.00 371 GLN A C 1
ATOM 2968 O O . GLN A 1 371 ? 20.417 -6.259 -50.403 1.00 91.00 371 GLN A O 1
ATOM 2973 N N . LYS A 1 372 ? 22.076 -5.433 -51.663 1.00 90.25 372 LYS A N 1
ATOM 2974 C CA . LYS A 1 372 ? 23.063 -5.395 -50.570 1.00 90.25 372 LYS A CA 1
ATOM 2975 C C . LYS A 1 372 ? 22.693 -4.394 -49.483 1.00 90.25 372 LYS A C 1
ATOM 2977 O O . LYS A 1 372 ? 22.779 -4.737 -48.307 1.00 90.25 372 LYS A O 1
ATOM 2982 N N . ILE A 1 373 ? 22.232 -3.204 -49.865 1.00 93.06 373 ILE A N 1
ATOM 2983 C CA . ILE A 1 373 ? 21.732 -2.209 -48.909 1.00 93.06 373 ILE A CA 1
ATOM 2984 C C . ILE A 1 373 ? 20.491 -2.757 -48.196 1.00 93.06 373 ILE A C 1
ATOM 2986 O O . ILE A 1 373 ? 20.416 -2.681 -46.979 1.00 93.06 373 ILE A O 1
ATOM 2990 N N . PHE A 1 374 ? 19.556 -3.390 -48.909 1.00 94.69 374 PHE A N 1
ATOM 2991 C CA . PHE A 1 374 ? 18.378 -4.003 -48.291 1.00 94.69 374 PHE A CA 1
ATOM 2992 C C . PHE A 1 374 ? 18.753 -5.069 -47.253 1.00 94.69 374 PHE A C 1
ATOM 2994 O O . PHE A 1 374 ? 18.191 -5.062 -46.160 1.00 94.69 374 PHE A O 1
ATOM 3001 N N . ILE A 1 375 ? 19.714 -5.949 -47.560 1.00 94.00 375 ILE A N 1
ATOM 3002 C CA . ILE A 1 375 ? 20.230 -6.939 -46.600 1.00 94.00 375 ILE A CA 1
ATOM 3003 C C . ILE A 1 375 ? 20.850 -6.233 -45.391 1.00 94.00 375 ILE A C 1
ATOM 3005 O O . ILE A 1 375 ? 20.564 -6.614 -44.260 1.00 94.00 375 ILE A O 1
ATOM 3009 N N . ALA A 1 376 ? 21.642 -5.179 -45.609 1.00 93.69 376 ALA A N 1
ATOM 3010 C CA . ALA A 1 376 ? 22.228 -4.414 -44.515 1.00 93.69 376 ALA A CA 1
ATOM 3011 C C . ALA A 1 376 ? 21.152 -3.818 -43.592 1.00 93.69 376 ALA A C 1
ATOM 3013 O O . ALA A 1 376 ? 21.221 -3.984 -42.381 1.00 93.69 376 ALA A O 1
ATOM 3014 N N . LEU A 1 377 ? 20.112 -3.200 -44.155 1.00 94.69 377 LEU A N 1
ATOM 3015 C CA . LEU A 1 377 ? 19.024 -2.605 -43.374 1.00 94.69 377 LEU A CA 1
ATOM 3016 C C . LEU A 1 377 ? 18.102 -3.649 -42.723 1.00 94.69 377 LEU A C 1
ATOM 3018 O O . LEU A 1 377 ? 17.481 -3.368 -41.701 1.00 94.69 377 LEU A O 1
ATOM 3022 N N . SER A 1 378 ? 17.994 -4.846 -43.305 1.00 93.06 378 SER A N 1
ATOM 3023 C CA . SER A 1 378 ? 17.056 -5.881 -42.846 1.00 93.06 378 SER A CA 1
ATOM 3024 C C . SER A 1 378 ? 17.660 -6.901 -41.892 1.00 93.06 378 SER A C 1
ATOM 3026 O O . SER A 1 378 ? 16.911 -7.572 -41.186 1.00 93.06 378 SER A O 1
ATOM 3028 N N . SER A 1 379 ? 18.985 -7.045 -41.885 1.00 93.19 379 SER A N 1
ATOM 3029 C CA . SER A 1 379 ? 19.675 -8.136 -41.189 1.00 93.19 379 SER A CA 1
ATOM 3030 C C . SER A 1 379 ? 20.863 -7.690 -40.336 1.00 93.19 379 SER A C 1
ATOM 3032 O O . SER A 1 379 ? 21.485 -8.553 -39.728 1.00 93.19 379 SER A O 1
ATOM 3034 N N . CYS A 1 380 ? 21.207 -6.395 -40.284 1.00 92.06 380 CYS A N 1
ATOM 3035 C CA . CYS A 1 380 ? 22.267 -5.914 -39.392 1.00 92.06 380 CYS A CA 1
ATOM 3036 C C . CYS A 1 380 ? 21.832 -6.064 -37.925 1.00 92.06 380 CYS A C 1
ATOM 3038 O O . CYS A 1 380 ? 20.842 -5.440 -37.543 1.00 92.06 380 CYS A O 1
ATOM 3040 N N . PRO A 1 381 ? 22.561 -6.842 -37.104 1.00 89.81 381 PRO A N 1
ATOM 3041 C CA . PRO A 1 381 ? 22.224 -7.054 -35.699 1.00 89.81 381 PRO A CA 1
ATOM 3042 C C . PRO A 1 381 ? 22.895 -6.028 -34.769 1.00 89.81 381 PRO A C 1
ATOM 3044 O O . PRO A 1 381 ? 22.874 -6.197 -33.558 1.00 89.81 381 PRO A O 1
ATOM 3047 N N . TYR A 1 382 ? 23.510 -4.978 -35.322 1.00 90.12 382 TYR A N 1
ATOM 3048 C CA . TYR A 1 382 ? 24.265 -3.979 -34.568 1.00 90.12 382 TYR A CA 1
ATOM 3049 C C . TYR A 1 382 ? 23.816 -2.564 -34.929 1.00 90.12 382 TYR A C 1
ATOM 3051 O O . TYR A 1 382 ? 23.516 -2.278 -36.094 1.00 90.12 382 TYR A O 1
ATOM 3059 N N . TYR A 1 383 ? 23.820 -1.667 -33.945 1.00 89.06 383 TYR A N 1
ATOM 3060 C CA . TYR A 1 383 ? 23.527 -0.248 -34.130 1.00 89.06 383 TYR A CA 1
ATOM 3061 C C . TYR A 1 383 ? 24.352 0.621 -33.170 1.00 89.06 383 TYR A C 1
ATOM 3063 O O . TYR A 1 383 ? 24.949 0.124 -32.223 1.00 89.06 383 TYR A O 1
ATOM 3071 N N . TYR A 1 384 ? 24.393 1.930 -33.417 1.00 80.19 384 TYR A N 1
ATOM 3072 C CA . TYR A 1 384 ? 25.176 2.909 -32.654 1.00 80.19 384 TYR A CA 1
ATOM 3073 C C . TYR A 1 384 ? 24.565 3.292 -31.293 1.00 80.19 384 TYR A C 1
ATOM 3075 O O . TYR A 1 384 ? 24.887 4.353 -30.759 1.00 80.19 384 TYR A O 1
ATOM 3083 N N . CYS A 1 385 ? 23.668 2.481 -30.732 1.00 68.75 385 CYS A N 1
ATOM 3084 C CA . CYS A 1 385 ? 23.046 2.805 -29.456 1.00 68.75 385 CYS A CA 1
ATOM 3085 C C . CYS A 1 385 ? 24.037 2.543 -28.316 1.00 68.75 385 CYS A C 1
ATOM 3087 O O . CYS A 1 385 ? 24.462 1.409 -28.174 1.00 68.75 385 CYS A O 1
ATOM 3089 N N . GLY A 1 386 ? 24.403 3.580 -27.546 1.00 57.28 386 GLY A N 1
ATOM 3090 C CA . GLY A 1 386 ? 25.040 3.569 -26.207 1.00 57.28 386 GLY A CA 1
ATOM 3091 C C . GLY A 1 386 ? 26.302 2.718 -25.958 1.00 57.28 386 GLY A C 1
ATOM 3092 O O . GLY A 1 386 ? 27.295 3.222 -25.436 1.00 57.28 386 GLY A O 1
ATOM 3093 N N . ASN A 1 387 ? 26.267 1.437 -26.304 1.00 65.88 387 ASN A N 1
ATOM 3094 C CA . ASN A 1 387 ? 27.305 0.437 -26.165 1.00 65.88 387 ASN A CA 1
ATOM 3095 C C . ASN A 1 387 ? 28.361 0.557 -27.281 1.00 65.88 387 ASN A C 1
ATOM 3097 O O . ASN A 1 387 ? 28.093 0.353 -28.468 1.00 65.88 387 ASN A O 1
ATOM 3101 N N . SER A 1 388 ? 29.598 0.878 -26.900 1.00 66.25 388 SER A N 1
ATOM 3102 C CA . SER A 1 388 ? 30.716 1.057 -27.836 1.00 66.25 388 SER A CA 1
ATOM 3103 C C . SER A 1 388 ? 31.117 -0.237 -28.557 1.00 66.25 388 SER A C 1
ATOM 3105 O O . SER A 1 388 ? 31.710 -0.170 -29.637 1.00 66.25 388 SER A O 1
ATOM 3107 N N . GLU A 1 389 ? 30.767 -1.402 -28.004 1.00 77.94 389 GLU A N 1
ATOM 3108 C CA . GLU A 1 389 ? 31.089 -2.708 -28.585 1.00 77.94 389 GLU A CA 1
ATOM 3109 C C . GLU A 1 389 ? 30.276 -3.027 -29.846 1.00 77.94 389 GLU A C 1
ATOM 3111 O O . GLU A 1 389 ? 30.839 -3.532 -30.818 1.00 77.94 389 GLU A O 1
ATOM 3116 N N . ASP A 1 390 ? 28.982 -2.698 -29.879 1.00 80.31 390 ASP A N 1
ATOM 3117 C CA . ASP A 1 390 ? 28.125 -2.980 -31.040 1.00 80.31 390 ASP A CA 1
ATOM 3118 C C . ASP A 1 390 ? 28.469 -2.067 -32.219 1.00 80.31 390 ASP A C 1
ATOM 3120 O O . ASP A 1 390 ? 28.582 -2.516 -33.364 1.00 80.31 390 ASP A O 1
ATOM 3124 N N . ALA A 1 391 ? 28.766 -0.797 -31.934 1.00 82.12 391 ALA A N 1
ATOM 3125 C CA . ALA A 1 391 ? 29.251 0.152 -32.930 1.00 82.12 391 ALA A CA 1
ATOM 3126 C C . ALA A 1 391 ? 30.553 -0.317 -33.609 1.00 82.12 391 ALA A C 1
ATOM 3128 O O . ALA A 1 391 ? 30.746 -0.082 -34.808 1.00 82.12 391 ALA A O 1
ATOM 3129 N N . ALA A 1 392 ? 31.431 -1.002 -32.867 1.00 85.12 392 ALA A N 1
ATOM 3130 C CA . ALA A 1 392 ? 32.697 -1.526 -33.375 1.00 85.12 392 ALA A CA 1
ATOM 3131 C C . ALA A 1 392 ? 32.531 -2.741 -34.307 1.00 85.12 392 ALA A C 1
ATOM 3133 O O . ALA A 1 392 ? 33.431 -3.011 -35.098 1.00 85.12 392 ALA A O 1
ATOM 3134 N N . ARG A 1 393 ? 31.385 -3.439 -34.267 1.00 89.00 393 ARG A N 1
ATOM 3135 C CA . ARG A 1 393 ? 31.092 -4.630 -35.094 1.00 89.00 393 ARG A CA 1
ATOM 3136 C C . ARG A 1 393 ? 30.399 -4.311 -36.420 1.00 89.00 393 ARG A C 1
ATOM 3138 O O . ARG A 1 393 ? 30.365 -5.149 -37.322 1.00 89.00 393 ARG A O 1
ATOM 3145 N N . ILE A 1 394 ? 29.860 -3.098 -36.570 1.00 89.81 394 ILE A N 1
ATOM 3146 C CA . ILE A 1 394 ? 29.220 -2.640 -37.815 1.00 89.81 394 ILE A CA 1
ATOM 3147 C C . ILE A 1 394 ? 30.185 -2.695 -39.018 1.00 89.81 394 ILE A C 1
ATOM 3149 O O . ILE A 1 394 ? 29.766 -3.196 -40.063 1.00 89.81 394 ILE A O 1
ATOM 3153 N N . PRO A 1 395 ? 31.454 -2.238 -38.925 1.00 91.31 395 PRO A N 1
ATOM 3154 C CA . PRO A 1 395 ? 32.426 -2.378 -40.010 1.00 91.31 395 PRO A CA 1
ATOM 3155 C C . PRO A 1 395 ? 32.584 -3.817 -40.506 1.00 91.31 395 PRO A C 1
ATOM 3157 O O . PRO A 1 395 ? 32.414 -4.061 -41.697 1.00 91.31 395 PRO A O 1
ATOM 3160 N N . ASP A 1 396 ? 32.793 -4.775 -39.600 1.00 91.00 396 ASP A N 1
ATOM 3161 C CA . ASP A 1 396 ? 32.969 -6.190 -39.950 1.00 91.00 396 ASP A CA 1
ATOM 3162 C C . ASP A 1 396 ? 31.721 -6.770 -40.635 1.00 91.00 396 ASP A C 1
ATOM 3164 O O . ASP A 1 396 ? 31.811 -7.542 -41.596 1.00 91.00 396 ASP A O 1
ATOM 3168 N N . PHE A 1 397 ? 30.528 -6.366 -40.181 1.00 92.06 397 PHE A N 1
ATOM 3169 C CA . PHE A 1 397 ? 29.275 -6.741 -40.831 1.00 92.06 397 PHE A CA 1
ATOM 3170 C C . PHE A 1 397 ? 29.199 -6.195 -42.264 1.00 92.06 397 PHE A C 1
ATOM 3172 O O . PHE A 1 397 ? 28.895 -6.954 -43.190 1.00 92.06 397 PHE A O 1
ATOM 3179 N N . ILE A 1 398 ? 29.513 -4.913 -42.475 1.00 91.69 398 ILE A N 1
ATOM 3180 C CA . ILE A 1 398 ? 29.527 -4.297 -43.810 1.00 91.69 398 ILE A CA 1
ATOM 3181 C C . ILE A 1 398 ? 30.554 -5.003 -44.704 1.00 91.69 398 ILE A C 1
ATOM 3183 O O . ILE A 1 398 ? 30.218 -5.388 -45.827 1.00 91.69 398 ILE A O 1
ATOM 3187 N N . ASP A 1 399 ? 31.758 -5.251 -44.191 1.00 89.69 399 ASP A N 1
ATOM 3188 C CA . ASP A 1 399 ? 32.840 -5.964 -44.873 1.00 89.69 399 ASP A CA 1
ATOM 3189 C C . ASP A 1 399 ? 32.395 -7.360 -45.325 1.00 89.69 399 ASP A C 1
ATOM 3191 O O . ASP A 1 399 ? 32.652 -7.772 -46.461 1.00 89.69 399 ASP A O 1
ATOM 3195 N N . SER A 1 400 ? 31.635 -8.084 -44.502 1.00 88.94 400 SER A N 1
ATOM 3196 C CA . SER A 1 400 ? 31.088 -9.398 -44.867 1.00 88.94 400 SER A CA 1
ATOM 3197 C C . SER A 1 400 ? 30.127 -9.347 -46.070 1.00 88.94 400 SER A C 1
ATOM 3199 O O . SER A 1 400 ? 30.063 -10.295 -46.865 1.00 88.94 400 SER A O 1
ATOM 3201 N N . LEU A 1 401 ? 29.412 -8.230 -46.259 1.00 86.88 401 LEU A N 1
ATOM 3202 C CA . LEU A 1 401 ? 28.469 -8.042 -47.364 1.00 86.88 401 LEU A CA 1
ATOM 3203 C C . LEU A 1 401 ? 29.172 -7.744 -48.689 1.00 86.88 401 LEU A C 1
ATOM 3205 O O . LEU A 1 401 ? 28.642 -8.124 -49.747 1.00 86.88 401 LEU A O 1
ATOM 3209 N N . ILE A 1 402 ? 30.339 -7.092 -48.630 1.00 85.94 402 ILE A N 1
ATOM 3210 C CA . ILE A 1 402 ? 31.035 -6.531 -49.795 1.00 85.94 402 ILE A CA 1
ATOM 3211 C C . ILE A 1 402 ? 32.391 -7.174 -50.134 1.00 85.94 402 ILE A C 1
ATOM 3213 O O . ILE A 1 402 ? 32.862 -7.051 -51.262 1.00 85.94 402 ILE A O 1
ATOM 3217 N N . SER A 1 403 ? 33.011 -7.917 -49.220 1.00 78.06 403 SER A N 1
ATOM 3218 C CA . SER A 1 403 ? 34.338 -8.545 -49.395 1.00 78.06 403 SER A CA 1
ATOM 3219 C C . SER A 1 403 ? 34.432 -9.538 -50.559 1.00 78.06 403 SER A C 1
ATOM 3221 O O . SER A 1 403 ? 35.518 -9.807 -51.067 1.00 78.06 403 SER A O 1
ATOM 3223 N N . LYS A 1 404 ? 33.297 -10.080 -51.014 1.00 71.94 404 LYS A N 1
ATOM 3224 C CA . LYS A 1 404 ? 33.235 -11.064 -52.109 1.00 71.94 404 LYS A CA 1
ATOM 3225 C C . LYS A 1 404 ? 33.306 -10.442 -53.508 1.00 71.94 404 LYS A C 1
ATOM 3227 O O . LYS A 1 404 ? 33.361 -11.182 -54.491 1.00 71.94 404 LYS A O 1
ATOM 3232 N N . PHE A 1 405 ? 33.292 -9.114 -53.627 1.00 71.38 405 PHE A N 1
ATOM 3233 C CA . PHE A 1 405 ? 33.397 -8.452 -54.924 1.00 71.38 405 PHE A CA 1
ATOM 3234 C C . PHE A 1 405 ? 34.840 -8.504 -55.460 1.00 71.38 405 PHE A C 1
ATOM 3236 O O . PHE A 1 405 ? 35.793 -8.140 -54.773 1.00 71.38 405 PHE A O 1
ATOM 3243 N N . ARG A 1 406 ? 35.020 -8.974 -56.705 1.00 60.62 406 ARG A N 1
ATOM 3244 C CA . ARG A 1 406 ? 36.343 -9.044 -57.357 1.00 60.62 406 ARG A CA 1
ATOM 3245 C C . ARG A 1 406 ? 36.793 -7.654 -57.834 1.00 60.62 406 ARG A C 1
ATOM 3247 O O . ARG A 1 406 ? 35.984 -6.871 -58.319 1.00 60.62 406 ARG A O 1
ATOM 3254 N N . LYS A 1 407 ? 38.091 -7.353 -57.679 1.00 56.12 407 LYS A N 1
ATOM 3255 C CA . LYS A 1 407 ? 38.717 -6.061 -58.032 1.00 56.12 407 LYS A CA 1
ATOM 3256 C C . LYS A 1 407 ? 38.697 -5.790 -59.554 1.00 56.12 407 LYS A C 1
ATOM 3258 O O . LYS A 1 407 ? 38.701 -6.769 -60.294 1.00 56.12 407 LYS A O 1
ATOM 3263 N N . PRO A 1 408 ? 38.763 -4.520 -60.025 1.00 59.97 408 PRO A N 1
ATOM 3264 C CA . PRO A 1 408 ? 38.907 -3.252 -59.287 1.00 59.97 408 PRO A CA 1
ATOM 3265 C C . PRO A 1 408 ? 37.563 -2.724 -58.749 1.00 59.97 408 PRO A C 1
ATOM 3267 O O . PRO A 1 408 ? 36.806 -2.021 -59.412 1.00 59.97 408 PRO A O 1
ATOM 3270 N N . TYR A 1 409 ? 37.294 -3.063 -57.493 1.00 68.56 409 TYR A N 1
ATOM 3271 C CA . TYR A 1 409 ? 36.057 -2.802 -56.771 1.00 68.56 409 TYR A CA 1
ATOM 3272 C C . TYR A 1 409 ? 36.230 -1.526 -55.931 1.00 68.56 409 TYR A C 1
ATOM 3274 O O . TYR A 1 409 ? 37.223 -1.448 -55.200 1.00 68.56 409 TYR A O 1
ATOM 3282 N N . PRO A 1 410 ? 35.331 -0.520 -56.018 1.00 78.50 410 PRO A N 1
ATOM 3283 C CA . PRO A 1 410 ? 35.423 0.705 -55.222 1.00 78.50 410 PRO A CA 1
ATOM 3284 C C . PRO A 1 410 ? 34.967 0.429 -53.780 1.00 78.50 410 PRO A C 1
ATOM 3286 O O . PRO A 1 410 ? 33.875 0.815 -53.366 1.00 78.50 410 PRO A O 1
ATOM 3289 N N . TYR A 1 411 ? 35.811 -0.297 -53.045 1.00 82.81 411 TYR A N 1
ATOM 3290 C CA . TYR A 1 411 ? 35.521 -0.816 -51.711 1.00 82.81 411 TYR A CA 1
ATOM 3291 C C . TYR A 1 411 ? 35.109 0.273 -50.732 1.00 82.81 411 TYR A C 1
ATOM 3293 O O . TYR A 1 411 ? 34.008 0.214 -50.193 1.00 82.81 411 TYR A O 1
ATOM 3301 N N . ASP A 1 412 ? 35.957 1.287 -50.570 1.00 83.31 412 ASP A N 1
ATOM 3302 C CA . ASP A 1 412 ? 35.757 2.350 -49.586 1.00 83.31 412 ASP A CA 1
ATOM 3303 C C . ASP A 1 412 ? 34.479 3.155 -49.864 1.00 83.31 412 ASP A C 1
ATOM 3305 O O . ASP A 1 412 ? 33.744 3.501 -48.939 1.00 83.31 412 ASP A O 1
ATOM 3309 N N . ASP A 1 413 ? 34.165 3.393 -51.144 1.00 84.44 413 ASP A N 1
ATOM 3310 C CA . ASP A 1 413 ? 32.951 4.106 -51.554 1.00 84.44 413 ASP A CA 1
ATOM 3311 C C . ASP A 1 413 ? 31.686 3.328 -51.174 1.00 84.44 413 ASP A C 1
ATOM 3313 O O . ASP A 1 413 ? 30.698 3.916 -50.734 1.00 84.44 413 ASP A O 1
ATOM 3317 N N . LEU A 1 414 ? 31.697 2.006 -51.357 1.00 85.94 414 LEU A N 1
ATOM 3318 C CA . LEU A 1 414 ? 30.544 1.146 -51.094 1.00 85.94 414 LEU A CA 1
ATOM 3319 C C . LEU A 1 414 ? 30.406 0.806 -49.613 1.00 85.94 414 LEU A C 1
ATOM 3321 O O . LEU A 1 414 ? 29.287 0.783 -49.103 1.00 85.94 414 LEU A O 1
ATOM 3325 N N . PHE A 1 415 ? 31.526 0.633 -48.915 1.00 90.50 415 PHE A N 1
ATOM 3326 C CA . PHE A 1 415 ? 31.560 0.560 -47.461 1.00 90.50 415 PHE A CA 1
ATOM 3327 C C . PHE A 1 415 ? 30.917 1.809 -46.853 1.00 90.50 415 PHE A C 1
ATOM 3329 O O . PHE A 1 415 ? 29.979 1.710 -46.060 1.00 90.50 415 PHE A O 1
ATOM 3336 N N . ARG A 1 416 ? 31.363 2.997 -47.286 1.00 90.69 416 ARG A N 1
ATOM 3337 C CA . ARG A 1 416 ? 30.808 4.274 -46.829 1.00 90.69 416 ARG A CA 1
ATOM 3338 C C . ARG A 1 416 ? 29.328 4.404 -47.172 1.00 90.69 416 ARG A C 1
ATOM 3340 O O . ARG A 1 416 ? 28.555 4.791 -46.308 1.00 90.69 416 ARG A O 1
ATOM 3347 N N . LEU A 1 417 ? 28.919 4.033 -48.386 1.00 91.12 417 LEU A N 1
ATOM 3348 C CA . LEU A 1 417 ? 27.515 4.088 -48.797 1.00 91.12 417 LEU A CA 1
ATOM 3349 C C . LEU A 1 417 ? 26.611 3.214 -47.914 1.00 91.12 417 LEU A C 1
ATOM 3351 O O . LEU A 1 417 ? 25.544 3.666 -47.504 1.00 91.12 417 LEU A O 1
ATOM 3355 N N . ILE A 1 418 ? 27.015 1.972 -47.627 1.00 92.38 418 ILE A N 1
ATOM 3356 C CA . ILE A 1 418 ? 26.236 1.058 -46.777 1.00 92.38 418 IL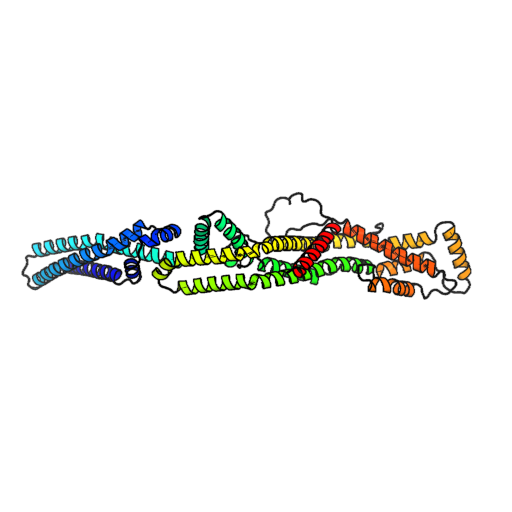E A CA 1
ATOM 3357 C C . ILE A 1 418 ? 26.218 1.563 -45.333 1.00 92.38 418 ILE A C 1
ATOM 3359 O O . ILE A 1 418 ? 25.158 1.560 -44.709 1.00 92.38 418 ILE A O 1
ATOM 3363 N N . LYS A 1 419 ? 27.351 2.055 -44.819 1.00 93.25 419 LYS A N 1
ATOM 3364 C CA . LYS A 1 419 ? 27.427 2.678 -43.492 1.00 93.25 419 LYS A CA 1
ATOM 3365 C C . LYS A 1 419 ? 26.477 3.872 -43.378 1.00 93.25 419 LYS A C 1
ATOM 3367 O O . LYS A 1 419 ? 25.680 3.930 -42.448 1.00 93.25 419 LYS A O 1
ATOM 3372 N N . ASP A 1 420 ? 26.518 4.786 -44.345 1.00 92.38 420 ASP A N 1
ATOM 3373 C CA . ASP A 1 420 ? 25.653 5.968 -44.387 1.00 92.38 420 ASP A CA 1
ATOM 3374 C C . ASP A 1 420 ? 24.172 5.564 -44.498 1.00 92.38 420 ASP A C 1
ATOM 3376 O O . ASP A 1 420 ? 23.315 6.195 -43.877 1.00 92.38 420 ASP A O 1
ATOM 3380 N N . ALA A 1 421 ? 23.854 4.486 -45.226 1.00 93.31 421 ALA A N 1
ATOM 3381 C CA . ALA A 1 421 ? 22.498 3.945 -45.309 1.00 93.31 421 ALA A CA 1
ATOM 3382 C C . ALA A 1 421 ? 22.006 3.375 -43.967 1.00 93.31 421 ALA A C 1
ATOM 3384 O O . ALA A 1 421 ? 20.880 3.680 -43.576 1.00 93.31 421 ALA A O 1
ATOM 3385 N N . ILE A 1 422 ? 22.836 2.598 -43.255 1.00 93.62 422 ILE A N 1
ATOM 3386 C CA . ILE A 1 422 ? 22.531 2.075 -41.910 1.00 93.62 422 ILE A CA 1
ATOM 3387 C C . ILE A 1 422 ? 22.258 3.234 -40.947 1.00 93.62 422 ILE A C 1
ATOM 3389 O O . ILE A 1 422 ? 21.209 3.253 -40.305 1.00 93.62 422 ILE A O 1
ATOM 3393 N N . THR A 1 423 ? 23.150 4.229 -40.897 1.00 91.44 423 THR A N 1
ATOM 3394 C CA . THR A 1 423 ? 22.988 5.417 -40.042 1.00 91.44 423 THR A CA 1
ATOM 3395 C C . THR A 1 423 ? 21.716 6.186 -40.389 1.00 91.44 423 THR A C 1
ATOM 3397 O O . THR A 1 423 ? 20.926 6.504 -39.507 1.00 91.44 423 THR A O 1
ATOM 3400 N N . THR A 1 424 ? 21.476 6.451 -41.677 1.00 92.38 424 THR A N 1
ATOM 3401 C CA . THR A 1 424 ? 20.293 7.201 -42.130 1.00 92.38 424 THR A CA 1
ATOM 3402 C C . THR A 1 424 ? 19.000 6.481 -41.765 1.00 92.38 424 THR A C 1
ATOM 3404 O O . THR A 1 424 ? 18.062 7.107 -41.276 1.00 92.38 424 THR A O 1
ATOM 3407 N N . TYR A 1 425 ? 18.939 5.170 -42.001 1.00 93.31 425 TYR A N 1
ATOM 3408 C CA . TYR A 1 425 ? 17.763 4.373 -41.675 1.00 93.31 425 TYR A CA 1
ATOM 3409 C C . TYR A 1 425 ? 17.517 4.316 -40.169 1.00 93.31 425 TYR A C 1
ATOM 3411 O O . TYR A 1 425 ? 16.385 4.514 -39.732 1.00 93.31 425 TYR A O 1
ATOM 3419 N N . GLY A 1 426 ? 18.575 4.126 -39.378 1.00 92.19 426 GLY A N 1
ATOM 3420 C CA . GLY A 1 426 ? 18.465 4.128 -37.926 1.00 92.19 426 GLY A CA 1
ATOM 3421 C C . GLY A 1 426 ? 17.951 5.456 -37.379 1.00 92.19 426 GLY A C 1
ATOM 3422 O O . GLY A 1 426 ? 16.963 5.469 -36.651 1.00 92.19 426 GLY A O 1
ATOM 3423 N N . SER A 1 427 ? 18.502 6.582 -37.842 1.00 92.00 427 SER A N 1
ATOM 3424 C CA . SER A 1 427 ? 18.025 7.914 -37.447 1.00 92.00 427 SER A CA 1
ATOM 3425 C C . SER A 1 427 ? 16.569 8.182 -37.839 1.00 92.00 427 SER A C 1
ATOM 3427 O O . SER A 1 427 ? 15.880 8.941 -37.159 1.00 92.00 427 SER A O 1
ATOM 3429 N N . LEU A 1 428 ? 16.072 7.589 -38.931 1.00 93.12 428 LEU A N 1
ATOM 3430 C CA . LEU A 1 428 ? 14.656 7.688 -39.295 1.00 93.12 428 LEU A CA 1
ATOM 3431 C C . LEU A 1 428 ? 13.766 6.925 -38.312 1.00 93.12 428 LEU A C 1
ATOM 3433 O O . LEU A 1 428 ? 12.732 7.460 -37.924 1.00 93.12 428 LEU A O 1
ATOM 3437 N N . ILE A 1 429 ? 14.177 5.725 -37.895 1.00 93.19 429 ILE A N 1
ATOM 3438 C CA . ILE A 1 429 ? 13.457 4.932 -36.889 1.00 93.19 429 ILE A CA 1
ATOM 3439 C C . ILE A 1 429 ? 13.463 5.656 -35.542 1.00 93.19 429 ILE A C 1
ATOM 3441 O O . ILE A 1 429 ? 12.412 5.807 -34.929 1.00 93.19 429 ILE A O 1
ATOM 3445 N N . GLU A 1 430 ? 14.616 6.157 -35.098 1.00 92.88 430 GLU A N 1
ATOM 3446 C CA . GLU A 1 430 ? 14.732 6.906 -33.839 1.00 92.88 430 GLU A CA 1
ATOM 3447 C C . GLU A 1 430 ? 13.877 8.173 -33.852 1.00 92.88 430 GLU A C 1
ATOM 3449 O O . GLU A 1 430 ? 13.221 8.494 -32.863 1.00 92.88 430 GLU A O 1
ATOM 3454 N N . LYS A 1 431 ? 13.845 8.890 -34.981 1.00 93.69 431 LYS A N 1
ATOM 3455 C CA . LYS A 1 431 ? 13.012 10.083 -35.128 1.00 93.69 431 LYS A CA 1
ATOM 3456 C C . LYS A 1 431 ? 11.523 9.744 -35.129 1.00 93.69 431 LYS A C 1
ATOM 3458 O O . LYS A 1 431 ? 10.766 10.460 -34.479 1.00 93.69 431 LYS A O 1
ATOM 3463 N N . ASP A 1 432 ? 11.109 8.701 -35.847 1.00 94.50 432 ASP A N 1
ATOM 3464 C CA . ASP A 1 432 ? 9.713 8.246 -35.862 1.00 94.50 432 ASP A CA 1
ATOM 3465 C C . ASP A 1 432 ? 9.268 7.837 -34.456 1.00 94.50 432 ASP A C 1
ATOM 3467 O O . ASP A 1 432 ? 8.287 8.374 -33.945 1.00 94.50 432 ASP A O 1
ATOM 3471 N N . PHE A 1 433 ? 10.074 7.015 -33.778 1.00 94.50 433 PHE A N 1
ATOM 3472 C CA . PHE A 1 433 ? 9.871 6.647 -32.382 1.00 94.50 433 PHE A CA 1
ATOM 3473 C C . PHE A 1 433 ? 9.757 7.880 -31.482 1.00 94.50 433 PHE A C 1
ATOM 3475 O O . PHE A 1 433 ? 8.763 8.050 -30.783 1.00 94.50 433 PHE A O 1
ATOM 3482 N N . ALA A 1 434 ? 10.739 8.784 -31.517 1.00 93.31 434 ALA A N 1
ATOM 3483 C CA . ALA A 1 434 ? 10.777 9.944 -30.633 1.00 93.31 434 ALA A CA 1
ATOM 3484 C C . ALA A 1 434 ? 9.593 10.902 -30.842 1.00 93.31 434 ALA A C 1
ATOM 3486 O O . ALA A 1 434 ? 9.193 11.580 -29.892 1.00 93.31 434 ALA A O 1
ATOM 3487 N N . GLN A 1 435 ? 9.046 10.965 -32.060 1.00 93.56 435 GLN A N 1
ATOM 3488 C CA . GLN A 1 435 ? 7.910 11.812 -32.435 1.00 93.56 435 GLN A CA 1
ATOM 3489 C C . GLN A 1 435 ? 6.552 11.114 -32.290 1.00 93.56 435 GLN A C 1
ATOM 3491 O O . GLN A 1 435 ? 5.521 11.780 -32.401 1.00 93.56 435 GLN A O 1
ATOM 3496 N N . PHE A 1 436 ? 6.532 9.808 -32.018 1.00 93.25 436 PHE A N 1
ATOM 3497 C CA . PHE A 1 436 ? 5.300 9.059 -31.829 1.00 93.25 436 PHE A CA 1
ATOM 3498 C C . PHE A 1 436 ? 4.587 9.480 -30.540 1.00 93.25 436 PHE A C 1
ATOM 3500 O O . PHE A 1 436 ? 5.219 9.714 -29.504 1.00 93.25 436 PHE A O 1
ATOM 3507 N N . LYS A 1 437 ? 3.258 9.589 -30.596 1.00 91.44 437 LYS A N 1
ATOM 3508 C CA . LYS A 1 437 ? 2.436 9.994 -29.450 1.00 91.44 437 LYS A CA 1
ATOM 3509 C C . LYS A 1 437 ? 2.309 8.836 -28.462 1.00 91.44 437 LYS A C 1
ATOM 3511 O O . LYS A 1 437 ? 1.955 7.727 -28.850 1.00 91.44 437 LYS A O 1
ATOM 3516 N N . ALA A 1 438 ? 2.590 9.102 -27.192 1.00 87.38 438 ALA A N 1
ATOM 3517 C CA . ALA A 1 438 ? 2.322 8.168 -26.112 1.00 87.38 438 ALA A CA 1
ATOM 3518 C C . ALA A 1 438 ? 0.843 8.268 -25.713 1.00 87.38 438 ALA A C 1
ATOM 3520 O O . ALA A 1 438 ? 0.328 9.359 -25.457 1.00 87.38 438 ALA A O 1
ATOM 3521 N N . GLU A 1 439 ? 0.169 7.128 -25.654 1.00 81.00 439 GLU A N 1
ATOM 3522 C CA . GLU A 1 439 ? -1.244 6.999 -25.319 1.00 81.00 439 GLU A CA 1
ATOM 3523 C C . GLU A 1 439 ? -1.369 6.190 -24.028 1.00 81.00 439 GLU A C 1
ATOM 3525 O O . GLU A 1 439 ? -0.932 5.042 -23.959 1.00 81.00 439 GLU A O 1
ATOM 3530 N N . LYS A 1 440 ? -1.983 6.782 -22.999 1.00 67.69 440 LYS A N 1
ATOM 3531 C CA . LYS A 1 440 ? -2.363 6.048 -21.789 1.00 67.69 440 LYS A CA 1
ATOM 3532 C C . LYS A 1 440 ? -3.656 5.297 -22.087 1.00 67.69 440 LYS A C 1
ATOM 3534 O O . LYS A 1 440 ? -4.657 5.946 -22.408 1.00 67.69 440 LYS A O 1
ATOM 3539 N N . ARG A 1 441 ? -3.657 3.966 -22.000 1.00 64.06 441 ARG A N 1
ATOM 3540 C CA . ARG A 1 441 ? -4.906 3.201 -22.092 1.00 64.06 441 ARG A CA 1
ATOM 3541 C C . ARG A 1 441 ? -5.432 2.936 -20.679 1.00 64.06 441 ARG A C 1
ATOM 3543 O O . ARG A 1 441 ? -4.642 2.626 -19.795 1.00 64.06 441 ARG A O 1
ATOM 3550 N N . PRO A 1 442 ? -6.742 3.090 -20.429 1.00 52.97 442 PRO A N 1
ATOM 3551 C CA . PRO A 1 442 ? -7.322 2.622 -19.178 1.00 52.97 442 PRO A CA 1
ATOM 3552 C C . PRO A 1 442 ? -7.182 1.095 -19.091 1.00 52.97 442 PRO A C 1
ATOM 3554 O O . PRO A 1 442 ? -7.340 0.395 -20.096 1.00 52.97 442 PRO A O 1
ATOM 3557 N N . ASP A 1 443 ? -6.835 0.597 -17.904 1.00 47.59 443 ASP A N 1
ATOM 3558 C CA . ASP A 1 443 ? -6.673 -0.832 -17.629 1.00 47.59 443 ASP A CA 1
ATOM 3559 C C . ASP A 1 443 ? -8.037 -1.523 -17.843 1.00 47.59 443 ASP A C 1
ATOM 3561 O O . ASP A 1 443 ? -9.029 -1.076 -17.267 1.00 47.59 443 ASP A O 1
ATOM 3565 N N . PRO A 1 444 ? -8.154 -2.596 -18.651 1.00 46.53 444 PRO A N 1
ATOM 3566 C CA . PRO A 1 444 ? -9.442 -3.246 -18.926 1.00 46.53 444 PRO A CA 1
ATOM 3567 C C . PRO A 1 444 ? -10.102 -3.906 -17.698 1.00 46.53 444 PRO A C 1
ATOM 3569 O O . PRO A 1 444 ? -11.177 -4.483 -17.833 1.00 46.53 444 PRO A O 1
ATOM 3572 N N . ALA A 1 445 ? -9.462 -3.857 -16.524 1.00 46.94 445 ALA A N 1
ATOM 3573 C CA . ALA A 1 445 ? -9.980 -4.364 -15.255 1.00 46.94 445 ALA A CA 1
ATOM 3574 C C . ALA A 1 445 ? -10.712 -3.303 -14.404 1.00 46.94 445 ALA A C 1
ATOM 3576 O O . ALA A 1 445 ? -11.291 -3.665 -13.380 1.00 46.94 445 ALA A O 1
ATOM 3577 N N . GLU A 1 446 ? -10.702 -2.025 -14.799 1.00 42.00 446 GLU A N 1
ATOM 3578 C CA . GLU A 1 446 ? -11.476 -0.968 -14.138 1.00 42.00 446 GLU A CA 1
ATOM 3579 C C . GLU A 1 446 ? -12.733 -0.654 -14.963 1.00 42.00 446 GLU A C 1
ATOM 3581 O O . GLU A 1 446 ? -12.662 -0.221 -16.111 1.00 42.00 446 GLU A O 1
ATOM 3586 N N . ASP A 1 447 ? -13.883 -0.964 -14.366 1.00 38.91 447 ASP A N 1
ATOM 3587 C CA . ASP A 1 447 ? -15.196 -1.096 -14.995 1.00 38.91 447 ASP A CA 1
ATOM 3588 C C . ASP A 1 447 ? -15.711 0.135 -15.764 1.00 38.91 447 ASP A C 1
ATOM 3590 O O . ASP A 1 447 ? -15.371 1.295 -15.512 1.00 38.91 447 ASP A O 1
ATOM 3594 N N . GLU A 1 448 ? -16.629 -0.182 -16.674 1.00 43.81 448 GLU A N 1
ATOM 3595 C CA . GLU A 1 448 ? -17.502 0.680 -17.467 1.00 43.81 448 GLU A CA 1
ATOM 3596 C C . GLU A 1 448 ? -18.080 1.871 -16.673 1.00 43.81 448 GLU A C 1
ATOM 3598 O O . GLU A 1 448 ? -19.126 1.771 -16.033 1.00 43.81 448 GLU A O 1
ATOM 3603 N N . GLY A 1 449 ? -17.440 3.044 -16.723 1.00 41.22 449 GLY A N 1
ATOM 3604 C CA . GLY A 1 449 ? -18.008 4.175 -15.981 1.00 41.22 449 GLY A CA 1
ATOM 3605 C C . GLY A 1 449 ? -17.269 5.502 -15.990 1.00 41.22 449 GLY A C 1
ATOM 3606 O O . GLY A 1 449 ? -17.426 6.259 -15.037 1.00 41.22 449 GLY A O 1
ATOM 3607 N N . SER A 1 450 ? -16.477 5.834 -17.012 1.00 35.94 450 SER A N 1
ATOM 3608 C CA . SER A 1 450 ? -15.804 7.139 -17.050 1.00 35.94 450 SER A CA 1
ATOM 3609 C C . SER A 1 450 ? -15.883 7.795 -18.425 1.00 35.94 450 SER A C 1
ATOM 3611 O O . SER A 1 450 ? -15.337 7.316 -19.418 1.00 35.94 450 SER A O 1
ATOM 3613 N N . LEU A 1 451 ? -16.629 8.900 -18.448 1.00 44.62 451 LEU A N 1
ATOM 3614 C CA . LEU A 1 451 ? -16.717 9.882 -19.522 1.00 44.62 451 LEU A CA 1
ATOM 3615 C C . LEU A 1 451 ? -15.317 10.337 -19.954 1.00 44.62 451 LEU A C 1
ATOM 3617 O O . LEU A 1 451 ? -14.450 10.539 -19.112 1.00 44.62 451 LEU A O 1
ATOM 3621 N N . SER A 1 452 ? -15.156 10.508 -21.269 1.00 37.06 452 SER A N 1
ATOM 3622 C CA . SER A 1 452 ? -14.010 11.049 -22.015 1.00 37.06 452 SER A CA 1
ATOM 3623 C C . SER A 1 452 ? -12.805 11.503 -21.172 1.00 37.06 452 SER A C 1
ATOM 3625 O O . SER A 1 452 ? -12.934 12.470 -20.415 1.00 37.06 452 SER A O 1
ATOM 3627 N N . PRO A 1 453 ? -11.613 10.896 -21.352 1.00 43.31 453 PRO A N 1
ATOM 3628 C CA . PRO A 1 453 ? -10.435 11.279 -20.587 1.00 43.31 453 PRO A CA 1
ATOM 3629 C C . PRO A 1 453 ? -10.133 12.774 -20.789 1.00 43.31 453 PRO A C 1
ATOM 3631 O O . PRO A 1 453 ? -10.279 13.283 -21.908 1.00 43.31 453 PRO A O 1
ATOM 3634 N N . PRO A 1 454 ? -9.726 13.502 -19.732 1.00 40.44 454 PRO A N 1
ATOM 3635 C CA . PRO A 1 454 ? -9.344 14.901 -19.858 1.00 40.44 454 PRO A CA 1
ATOM 3636 C C . PRO A 1 454 ? -8.244 15.042 -20.915 1.00 40.44 454 PRO A C 1
ATOM 3638 O O . PRO A 1 454 ? -7.362 14.188 -21.010 1.00 40.44 454 PRO A O 1
ATOM 3641 N N . LEU A 1 455 ? -8.305 16.127 -21.700 1.00 44.22 455 LEU A N 1
ATOM 3642 C CA . LEU A 1 455 ? -7.287 16.538 -22.675 1.00 44.22 455 LEU A CA 1
ATOM 3643 C C . LEU A 1 455 ? -5.948 16.760 -21.956 1.00 44.22 455 LEU A C 1
ATOM 3645 O O . LEU A 1 455 ? -5.581 17.875 -21.590 1.00 44.22 455 LEU A O 1
ATOM 3649 N N . MET A 1 456 ? -5.234 15.669 -21.706 1.00 54.06 456 MET A N 1
ATOM 3650 C CA . MET A 1 456 ? -3.868 15.691 -21.220 1.00 54.06 456 MET A CA 1
ATOM 3651 C C . MET A 1 456 ? -2.969 16.209 -22.348 1.00 54.06 456 MET A C 1
ATOM 3653 O O . MET A 1 456 ? -3.204 15.887 -23.516 1.00 54.06 456 MET A O 1
ATOM 3657 N N . PRO A 1 457 ? -1.952 17.032 -22.035 1.00 60.12 457 PRO A N 1
ATOM 3658 C CA . PRO A 1 457 ? -1.018 17.511 -23.044 1.00 60.12 457 PRO A CA 1
ATOM 3659 C C . PRO A 1 457 ? -0.372 16.321 -23.756 1.00 60.12 457 PRO A C 1
ATOM 3661 O O . PRO A 1 457 ? 0.041 15.368 -23.099 1.00 60.12 457 PRO A O 1
ATOM 3664 N N . GLU A 1 458 ? -0.273 16.381 -25.086 1.00 70.62 458 GLU A N 1
ATOM 3665 C CA . GLU A 1 458 ? 0.338 15.309 -25.876 1.00 70.62 458 GLU A CA 1
ATOM 3666 C C . GLU A 1 458 ? 1.783 15.062 -25.404 1.00 70.62 458 GLU A C 1
ATOM 3668 O O . GLU A 1 458 ? 2.644 15.948 -25.466 1.00 70.62 458 GLU A O 1
ATOM 3673 N N . ILE A 1 459 ? 2.053 13.856 -24.901 1.00 86.38 459 ILE A N 1
ATOM 3674 C CA . ILE A 1 459 ? 3.396 13.412 -24.519 1.00 86.38 459 ILE A CA 1
ATOM 3675 C C . ILE A 1 459 ? 3.920 12.527 -25.646 1.00 86.38 459 ILE A C 1
ATOM 3677 O O . ILE A 1 459 ? 3.244 11.604 -26.079 1.00 86.38 459 ILE A O 1
ATOM 3681 N N . LEU A 1 460 ? 5.129 12.811 -26.125 1.00 93.62 460 LEU A N 1
ATOM 3682 C CA . LEU A 1 460 ? 5.800 11.989 -27.133 1.00 93.62 460 LEU A CA 1
ATOM 3683 C C . LEU A 1 460 ? 6.632 10.889 -26.464 1.00 93.62 460 LEU A C 1
ATOM 3685 O O . LEU A 1 460 ? 7.188 11.121 -25.385 1.00 93.62 460 LEU A O 1
ATOM 3689 N N . MET A 1 461 ? 6.791 9.743 -27.125 1.00 93.69 461 MET A N 1
ATOM 3690 C CA . MET A 1 461 ? 7.583 8.606 -26.633 1.00 93.69 461 MET A CA 1
ATOM 3691 C C . MET A 1 461 ? 9.025 9.002 -26.296 1.00 93.69 461 MET A C 1
ATOM 3693 O O . MET A 1 461 ? 9.514 8.651 -25.226 1.00 93.69 461 MET A O 1
ATOM 3697 N N . GLY A 1 462 ? 9.680 9.826 -27.124 1.00 92.62 462 GLY A N 1
ATOM 3698 C CA . GLY A 1 462 ? 11.041 10.301 -26.835 1.00 92.62 462 GLY A CA 1
ATOM 3699 C C . GLY A 1 462 ? 11.122 11.176 -25.577 1.00 92.62 462 GLY A C 1
ATOM 3700 O O . GLY A 1 462 ? 12.061 11.076 -24.790 1.00 92.62 462 GLY A O 1
ATOM 3701 N N . ARG A 1 463 ? 10.097 12.004 -25.327 1.00 93.12 463 ARG A N 1
ATOM 3702 C CA . ARG A 1 463 ? 10.015 12.812 -24.098 1.00 93.12 463 ARG A CA 1
ATOM 3703 C C . ARG A 1 463 ? 9.722 11.941 -22.877 1.00 93.12 463 ARG A C 1
ATOM 3705 O O . ARG A 1 463 ? 10.199 12.252 -21.788 1.00 93.12 463 ARG A O 1
ATOM 3712 N N . LEU A 1 464 ? 8.920 10.893 -23.047 1.00 93.62 464 LEU A N 1
ATOM 3713 C CA . LEU A 1 464 ? 8.606 9.935 -21.993 1.00 93.62 464 LEU A CA 1
ATOM 3714 C C . LEU A 1 464 ? 9.849 9.137 -21.592 1.00 93.62 464 LEU A C 1
ATOM 3716 O O . LEU A 1 464 ? 10.150 9.061 -20.405 1.00 93.62 464 LEU A O 1
ATOM 3720 N N . LEU A 1 465 ? 10.618 8.651 -22.568 1.00 94.62 465 LEU A N 1
ATOM 3721 C CA . LEU A 1 465 ? 11.880 7.960 -22.319 1.00 94.62 465 LEU A CA 1
ATOM 3722 C C . LEU A 1 465 ? 12.892 8.857 -21.592 1.00 94.62 465 LEU A C 1
ATOM 3724 O O . LEU A 1 465 ? 13.421 8.464 -20.561 1.00 94.62 465 LEU A O 1
ATOM 3728 N N . SER A 1 466 ? 13.063 10.107 -22.032 1.00 93.75 466 SER A N 1
ATOM 3729 C CA . SER A 1 466 ? 13.954 11.065 -21.357 1.00 93.75 466 SER A CA 1
ATOM 3730 C C . SER A 1 466 ? 13.543 11.350 -19.903 1.00 93.75 466 SER A C 1
ATOM 3732 O O . SER A 1 466 ? 14.395 11.507 -19.022 1.00 93.75 466 SER A O 1
ATOM 3734 N N . LYS A 1 467 ? 12.232 11.388 -19.614 1.00 94.19 467 LYS A N 1
ATOM 3735 C CA . LYS A 1 467 ? 11.734 11.469 -18.230 1.00 94.19 467 LYS A CA 1
ATOM 3736 C C . LYS A 1 467 ? 12.096 10.217 -17.430 1.00 94.19 467 LYS A C 1
ATOM 3738 O O . LYS A 1 467 ? 12.455 10.358 -16.263 1.00 94.19 467 LYS A O 1
ATOM 3743 N N . ILE A 1 468 ? 12.003 9.034 -18.040 1.00 95.44 468 ILE A N 1
ATOM 3744 C CA . ILE A 1 468 ? 12.351 7.759 -17.404 1.00 95.44 468 ILE A CA 1
ATOM 3745 C C . ILE A 1 468 ? 13.844 7.718 -17.066 1.00 95.44 468 ILE A C 1
ATOM 3747 O O . ILE A 1 468 ? 14.197 7.464 -15.917 1.00 95.44 468 ILE A O 1
ATOM 3751 N N . GLU A 1 469 ? 14.708 8.070 -18.017 1.00 93.88 469 GLU A N 1
ATOM 3752 C CA . GLU A 1 469 ? 16.162 8.154 -17.829 1.00 93.88 469 GLU A CA 1
ATOM 3753 C C . GLU A 1 469 ? 16.538 9.139 -16.718 1.00 93.88 469 GLU A C 1
ATOM 3755 O O . GLU A 1 469 ? 17.274 8.803 -15.792 1.00 93.88 469 GLU A O 1
ATOM 3760 N N . THR A 1 470 ? 15.985 10.355 -16.769 1.00 94.56 470 THR A N 1
ATOM 3761 C CA . THR A 1 470 ? 16.257 11.397 -15.769 1.00 94.56 470 THR A CA 1
ATOM 3762 C C . THR A 1 470 ? 15.760 10.980 -14.383 1.00 94.56 470 THR A C 1
ATOM 3764 O O . THR A 1 470 ? 16.425 11.236 -13.376 1.00 94.56 470 THR A O 1
ATOM 3767 N N . GLY A 1 471 ? 14.590 10.337 -14.322 1.00 92.50 471 GLY A N 1
ATOM 3768 C CA . GLY A 1 471 ? 14.016 9.792 -13.095 1.00 92.50 471 GLY A CA 1
ATOM 3769 C C . GLY A 1 471 ? 14.900 8.703 -12.494 1.00 92.50 471 GLY A C 1
ATOM 3770 O O . GLY A 1 471 ? 15.278 8.809 -11.329 1.00 92.50 471 GLY A O 1
ATOM 3771 N N . SER A 1 472 ? 15.299 7.721 -13.303 1.00 93.31 472 SER A N 1
ATOM 3772 C CA . SER A 1 472 ? 16.201 6.634 -12.904 1.00 93.31 472 SER A CA 1
ATOM 3773 C C . SER A 1 472 ? 17.548 7.164 -12.397 1.00 93.31 472 SER A C 1
ATOM 3775 O O . SER A 1 472 ? 17.971 6.849 -11.284 1.00 93.31 472 SER A O 1
ATOM 3777 N N . ALA A 1 473 ? 18.178 8.078 -13.143 1.00 92.19 473 ALA A N 1
ATOM 3778 C CA . ALA A 1 473 ? 19.446 8.689 -12.746 1.00 92.19 473 ALA A CA 1
ATOM 3779 C C . ALA A 1 473 ? 19.338 9.449 -11.412 1.00 92.19 473 ALA A C 1
ATOM 3781 O O . ALA A 1 473 ? 20.250 9.401 -10.578 1.00 92.19 473 ALA A O 1
ATOM 3782 N N . ARG A 1 474 ? 18.206 10.127 -11.170 1.00 92.44 474 ARG A N 1
ATOM 3783 C CA . ARG A 1 474 ? 17.932 10.770 -9.880 1.00 92.44 474 ARG A CA 1
ATOM 3784 C C . ARG A 1 474 ? 17.831 9.741 -8.753 1.00 92.44 474 ARG A C 1
ATOM 3786 O O . ARG A 1 474 ? 18.437 9.985 -7.710 1.00 92.44 474 ARG A O 1
ATOM 3793 N N . LEU A 1 475 ? 17.126 8.624 -8.943 1.00 91.06 475 LEU A N 1
ATOM 3794 C CA . LEU A 1 475 ? 17.022 7.564 -7.928 1.00 91.06 475 LEU A CA 1
ATOM 3795 C C . LEU A 1 475 ? 18.400 6.995 -7.571 1.00 91.06 475 LEU A C 1
ATOM 3797 O O . LEU A 1 475 ? 18.757 6.967 -6.392 1.00 91.06 475 LEU A O 1
ATOM 3801 N N . CYS A 1 476 ? 19.217 6.676 -8.576 1.00 88.50 476 CYS A N 1
ATOM 3802 C CA . CYS A 1 476 ? 20.594 6.221 -8.375 1.00 88.50 476 CYS A CA 1
ATOM 3803 C C . CYS A 1 476 ? 21.423 7.248 -7.572 1.00 88.50 476 CYS A C 1
ATOM 3805 O O . CYS A 1 476 ? 22.145 6.913 -6.630 1.00 88.50 476 CYS A O 1
ATOM 3807 N N . SER A 1 477 ? 21.268 8.547 -7.862 1.00 88.81 477 SER A N 1
ATOM 3808 C CA . SER A 1 477 ? 21.952 9.605 -7.102 1.00 88.81 477 SER A CA 1
ATOM 3809 C C . SER A 1 477 ? 21.511 9.709 -5.634 1.00 88.81 477 SER A C 1
ATOM 3811 O O . SER A 1 477 ? 22.318 10.092 -4.787 1.00 88.81 477 SER A O 1
ATOM 3813 N N . LEU A 1 478 ? 20.252 9.383 -5.319 1.00 86.25 478 LEU A N 1
ATOM 3814 C CA . LEU A 1 478 ? 19.714 9.424 -3.955 1.00 86.25 478 LEU A CA 1
ATOM 3815 C C . LEU A 1 478 ? 20.216 8.256 -3.105 1.00 86.25 478 LEU A C 1
ATOM 3817 O O . LEU A 1 478 ? 20.425 8.433 -1.905 1.00 86.25 478 LEU A O 1
ATOM 3821 N N . GLN A 1 479 ? 20.447 7.097 -3.721 1.00 82.25 479 GLN A N 1
ATOM 3822 C CA . GLN A 1 479 ? 21.061 5.943 -3.061 1.00 82.25 479 GLN A CA 1
ATOM 3823 C C . GLN A 1 479 ? 22.515 6.223 -2.676 1.00 82.25 479 GLN A C 1
ATOM 3825 O O . GLN A 1 479 ? 22.928 5.883 -1.581 1.00 82.25 479 GLN A O 1
ATOM 3830 N N . ASN A 1 480 ? 23.276 6.898 -3.542 1.00 79.44 480 ASN A N 1
ATOM 3831 C CA . ASN A 1 480 ? 24.698 7.179 -3.307 1.00 79.44 480 ASN A CA 1
ATOM 3832 C C . ASN A 1 480 ? 24.969 8.315 -2.298 1.00 79.44 480 ASN A C 1
ATOM 3834 O O . ASN A 1 480 ? 26.124 8.577 -1.965 1.00 79.44 480 ASN A O 1
ATOM 3838 N N . ARG A 1 481 ? 23.936 9.050 -1.867 1.00 69.44 481 ARG A N 1
ATOM 3839 C CA . ARG A 1 481 ? 24.055 10.200 -0.947 1.00 69.44 481 ARG A CA 1
ATOM 3840 C C . ARG A 1 481 ? 23.752 9.869 0.515 1.00 69.44 481 ARG A C 1
ATOM 3842 O O . ARG A 1 481 ? 24.034 10.713 1.364 1.00 69.44 481 ARG A O 1
ATOM 3849 N N . ASN A 1 482 ? 23.157 8.710 0.784 1.00 53.44 482 ASN A N 1
ATOM 3850 C CA . ASN A 1 482 ? 22.796 8.224 2.118 1.00 53.44 482 ASN A CA 1
ATOM 3851 C C . ASN A 1 482 ? 23.625 6.988 2.457 1.00 53.44 482 ASN A C 1
ATOM 3853 O O . ASN A 1 482 ? 23.813 6.749 3.669 1.00 53.44 482 ASN A O 1
#

Secondary structure (DSSP, 8-state):
-HHHHHHHHHHHHHHHHHHHHHHHHHH-HHHHHHTTS-HHHHHHHHHHTT--HHHHHHHHHHHHHHHHHHHHHHHHHHHHHHHHHHHHHHT-S-HHHHHHHHHHHHHHHHHTHHHHHHHHHHHHHHHHHHHHHHHH-SHHHHHHHHHHHHTTSHHHHHHHHHHHHHHHHHS-GGGT------HHHHHHHHHHHHHHHHT-PPPS--HHHHHHHHHHHHHHHHHHHHHHHHHHHHHHHTHHHHHHHHHHHHHHHHHTTS-HHHHHHHHHHHHHHHHHHHHHHGGGTHHHHHHHHHHHHHHHHHHHHHHIIIIIHHHHHHHHHSTT-TTSHHHHHHHHHHHHT-HHHHHHHHHHHHTTSTTSPPP--HHHHHHHHHHHHHH-----SS-HHHHHHHHHHHHHHHTTSPSS--HHHHHHHHHHHHHHHHHHHHHHHHHSEE-PPPPTTS-S---S---PPPEEHHHHHHHHHHHHHHHHHHHTT-

Foldseek 3Di:
DVVLVVLLVVLVVLLVLLLCLLVVLVPDPLLVLLLVFPLVVLVVVCVLLVADSVLLVCLNVPQNVLSVVLNVLSVVLVVLSVVLVVCVVVVVDDPVVSVVSSVVSSVSSVVSVVSSVVNVVSSVSSVVSLVSLLVCLDPVSLQVLLCVVQVPDPVSNVLLVLLVLLLQQQDDCPRPVDPHHHLVVLLVLLVVLLVLLVPDDADPAFLLLVLLVVLLSVLLNLLSVLLNVLSVVVCVVCVVVNVVVVVLRVVSVVCSVDRSSVSSVCSNVSSNVVSVSSSVSSVVSVVSVLSVLSSVLSLLSLLLSCCVRPPVSVVLVDLCPDPPRPLPQLNLLLVLLVVCLDDPNNVVVQVVQVVVCPVVFDGDHSVNSSVLLSCLRRPQNADPRPDPVRVVCSLVVLCVSPVPHDPPDPSVVSSVSSVVSSVVSSVVSVVCQQAAWRDDDDDPPDDDDDDDDPPDPTDGSNNSSVSSNVSSVVSVVVVVVD